Protein AF-0000000084543897 (afdb_homodimer)

Radius of gyration: 24.1 Å; Cα contacts (8 Å, |Δi|>4): 970; chains: 2; bounding box: 52×71×57 Å

Sequence (488 aa):
MSKPVYPGEIFPNTQDFDEGIRTLLPRYTEMLDSIVRCVPADCATIIDLGCGTGELSRRLLKRCPQAQVLAIDYSPRMLEFAQQKITQAGDNKRWEPICADFGDLASRHEGDVAIEGAQACVSSLAIHHLSDEMKQTLFNWVFRILEPGGCFWNADPVVPETPHLREVYQSVREEWAQKQGEAIAATRAKVGESVPQGHSGQDRLASLQRHLQMLTSAGFQDVAVPWKYFGFALFGGYRGIMDKMSKPVYPGEIFPNTQDFDEGIRTLLPRYTEMLDSIVRCVPADCATIIDLGCGTGELSRRLLKRCPQAQVLAIDYSPRMLEFAQQKITQAGDNKRWEPICADFGDLASRHEGDVAIEGAQACVSSLAIHHLSDEMKQTLFNWVFRILEPGGCFWNADPVVPETPHLREVYQSVREEWAQKQGEAIAATRAKVGESVPQGHSGQDRLASLQRHLQMLTSAGFQDVAVPWKYFGFALFGGYRGIMDK

pLDDT: mean 94.97, std 9.65, range [29.52, 98.94]

Organism: NCBI:txid376219

InterPro domains:
  IPR029063 S-adenosyl-L-methionine-dependent methyltransferase superfamily [G3DSA:3.40.50.150] (13-238)
  IPR029063 S-adenosyl-L-methionine-dependent methyltransferase superfamily [SSF53335] (16-235)
  IPR041698 Methyltransferase domain 25 [PF13649] (46-150)

Secondary structure (DSSP, 8-state):
---PBPTTT-SSSGGGHHHHHHHHSTTHHHHHHHHHHHS-TT-SEEEEET-TTSHHHHHHHHH-TT-EEEEEES-HHHHHHHHHHHHHTT-GGGEEEEES-HHHHHHS-TTSS----EEEEEEESSGGGS-HHHHHHHHHHHHHHEEEEEEEEEEEE---SSHHHHHHHHHHHHHHHHHHTHHHHHHHTT---B--BTTB-S-----HHHHHHHHHHHT-EEEEEEEEETTEEEEEEE------/---PBPTTT-SSSGGGHHHHHHHHSTTHHHHHHHHHHHS-TT-SEEEEET-TTSHHHHHHHHH-TT-EEEEEES-HHHHHHHHHHHHHTT-GGGEEEEES-HHHHHHS-TTS-----EEEEEEESSGGGS-HHHHHHHHHHHHHHEEEEEEEEEEEE---SSHHHHHHHHHHHHHHHHHHTHHHHHHHHT---B--BTTB-S-----HHHHHHHHHHHT-EEEEEEEEETTEEEEEEE------

Foldseek 3Di:
DQDFDAPPCQFSDNVLPPVLVPLQDPCVVVLLVLQLVVADQQFAEEEEEQCFLPPSVQSNCVSHVNYAYEYEEQDPVRVVNNLVVCVVVVNNVRYHYDNDDLLVVLPDDPPPDPQAAGQEYEYEAFLQQAALVSLLSSLLSRLGRYDAFHKYKYKHFADDPDPVLVVVLVVVSVVSNVVSPPVNVVSNVRGDDHDYDDRGDPGNHHHPVSSQVSNVVSPFPPWDWPDDDRRMTMIIGGRHHPPD/DQDFDAVPCQFSDNVLPPVLVPLQDPCVVVLLVLQLVVQDQQFAEEEEEQCFLPPSVQSNCVSHVNYAYEYEEQDPVRVVNNLVVCVVVVNNVRYHYDNDDLLVVLPDDPPPDPQAAGQEYEYEAFLQQAALVSLLSSLLSRLGRYDAFHKYKYKHFADDPDPVLVVVLVVVSVVSNVVSPPVNVVSNVRGDDHDYDDRGDPGNHHHPVSSQVSNVVSPFPPWDWPDDDRRMTMIIGGRHHPPD

Nearest PDB structures (foldseek):
  8rpr-assembly1_A  TM=7.955E-01  e=1.067E-15  Streptomyces griseoviridis
  8ftv-assembly1_A-2  TM=8.040E-01  e=9.052E-15  Streptomyces griseoviridis
  4kib-assembly1_A  TM=6.846E-01  e=2.261E-10  Streptomyces hygroscopicus
  4m6y-assembly1_A  TM=6.853E-01  e=3.097E-10  Streptomyces hygroscopicus
  4m6x-assembly1_B  TM=6.565E-01  e=1.367E-10  Streptomyces hygroscopicus

Structure (mmCIF, N/CA/C/O backbone):
data_AF-0000000084543897-model_v1
#
loop_
_entity.id
_entity.type
_entity.pdbx_description
1 polymer 'SAM-dependent methyltransferase'
#
loop_
_atom_site.group_PDB
_atom_site.id
_atom_site.type_symbol
_atom_site.label_atom_id
_atom_site.label_alt_id
_atom_site.label_comp_id
_atom_site.label_asym_id
_atom_site.label_entity_id
_atom_site.label_seq_id
_atom_site.pdbx_PDB_ins_code
_atom_site.Cartn_x
_atom_site.Cartn_y
_atom_site.Cartn_z
_atom_site.occupancy
_atom_site.B_iso_or_equiv
_atom_site.auth_seq_id
_atom_site.auth_comp_id
_atom_site.auth_asym_id
_atom_site.auth_atom_id
_atom_site.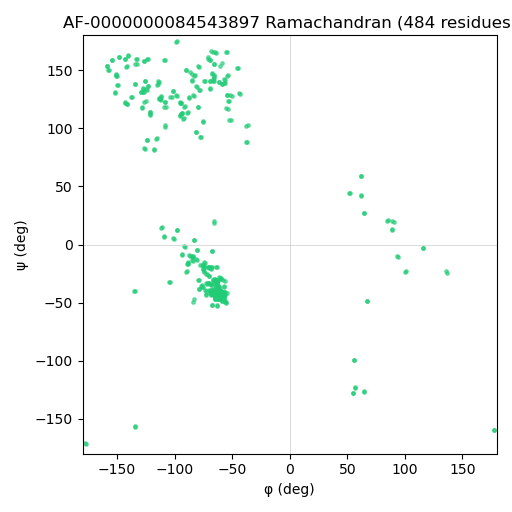pdbx_PDB_model_num
ATOM 1 N N . MET A 1 1 ? -23.047 23.516 27.016 1 44.41 1 MET A N 1
ATOM 2 C CA . MET A 1 1 ? -23.281 22.922 25.688 1 44.41 1 MET A CA 1
ATOM 3 C C . MET A 1 1 ? -22.016 22.266 25.172 1 44.41 1 MET A C 1
ATOM 5 O O . MET A 1 1 ? -20.906 22.812 25.297 1 44.41 1 MET A O 1
ATOM 9 N N . SER A 1 2 ? -22.141 20.938 25 1 60.22 2 SER A N 1
ATOM 10 C CA . SER A 1 2 ? -20.938 20.188 24.688 1 60.22 2 SER A CA 1
ATOM 11 C C . SER A 1 2 ? -20.234 20.75 23.453 1 60.22 2 SER A C 1
ATOM 13 O O . SER A 1 2 ? -20.891 21.234 22.516 1 60.22 2 SER A O 1
ATOM 15 N N . LYS A 1 3 ? -19.094 21.219 23.547 1 75.81 3 LYS A N 1
ATOM 16 C CA . LYS A 1 3 ? -18.328 21.828 22.453 1 75.81 3 LYS A CA 1
ATOM 17 C C . LYS A 1 3 ? -18.438 21 21.172 1 75.81 3 LYS A C 1
ATOM 19 O O . LYS A 1 3 ? -18.391 19.766 21.219 1 75.81 3 LYS A O 1
ATOM 24 N N . PRO A 1 4 ? -18.75 21.719 20.109 1 87.88 4 PRO A N 1
ATOM 25 C CA . PRO A 1 4 ? -18.859 20.984 18.859 1 87.88 4 PRO A CA 1
ATOM 26 C C . PRO A 1 4 ? -17.578 20.219 18.5 1 87.88 4 PRO A C 1
ATOM 28 O O . PRO A 1 4 ? -16.469 20.656 18.859 1 87.88 4 PRO A O 1
ATOM 31 N N . VAL A 1 5 ? -17.734 19.125 17.984 1 93.25 5 VAL A N 1
ATOM 32 C CA . VAL A 1 5 ? -16.609 18.344 17.453 1 93.25 5 VAL A CA 1
ATOM 33 C C . VAL A 1 5 ? -16.406 18.672 15.977 1 93.25 5 VAL A C 1
ATOM 35 O O . VAL A 1 5 ? -17.312 18.5 15.156 1 93.25 5 VAL A O 1
ATOM 38 N N . TYR A 1 6 ? -15.25 19.203 15.625 1 95.12 6 TYR A N 1
ATOM 39 C CA . TYR A 1 6 ? -14.938 19.516 14.234 1 95.12 6 TYR A CA 1
ATOM 40 C C . TYR A 1 6 ? -14.523 18.266 13.469 1 95.12 6 TYR A C 1
ATOM 42 O O . TYR A 1 6 ? -14.031 17.312 14.062 1 95.12 6 TYR A O 1
ATOM 50 N N . PRO A 1 7 ? -14.766 18.281 12.102 1 95.69 7 PRO A N 1
ATOM 51 C CA . PRO A 1 7 ? -14.242 17.172 11.32 1 95.69 7 PRO A CA 1
ATOM 52 C C . PRO A 1 7 ? -12.758 16.906 11.586 1 95.69 7 PRO A C 1
ATOM 54 O O . PRO A 1 7 ? -11.953 17.828 11.609 1 95.69 7 PRO A O 1
ATOM 57 N N . GLY A 1 8 ? -12.477 15.664 11.883 1 95 8 GLY A N 1
ATOM 58 C CA . GLY A 1 8 ? -11.102 15.281 12.156 1 95 8 GLY A CA 1
ATOM 59 C C . GLY A 1 8 ? -10.797 15.156 13.633 1 95 8 GLY A C 1
ATOM 60 O O . GLY A 1 8 ? -9.82 14.516 14.023 1 95 8 GLY A O 1
ATOM 61 N N . GLU A 1 9 ? -11.578 15.828 14.508 1 96.06 9 GLU A N 1
ATOM 62 C CA . GLU A 1 9 ? -11.336 15.727 15.945 1 96.06 9 GLU A CA 1
ATOM 63 C C . GLU A 1 9 ? -11.758 14.359 16.484 1 96.06 9 GLU A C 1
ATOM 65 O O . GLU A 1 9 ? -11.18 13.867 17.453 1 96.06 9 GLU A O 1
ATOM 70 N N . ILE A 1 10 ? -12.789 13.758 15.93 1 94.31 10 ILE A N 1
ATOM 71 C CA . ILE A 1 10 ? -13.312 12.414 16.172 1 94.31 10 ILE A CA 1
ATOM 72 C C . ILE A 1 10 ? -13.891 12.336 17.594 1 94.31 10 ILE A C 1
ATOM 74 O O . ILE A 1 10 ? -15.031 11.914 17.781 1 94.31 10 ILE A O 1
ATOM 78 N N . PHE A 1 11 ? -13.078 12.836 18.641 1 96.25 11 PHE A N 1
ATOM 79 C CA . PHE A 1 11 ? -13.469 12.719 20.031 1 96.25 11 PHE A CA 1
ATOM 80 C C . PHE A 1 11 ? -13.719 14.102 20.641 1 96.25 11 PHE A C 1
ATOM 82 O O . PHE A 1 11 ? -12.891 15.008 20.484 1 96.25 11 PHE A O 1
ATOM 89 N N . PRO A 1 12 ? -14.766 14.234 21.422 1 95.44 12 PRO A N 1
ATOM 90 C CA . PRO A 1 12 ? -14.977 15.492 22.125 1 95.44 12 PRO A CA 1
ATOM 91 C C . PRO A 1 12 ? -13.852 15.812 23.109 1 95.44 12 PRO A C 1
ATOM 93 O O . PRO A 1 12 ? -13.516 16.984 23.312 1 95.44 12 PRO A O 1
ATOM 96 N N . ASN A 1 13 ? -13.375 14.812 23.703 1 95.75 13 ASN A N 1
ATOM 97 C CA . ASN A 1 13 ? -12.211 14.969 24.578 1 95.75 13 ASN A CA 1
ATOM 98 C C . ASN A 1 13 ? -10.906 14.719 23.828 1 95.75 13 ASN A C 1
ATOM 100 O O . ASN A 1 13 ? -10.539 13.57 23.578 1 95.75 13 ASN A O 1
ATOM 104 N N . THR A 1 14 ? -10.141 15.758 23.562 1 96.38 14 THR A N 1
ATOM 105 C CA . THR A 1 14 ? -8.93 15.703 22.75 1 96.38 14 THR A CA 1
ATOM 106 C C . THR A 1 14 ? -7.945 14.68 23.297 1 96.38 14 THR A C 1
ATOM 108 O O . THR A 1 14 ? -7.215 14.039 22.547 1 96.38 14 THR A O 1
ATOM 111 N N . GLN A 1 15 ? -7.938 14.477 24.609 1 95.69 15 GLN A N 1
ATOM 112 C CA . GLN A 1 15 ? -7.004 13.578 25.281 1 95.69 15 GLN A CA 1
ATOM 113 C C . GLN A 1 15 ? -7.215 12.133 24.828 1 95.69 15 GLN A C 1
ATOM 115 O O . GLN A 1 15 ? -6.316 11.297 24.953 1 95.69 15 GLN A O 1
ATOM 120 N N . ASP A 1 16 ? -8.375 11.875 24.266 1 97.12 16 ASP A N 1
ATOM 121 C CA . ASP A 1 16 ? -8.711 10.516 23.844 1 97.12 16 ASP A CA 1
ATOM 122 C C . ASP A 1 16 ? -8.156 10.227 22.453 1 97.12 16 ASP A C 1
ATOM 124 O O . ASP A 1 16 ? -8.125 9.07 22.031 1 97.12 16 ASP A O 1
ATOM 128 N N . PHE A 1 17 ? -7.691 11.18 21.766 1 97.75 17 PHE A N 1
ATOM 129 C CA . PHE A 1 17 ? -7.469 11.062 20.328 1 97.75 17 PHE A CA 1
ATOM 130 C C . PHE A 1 17 ? -6.344 10.078 20.031 1 97.75 17 PHE A C 1
ATOM 132 O O . PHE A 1 17 ? -6.531 9.125 19.281 1 97.75 17 PHE A O 1
ATOM 139 N N . ASP A 1 18 ? -5.199 10.289 20.688 1 97.94 18 ASP A N 1
ATOM 140 C CA . ASP A 1 18 ? -4.012 9.531 20.297 1 97.94 18 ASP A CA 1
ATOM 141 C C . ASP A 1 18 ? -4.227 8.031 20.5 1 97.94 18 ASP A C 1
ATOM 143 O O . ASP A 1 18 ? -3.955 7.238 19.594 1 97.94 18 ASP A O 1
ATOM 147 N N . GLU A 1 19 ? -4.742 7.672 21.641 1 97.62 19 GLU A N 1
ATOM 148 C CA . GLU A 1 19 ? -5 6.258 21.891 1 97.62 19 GLU A CA 1
ATOM 149 C C . GLU A 1 19 ? -6.207 5.77 21.078 1 97.62 19 GLU A C 1
ATOM 151 O O . GLU A 1 19 ? -6.195 4.656 20.562 1 97.62 19 GLU A O 1
ATOM 156 N N . GLY A 1 20 ? -7.227 6.578 20.984 1 98.12 20 GLY A N 1
ATOM 157 C CA . GLY A 1 20 ? -8.453 6.195 20.312 1 98.12 20 GLY A CA 1
ATOM 158 C C . GLY A 1 20 ? -8.266 5.922 18.828 1 98.12 20 GLY A C 1
ATOM 159 O O . GLY A 1 20 ? -8.781 4.93 18.312 1 98.12 20 GLY A O 1
ATOM 160 N N . ILE A 1 21 ? -7.512 6.793 18.141 1 98.25 21 ILE A N 1
ATOM 161 C CA . ILE A 1 21 ? -7.355 6.645 16.703 1 98.25 21 ILE A CA 1
ATOM 162 C C . ILE A 1 21 ? -6.547 5.387 16.406 1 98.25 21 ILE A C 1
ATOM 164 O O . ILE A 1 21 ? -6.793 4.707 15.398 1 98.25 21 ILE A O 1
ATOM 168 N N . ARG A 1 22 ? -5.547 5.047 17.281 1 98.06 22 ARG A N 1
ATOM 169 C CA . ARG A 1 22 ? -4.762 3.83 17.109 1 98.06 22 ARG A CA 1
ATOM 170 C C . ARG A 1 22 ? -5.625 2.588 17.297 1 98.06 22 ARG A C 1
ATOM 172 O O . ARG A 1 22 ? -5.379 1.557 16.672 1 98.06 22 ARG A O 1
ATOM 179 N N . THR A 1 23 ? -6.629 2.715 18.125 1 98.06 23 THR A N 1
ATOM 180 C CA . THR A 1 23 ? -7.566 1.616 18.344 1 98.06 23 THR A CA 1
ATOM 181 C C . THR A 1 23 ? -8.523 1.485 17.156 1 98.06 23 THR A C 1
ATOM 183 O O . THR A 1 23 ? -8.844 0.374 16.734 1 98.06 23 THR A O 1
ATOM 186 N N . LEU A 1 24 ? -8.898 2.576 16.594 1 97.69 24 LEU A N 1
ATOM 187 C CA . LEU A 1 24 ? -9.922 2.592 15.555 1 97.69 24 LEU A CA 1
ATOM 188 C C . LEU A 1 24 ? -9.328 2.17 14.219 1 97.69 24 LEU A C 1
ATOM 190 O O . LEU A 1 24 ? -10 1.509 13.422 1 97.69 24 LEU A O 1
ATOM 194 N N . LEU A 1 25 ? -8.07 2.598 13.938 1 97.75 25 LEU A N 1
ATOM 195 C CA . LEU A 1 25 ? -7.523 2.439 12.594 1 97.75 25 LEU A CA 1
ATOM 196 C C . LEU A 1 25 ? -6.387 1.425 12.586 1 97.75 25 LEU A C 1
ATOM 198 O O . LEU A 1 25 ? -5.395 1.592 13.305 1 97.75 25 LEU A O 1
ATOM 202 N N . PRO A 1 26 ? -6.496 0.457 11.727 1 97.31 26 PRO A N 1
ATOM 203 C CA . PRO A 1 26 ? -5.34 -0.426 11.57 1 97.31 26 PRO A CA 1
ATOM 204 C C . PRO A 1 26 ? -4.125 0.291 10.992 1 97.31 26 PRO A C 1
ATOM 206 O O . PRO A 1 26 ? -4.273 1.177 10.148 1 97.31 26 PRO A O 1
ATOM 209 N N . ARG A 1 27 ? -2.98 0.016 11.445 1 98.06 27 ARG A N 1
ATOM 210 C CA . ARG A 1 27 ? -1.698 0.438 10.891 1 98.06 27 ARG A CA 1
ATOM 211 C C . ARG A 1 27 ? -1.54 1.953 10.969 1 98.06 27 ARG A C 1
ATOM 213 O O . ARG A 1 27 ? -0.875 2.557 10.117 1 98.06 27 ARG A O 1
ATOM 220 N N . TYR A 1 28 ? -2.203 2.598 11.945 1 98.5 28 TYR A N 1
ATOM 221 C CA . TYR A 1 28 ? -2.109 4.047 12.102 1 98.5 28 TYR A CA 1
ATOM 222 C C . TYR A 1 28 ? -0.656 4.484 12.242 1 98.5 28 TYR A C 1
ATOM 224 O O . TYR A 1 28 ? -0.203 5.387 11.523 1 98.5 28 TYR A O 1
ATOM 232 N N . THR A 1 29 ? 0.095 3.861 13.125 1 98.56 29 THR A N 1
ATOM 233 C CA . THR A 1 29 ? 1.478 4.242 13.391 1 98.56 29 THR A CA 1
ATOM 234 C C . THR A 1 29 ? 2.348 4.008 12.156 1 98.56 29 THR A C 1
ATOM 236 O O . THR A 1 29 ? 3.166 4.855 11.797 1 98.56 29 THR A O 1
ATOM 239 N N . GLU A 1 30 ? 2.152 2.895 11.508 1 98.62 30 GLU A N 1
ATOM 240 C CA . GLU A 1 30 ? 2.891 2.604 10.281 1 98.62 30 GLU A CA 1
ATOM 241 C C . GLU A 1 30 ? 2.598 3.641 9.203 1 98.62 30 GLU A C 1
ATOM 243 O O . GLU A 1 30 ? 3.496 4.035 8.453 1 98.62 30 GLU A O 1
ATOM 248 N N . MET A 1 31 ? 1.356 4.027 9.117 1 98.88 31 MET A N 1
ATOM 249 C CA . MET A 1 31 ? 0.944 5.035 8.141 1 98.88 31 MET A CA 1
ATOM 250 C C . MET A 1 31 ? 1.699 6.344 8.367 1 98.88 31 MET A C 1
ATOM 252 O O . MET A 1 31 ? 2.268 6.902 7.426 1 98.88 31 MET A O 1
ATOM 256 N N . LEU A 1 32 ? 1.8 6.824 9.617 1 98.88 32 LEU A N 1
ATOM 257 C CA . LEU A 1 32 ? 2.521 8.055 9.922 1 98.88 32 LEU A CA 1
ATOM 258 C C . LEU A 1 32 ? 4.012 7.898 9.625 1 98.88 32 LEU A C 1
ATOM 260 O O . LEU A 1 32 ? 4.629 8.781 9.031 1 98.88 32 LEU A O 1
ATOM 264 N N . ASP A 1 33 ? 4.531 6.781 10.047 1 98.75 33 ASP A N 1
ATOM 265 C CA . ASP A 1 33 ? 5.953 6.527 9.82 1 98.75 33 ASP A CA 1
ATOM 266 C C . ASP A 1 33 ? 6.277 6.496 8.336 1 98.75 33 ASP A C 1
ATOM 268 O O . ASP A 1 33 ? 7.363 6.906 7.922 1 98.75 33 ASP A O 1
ATOM 272 N N . SER A 1 34 ? 5.355 5.969 7.566 1 98.88 34 SER A N 1
ATOM 273 C CA . SER A 1 34 ? 5.566 5.895 6.125 1 98.88 34 SER A CA 1
ATOM 274 C C . SER A 1 34 ? 5.617 7.285 5.5 1 98.88 34 SER A C 1
ATOM 276 O O . SER A 1 34 ? 6.418 7.535 4.598 1 98.88 34 SER A O 1
ATOM 278 N N . ILE A 1 35 ? 4.758 8.195 5.961 1 98.94 35 ILE A N 1
ATOM 279 C CA . ILE A 1 35 ? 4.812 9.57 5.484 1 98.94 35 ILE A CA 1
ATOM 280 C C . ILE A 1 35 ? 6.188 10.164 5.781 1 98.94 35 ILE A C 1
ATOM 282 O O . ILE A 1 35 ? 6.828 10.734 4.895 1 98.94 35 ILE A O 1
ATOM 286 N N . VAL A 1 36 ? 6.605 9.992 6.977 1 98.88 36 VAL A N 1
ATOM 287 C CA . VAL A 1 36 ? 7.836 10.602 7.473 1 98.88 36 VAL A CA 1
ATOM 288 C C . VAL A 1 36 ? 9.031 10.078 6.676 1 98.88 36 VAL A C 1
ATOM 290 O O . VAL A 1 36 ? 9.945 10.844 6.344 1 98.88 36 VAL A O 1
ATOM 293 N N . ARG A 1 37 ? 9 8.828 6.312 1 98.44 37 ARG A N 1
ATOM 294 C CA . ARG A 1 37 ? 10.078 8.211 5.555 1 98.44 37 ARG A CA 1
ATOM 295 C C . ARG A 1 37 ? 10.227 8.867 4.184 1 98.44 37 ARG A C 1
ATOM 297 O O . ARG A 1 37 ? 11.336 8.938 3.643 1 98.44 37 ARG A O 1
ATOM 304 N N . CYS A 1 38 ? 9.156 9.32 3.658 1 98.69 38 CYS A N 1
ATOM 305 C CA . CYS A 1 38 ? 9.156 9.859 2.303 1 98.69 38 CYS A CA 1
ATOM 306 C C . CYS A 1 38 ? 9.672 11.297 2.289 1 98.69 38 CYS A C 1
ATOM 308 O O . CYS A 1 38 ? 9.961 11.844 1.224 1 98.69 38 CYS A O 1
ATOM 310 N N . VAL A 1 39 ? 9.781 11.93 3.434 1 98.75 39 VAL A N 1
ATOM 311 C CA . VAL A 1 39 ? 10.312 13.289 3.537 1 98.75 39 VAL A CA 1
ATOM 312 C C . VAL A 1 39 ? 11.828 13.25 3.67 1 98.75 39 VAL A C 1
ATOM 314 O O . VAL A 1 39 ? 12.359 12.57 4.551 1 98.75 39 VAL A O 1
ATOM 317 N N . PRO A 1 40 ? 12.539 13.969 2.816 1 97.81 40 PRO A N 1
ATOM 318 C CA . PRO A 1 40 ? 14 13.992 2.965 1 97.81 40 PRO A CA 1
ATOM 319 C C . PRO A 1 40 ? 14.445 14.445 4.352 1 97.81 40 PRO A C 1
ATOM 321 O O . PRO A 1 40 ? 13.898 15.414 4.895 1 97.81 40 PRO A O 1
ATOM 324 N N . ALA A 1 41 ? 15.43 13.82 4.887 1 97.19 41 ALA A N 1
ATOM 325 C CA . ALA A 1 41 ? 15.844 14.031 6.27 1 97.19 41 ALA A CA 1
ATOM 326 C C . ALA A 1 41 ? 16.484 15.406 6.441 1 97.19 41 ALA A C 1
ATOM 328 O O . ALA A 1 41 ? 16.594 15.914 7.562 1 97.19 41 ALA A O 1
ATOM 329 N N . ASP A 1 42 ? 16.906 15.953 5.375 1 97.12 42 ASP A N 1
ATOM 330 C CA . ASP A 1 42 ? 17.594 17.234 5.461 1 97.12 42 ASP A CA 1
ATOM 331 C C . ASP A 1 42 ? 16.656 18.391 5.16 1 97.12 42 ASP A C 1
ATOM 333 O O . ASP A 1 42 ? 17.094 19.531 4.98 1 97.12 42 ASP A O 1
ATOM 337 N N . CYS A 1 43 ? 15.359 18.109 5.12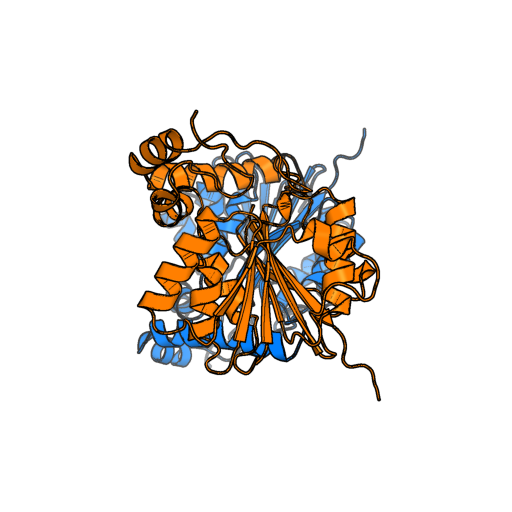1 1 97 43 CYS A N 1
ATOM 338 C CA . CYS A 1 43 ? 14.383 19.172 4.887 1 97 43 CYS A CA 1
ATOM 339 C C . CYS A 1 43 ? 14.453 20.219 5.988 1 97 43 CYS A C 1
ATOM 341 O O . CYS A 1 43 ? 14.539 19.891 7.168 1 97 43 CYS A O 1
ATOM 343 N N . ALA A 1 44 ? 14.328 21.484 5.551 1 97 44 ALA A N 1
ATOM 344 C CA . ALA A 1 44 ? 14.438 22.578 6.504 1 97 44 ALA A CA 1
ATOM 345 C C . ALA A 1 44 ? 13.07 23.172 6.816 1 97 44 ALA A C 1
ATOM 347 O O . ALA A 1 44 ? 12.844 23.703 7.91 1 97 44 ALA A O 1
ATOM 348 N N . THR A 1 45 ? 12.203 23.172 5.898 1 97.88 45 THR A N 1
ATOM 349 C CA . THR A 1 45 ? 10.875 23.75 6.066 1 97.88 45 THR A CA 1
ATOM 350 C C . THR A 1 45 ? 9.789 22.75 5.656 1 97.88 45 THR A C 1
ATOM 352 O O . THR A 1 45 ? 9.719 22.359 4.492 1 97.88 45 THR A O 1
ATOM 355 N N . ILE A 1 46 ? 8.992 22.406 6.582 1 98.69 46 ILE A N 1
ATOM 356 C CA . ILE A 1 46 ? 7.949 21.422 6.355 1 98.69 46 ILE A CA 1
ATOM 357 C C . ILE A 1 46 ? 6.598 21.984 6.789 1 98.69 46 ILE A C 1
ATOM 359 O O . ILE A 1 46 ? 6.488 22.594 7.855 1 98.69 46 ILE A O 1
ATOM 363 N N . ILE A 1 47 ? 5.586 21.797 5.957 1 98.56 47 ILE A N 1
ATOM 364 C CA . ILE A 1 47 ? 4.215 22.156 6.305 1 98.56 47 ILE A CA 1
ATOM 365 C C . ILE A 1 47 ? 3.426 20.906 6.652 1 98.56 47 ILE A C 1
ATOM 367 O O . ILE A 1 47 ? 3.457 19.922 5.91 1 98.56 47 ILE A O 1
ATOM 371 N N . ASP A 1 48 ? 2.789 20.859 7.77 1 98.81 48 ASP A N 1
ATOM 372 C CA . ASP A 1 48 ? 1.907 19.797 8.234 1 98.81 48 ASP A CA 1
ATOM 373 C C . ASP A 1 48 ? 0.448 20.25 8.219 1 98.81 48 ASP A C 1
ATOM 375 O O . ASP A 1 48 ? 0.014 21 9.094 1 98.81 48 ASP A O 1
ATOM 379 N N . LEU A 1 49 ? -0.341 19.828 7.219 1 98.69 49 LEU A N 1
ATOM 380 C CA . LEU A 1 49 ? -1.733 20.219 7.039 1 98.69 49 LEU A CA 1
ATOM 381 C C . LEU A 1 49 ? -2.66 19.344 7.875 1 98.69 49 LEU A C 1
ATOM 383 O O . LEU A 1 49 ? -2.662 18.125 7.727 1 98.69 49 LEU A O 1
ATOM 387 N N . GLY A 1 50 ? -3.512 19.984 8.641 1 98.62 50 GLY A N 1
ATOM 388 C CA . GLY A 1 50 ? -4.344 19.203 9.547 1 98.62 50 GLY A CA 1
ATOM 389 C C . GLY A 1 50 ? -3.543 18.438 10.578 1 98.62 50 GLY A C 1
ATOM 390 O O . GLY A 1 50 ? -3.723 17.219 10.727 1 98.62 50 GLY A O 1
ATOM 391 N N . CYS A 1 51 ? -2.785 19.172 11.352 1 98.69 51 CYS A N 1
ATOM 392 C CA . CYS A 1 51 ? -1.766 18.531 12.172 1 98.69 51 CYS A CA 1
ATOM 393 C C . CYS A 1 51 ? -2.393 17.828 13.367 1 98.69 51 CYS A C 1
ATOM 395 O O . CYS A 1 51 ? -1.745 17 14.023 1 98.69 51 CYS A O 1
ATOM 397 N N . GLY A 1 52 ? -3.615 18.125 13.758 1 98.44 52 GLY A N 1
ATOM 398 C CA . GLY A 1 52 ? -4.27 17.484 14.891 1 98.44 52 GLY A CA 1
ATOM 399 C C . GLY A 1 52 ? -3.467 17.578 16.172 1 98.44 52 GLY A C 1
ATOM 400 O O . GLY A 1 52 ? -3.035 18.672 16.562 1 98.44 52 GLY A O 1
ATOM 401 N N . THR A 1 53 ? -3.268 16.484 16.766 1 98.38 53 THR A N 1
ATOM 402 C CA . THR A 1 53 ? -2.576 16.453 18.047 1 98.38 53 THR A CA 1
ATOM 403 C C . THR A 1 53 ? -1.064 16.469 17.859 1 98.38 53 THR A C 1
ATOM 405 O O . THR A 1 53 ? -0.306 16.234 18.797 1 98.38 53 THR A O 1
ATOM 408 N N . GLY A 1 54 ? -0.619 16.578 16.641 1 98.69 54 GLY A N 1
ATOM 409 C CA . GLY A 1 54 ? 0.788 16.828 16.375 1 98.69 54 GLY A CA 1
ATOM 410 C C . GLY A 1 54 ? 1.608 15.555 16.266 1 98.69 54 GLY A C 1
ATOM 411 O O . GLY A 1 54 ? 2.84 15.602 16.297 1 98.69 54 GLY A O 1
ATOM 412 N N . GLU A 1 55 ? 0.99 14.406 16.156 1 98.62 55 GLU A N 1
ATOM 413 C CA . GLU A 1 55 ? 1.71 13.133 16.109 1 98.62 55 GLU A CA 1
ATOM 414 C C . GLU A 1 55 ? 2.627 13.078 14.883 1 98.62 55 GLU A C 1
ATOM 416 O O . GLU A 1 55 ? 3.775 12.641 14.984 1 98.62 55 GLU A O 1
ATOM 421 N N . LEU A 1 56 ? 2.135 13.523 13.758 1 98.88 56 LEU A N 1
ATOM 422 C CA . LEU A 1 56 ? 2.949 13.531 12.547 1 98.88 56 LEU A CA 1
ATOM 423 C C . LEU A 1 56 ? 4.082 14.547 12.656 1 98.88 56 LEU A C 1
ATOM 425 O O . LEU A 1 56 ? 5.23 14.234 12.336 1 98.88 56 LEU A O 1
ATOM 429 N N . SER A 1 57 ? 3.795 15.711 13.172 1 98.81 57 SER A N 1
ATOM 430 C CA . SER A 1 57 ? 4.805 16.75 13.391 1 98.81 57 SER A CA 1
ATOM 431 C C . SER A 1 57 ? 5.941 16.219 14.266 1 98.81 57 SER A C 1
ATOM 433 O O . SER A 1 57 ? 7.117 16.438 13.953 1 98.81 57 SER A O 1
ATOM 435 N N . ARG A 1 58 ? 5.566 15.609 15.352 1 98.5 58 ARG A N 1
ATOM 436 C CA . ARG A 1 58 ? 6.562 15.102 16.281 1 98.5 58 ARG A CA 1
ATOM 437 C C . ARG A 1 58 ? 7.52 14.133 15.594 1 98.5 58 ARG A C 1
ATOM 439 O O . ARG A 1 58 ? 8.734 14.195 15.797 1 98.5 58 ARG A O 1
ATOM 446 N N . ARG A 1 59 ? 6.973 13.273 14.805 1 98.5 59 ARG A N 1
ATOM 447 C CA . ARG A 1 59 ? 7.777 12.297 14.086 1 98.5 59 ARG A CA 1
ATOM 448 C C . ARG A 1 59 ? 8.68 12.969 13.062 1 98.5 59 ARG A C 1
ATOM 450 O O . ARG A 1 59 ? 9.828 12.562 12.859 1 98.5 59 ARG A O 1
ATOM 457 N N . LEU A 1 60 ? 8.148 13.992 12.383 1 98.81 60 LEU A N 1
ATOM 458 C CA . LEU A 1 60 ? 8.93 14.742 11.398 1 98.81 60 LEU A CA 1
ATOM 459 C C . LEU A 1 60 ? 10.109 15.438 12.062 1 98.81 60 LEU A C 1
ATOM 461 O O . LEU A 1 60 ? 11.227 15.422 11.531 1 98.81 60 LEU A O 1
ATOM 465 N N . LEU A 1 61 ? 9.844 16.016 13.211 1 98.56 61 LEU A N 1
ATOM 466 C CA . LEU A 1 61 ? 10.883 16.766 13.922 1 98.56 61 LEU A CA 1
ATOM 467 C C . LEU A 1 61 ? 11.992 15.828 14.391 1 98.56 61 LEU A C 1
ATOM 469 O O . LEU A 1 61 ? 13.164 16.219 14.445 1 98.56 61 LEU A O 1
ATOM 473 N N . LYS A 1 62 ? 11.633 14.602 14.727 1 97.5 62 LYS A N 1
ATOM 474 C CA . LYS A 1 62 ? 12.633 13.609 15.117 1 97.5 62 LYS A CA 1
ATOM 475 C C . LYS A 1 62 ? 13.469 13.172 13.922 1 97.5 62 LYS A C 1
ATOM 477 O O . LYS A 1 62 ? 14.688 13.031 14.031 1 97.5 62 LYS A O 1
ATOM 482 N N . ARG A 1 63 ? 12.883 13.008 12.773 1 96.5 63 ARG A N 1
ATOM 483 C CA . ARG A 1 63 ? 13.539 12.516 11.562 1 96.5 63 ARG A CA 1
ATOM 484 C C . ARG A 1 63 ? 14.391 13.602 10.922 1 96.5 63 ARG A C 1
ATOM 486 O O . ARG A 1 63 ? 15.438 13.312 10.328 1 96.5 63 ARG A O 1
ATOM 493 N N . CYS A 1 64 ? 13.914 14.812 11.008 1 97.88 64 CYS A N 1
ATOM 494 C CA . CYS A 1 64 ? 14.555 15.961 10.367 1 97.88 64 CYS A CA 1
ATOM 495 C C . CYS A 1 64 ? 15.062 16.953 11.406 1 97.88 64 CYS A C 1
ATOM 497 O O . CYS A 1 64 ? 14.406 17.969 11.672 1 97.88 64 CYS A O 1
ATOM 499 N N . PRO A 1 65 ? 16.25 16.797 11.789 1 95.75 65 PRO A N 1
ATOM 500 C CA . PRO A 1 65 ? 16.734 17.594 12.922 1 95.75 65 PRO A CA 1
ATOM 501 C C . PRO A 1 65 ? 16.844 19.078 12.594 1 95.75 65 PRO A C 1
ATOM 503 O O . PRO A 1 65 ? 16.812 19.922 13.492 1 95.75 65 PRO A O 1
ATOM 506 N N . GLN A 1 66 ? 16.891 19.406 11.367 1 95.88 66 GLN A N 1
ATOM 507 C CA . GLN A 1 66 ? 17.062 20.797 10.992 1 95.88 66 GLN A CA 1
ATOM 508 C C . GLN A 1 66 ? 15.727 21.438 10.594 1 95.88 66 GLN A C 1
ATOM 510 O O . GLN A 1 66 ? 15.672 22.625 10.258 1 95.88 66 GLN A O 1
ATOM 515 N N . ALA A 1 67 ? 14.711 20.75 10.719 1 97.88 67 ALA A N 1
ATOM 516 C CA . ALA A 1 67 ? 13.453 21.188 10.133 1 97.88 67 ALA A CA 1
ATOM 517 C C . ALA A 1 67 ? 12.719 22.156 11.07 1 97.88 67 ALA A C 1
ATOM 519 O O . ALA A 1 67 ? 12.766 22 12.289 1 97.88 67 ALA A O 1
ATOM 520 N N . GLN A 1 68 ? 12.133 23.141 10.5 1 98.06 68 GLN A N 1
ATOM 521 C CA . GLN A 1 68 ? 11.023 23.891 11.07 1 98.06 68 GLN A CA 1
ATOM 522 C C . GLN A 1 68 ? 9.688 23.406 10.516 1 98.06 68 GLN A C 1
ATOM 524 O O . GLN A 1 68 ? 9.523 23.281 9.305 1 98.06 68 GLN A O 1
ATOM 529 N N . VAL A 1 69 ? 8.805 23.109 11.406 1 98.44 69 VAL A N 1
ATOM 530 C CA . VAL A 1 69 ? 7.504 22.609 10.977 1 98.44 69 VAL A CA 1
ATOM 531 C C . VAL A 1 69 ? 6.438 23.688 11.203 1 98.44 69 VAL A C 1
ATOM 533 O O . VAL A 1 69 ? 6.262 24.172 12.32 1 98.44 69 VAL A O 1
ATOM 536 N N . LEU A 1 70 ? 5.844 24.109 10.148 1 97.94 70 LEU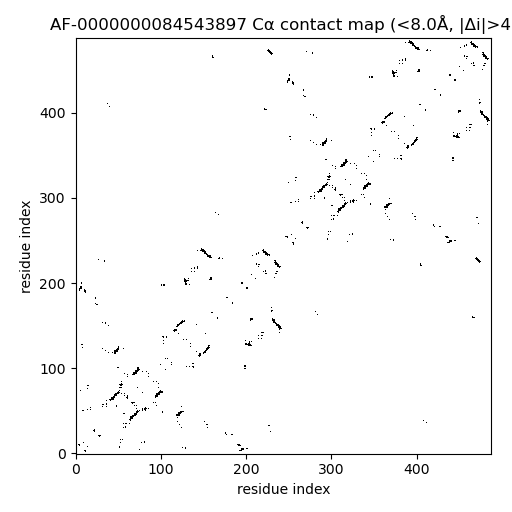 A N 1
ATOM 537 C CA . LEU A 1 70 ? 4.625 24.922 10.211 1 97.94 70 LEU A CA 1
ATOM 538 C C . LEU A 1 70 ? 3.389 24.031 10.234 1 97.94 70 LEU A C 1
ATOM 540 O O . LEU A 1 70 ? 3.1 23.344 9.25 1 97.94 70 LEU A O 1
ATOM 544 N N . ALA A 1 71 ? 2.695 24.047 11.336 1 98.31 71 ALA A N 1
ATOM 545 C CA . ALA A 1 71 ? 1.569 23.125 11.539 1 98.31 71 ALA A CA 1
ATOM 546 C C . ALA A 1 71 ? 0.241 23.875 11.477 1 98.31 71 ALA A C 1
ATOM 548 O O . ALA A 1 71 ? -0.005 24.797 12.273 1 98.31 71 ALA A O 1
ATOM 549 N N . ILE A 1 72 ? -0.611 23.422 10.562 1 97.44 72 ILE A N 1
ATOM 550 C CA . ILE A 1 72 ? -1.865 24.125 10.32 1 97.44 72 ILE A CA 1
ATOM 551 C C . ILE A 1 72 ? -3.039 23.25 10.75 1 97.44 72 ILE A C 1
ATOM 553 O O . ILE A 1 72 ? -3.139 22.094 10.344 1 97.44 72 ILE A O 1
ATOM 557 N N . ASP A 1 73 ? -3.844 23.719 11.547 1 97.94 73 ASP A N 1
ATOM 558 C CA . ASP A 1 73 ? -5.109 23.109 11.945 1 97.94 73 ASP A CA 1
ATOM 559 C C . ASP A 1 73 ? -6.137 24.188 12.32 1 97.94 73 ASP A C 1
ATOM 561 O O . ASP A 1 73 ? -5.793 25.203 12.906 1 97.94 73 ASP A O 1
ATOM 565 N N . TYR A 1 74 ? -7.383 23.938 12.023 1 97 74 TYR A N 1
ATOM 566 C CA . TYR A 1 74 ? -8.383 24.953 12.312 1 97 74 TYR A CA 1
ATOM 567 C C . TYR A 1 74 ? -8.906 24.812 13.734 1 97 74 TYR A C 1
ATOM 569 O O . TYR A 1 74 ? -9.641 25.672 14.227 1 97 74 TYR A O 1
ATOM 577 N N . SER A 1 75 ? -8.562 23.719 14.445 1 97.31 75 SER A N 1
ATOM 578 C CA . SER A 1 75 ? -9.055 23.453 15.789 1 97.31 75 SER A CA 1
ATOM 579 C C . SER A 1 75 ? -8.094 23.984 16.844 1 97.31 75 SER A C 1
ATOM 581 O O . SER A 1 75 ? -7.016 23.422 17.047 1 97.31 75 SER A O 1
ATOM 583 N N . PRO A 1 76 ? -8.5 25 17.625 1 96.69 76 PRO A N 1
ATOM 584 C CA . PRO A 1 76 ? -7.625 25.516 18.688 1 96.69 76 PRO A CA 1
ATOM 585 C C . PRO A 1 76 ? -7.328 24.469 19.766 1 96.69 76 PRO A C 1
ATOM 587 O O . PRO A 1 76 ? -6.223 24.438 20.312 1 96.69 76 PRO A O 1
ATOM 590 N N . ARG A 1 77 ? -8.258 23.656 20.047 1 96.75 77 ARG A N 1
ATOM 591 C CA . ARG A 1 77 ? -8.047 22.656 21.094 1 96.75 77 ARG A CA 1
ATOM 592 C C . ARG A 1 77 ? -7.023 21.609 20.656 1 96.75 77 ARG A C 1
ATOM 594 O O . ARG A 1 77 ? -6.203 21.172 21.453 1 96.75 77 ARG A O 1
ATOM 601 N N . MET A 1 78 ? -7.07 21.188 19.375 1 98 78 MET A N 1
ATOM 602 C CA . MET A 1 78 ? -6.07 20.266 18.859 1 98 78 MET A CA 1
ATOM 603 C C . MET A 1 78 ? -4.684 20.891 18.875 1 98 78 MET A C 1
ATOM 605 O O . MET A 1 78 ? -3.717 20.266 19.312 1 98 78 MET A O 1
ATOM 609 N N . LEU A 1 79 ? -4.637 22.188 18.516 1 98.19 79 LEU A N 1
ATOM 610 C CA . LEU A 1 79 ? -3.354 22.875 18.469 1 98.19 79 LEU A CA 1
ATOM 611 C C . LEU A 1 79 ? -2.768 23.031 19.875 1 98.19 79 LEU A C 1
ATOM 613 O O . LEU A 1 79 ? -1.556 22.906 20.062 1 98.19 79 LEU A O 1
ATOM 617 N N . GLU A 1 80 ? -3.609 23.297 20.797 1 98 80 GLU A N 1
ATOM 618 C CA . GLU A 1 80 ? -3.15 23.422 22.172 1 98 80 GLU A CA 1
ATOM 619 C C . GLU A 1 80 ? -2.549 22.109 22.688 1 98 80 GLU A C 1
ATOM 621 O O . GLU A 1 80 ? -1.488 22.109 23.312 1 98 80 GLU A O 1
ATOM 626 N N . PHE A 1 81 ? -3.262 21.062 22.422 1 98.19 81 PHE A N 1
ATOM 627 C CA . PHE A 1 81 ? -2.777 19.75 22.812 1 98.19 81 PHE A CA 1
ATOM 628 C C . PHE A 1 81 ? -1.458 19.422 22.125 1 98.19 81 PHE A C 1
ATOM 630 O O . PHE A 1 81 ? -0.53 18.906 22.75 1 98.19 81 PHE A O 1
ATOM 637 N N . ALA A 1 82 ? -1.352 19.703 20.828 1 98.62 82 ALA A N 1
ATOM 638 C CA . ALA A 1 82 ? -0.133 19.484 20.062 1 98.62 82 ALA A CA 1
ATOM 639 C C . ALA A 1 82 ? 1.032 20.297 20.625 1 98.62 82 ALA A C 1
ATOM 641 O O . ALA A 1 82 ? 2.143 19.781 20.766 1 98.62 82 ALA A O 1
ATOM 642 N N . GLN A 1 83 ? 0.746 21.516 20.922 1 98.19 83 GLN A N 1
ATOM 643 C CA . GLN A 1 83 ? 1.774 22.391 21.469 1 98.19 83 GLN A CA 1
ATOM 644 C C . GLN A 1 83 ? 2.35 21.828 22.766 1 98.19 83 GLN A C 1
ATOM 646 O O . GLN A 1 83 ? 3.564 21.859 22.969 1 98.19 83 GLN A O 1
ATOM 651 N N . GLN A 1 84 ? 1.51 21.391 23.578 1 97.94 84 GLN A N 1
ATOM 652 C CA . GLN A 1 84 ? 1.952 20.797 24.844 1 97.94 84 GLN A CA 1
ATOM 653 C C . GLN A 1 84 ? 2.854 19.594 24.594 1 97.94 84 GLN A C 1
ATOM 655 O O . GLN A 1 84 ? 3.916 19.469 25.203 1 97.94 84 GLN A O 1
ATOM 660 N N . LYS A 1 85 ? 2.445 18.766 23.719 1 97.56 85 LYS A N 1
ATOM 661 C CA . LYS A 1 85 ? 3.209 17.562 23.375 1 97.56 85 LYS A CA 1
ATOM 662 C C . LYS A 1 85 ? 4.578 17.922 22.812 1 97.56 85 LYS A C 1
ATOM 664 O O . LYS A 1 85 ? 5.59 17.328 23.188 1 97.56 85 LYS A O 1
ATOM 669 N N . ILE A 1 86 ? 4.578 18.875 21.922 1 98.19 86 ILE A N 1
ATOM 670 C CA . ILE A 1 86 ? 5.797 19.281 21.25 1 98.19 86 ILE A CA 1
ATOM 671 C C . ILE A 1 86 ? 6.746 19.953 22.234 1 98.19 86 ILE A C 1
ATOM 673 O O . ILE A 1 86 ? 7.957 19.719 22.188 1 98.19 86 ILE A O 1
ATOM 677 N N . THR A 1 87 ? 6.18 20.734 23.109 1 97.88 87 THR A N 1
ATOM 678 C CA . THR A 1 87 ? 6.969 21.391 24.141 1 97.88 87 THR A CA 1
ATOM 679 C C . THR A 1 87 ? 7.605 20.359 25.078 1 97.88 87 THR A C 1
ATOM 681 O O . THR A 1 87 ? 8.789 20.453 25.391 1 97.88 87 THR A O 1
ATOM 684 N N . GLN A 1 88 ? 6.852 19.375 25.469 1 97.81 88 GLN A N 1
ATOM 685 C CA . GLN A 1 88 ? 7.348 18.312 26.344 1 97.81 88 GLN A CA 1
ATOM 686 C C . GLN A 1 88 ? 8.5 17.562 25.688 1 97.81 88 GLN A C 1
ATOM 688 O O . GLN A 1 88 ? 9.406 17.094 26.375 1 97.81 88 GLN A O 1
ATOM 693 N N . ALA A 1 89 ? 8.5 17.516 24.406 1 96.75 89 ALA A N 1
ATOM 694 C CA . ALA A 1 89 ? 9.539 16.812 23.656 1 96.75 89 ALA A CA 1
ATOM 695 C C . ALA A 1 89 ? 10.766 17.688 23.453 1 96.75 89 ALA A C 1
ATOM 697 O O . ALA A 1 89 ? 11.805 17.219 22.969 1 96.75 89 ALA A O 1
ATOM 698 N N . GLY A 1 90 ? 10.633 18.984 23.688 1 97.31 90 GLY A N 1
ATOM 699 C CA . GLY A 1 90 ? 11.75 19.906 23.594 1 97.31 90 GLY A CA 1
ATOM 700 C C . GLY A 1 90 ? 11.906 20.5 22.203 1 97.31 90 GLY A C 1
ATOM 701 O O . GLY A 1 90 ? 12.977 20.984 21.844 1 97.31 90 GLY A O 1
ATOM 702 N N . ASP A 1 91 ? 10.805 20.422 21.406 1 97.62 91 ASP A N 1
ATOM 703 C CA . ASP A 1 91 ? 10.906 20.828 20.016 1 97.62 91 ASP A CA 1
ATOM 704 C C . ASP A 1 91 ? 10.117 22.109 19.75 1 97.62 91 ASP A C 1
ATOM 706 O O . ASP A 1 91 ? 9.82 22.438 18.609 1 97.62 91 ASP A O 1
ATOM 710 N N . ASN A 1 92 ? 9.734 22.812 20.766 1 96 92 ASN A N 1
ATOM 711 C CA . ASN A 1 92 ? 8.836 23.969 20.672 1 96 92 ASN A CA 1
ATOM 712 C C . ASN A 1 92 ? 9.422 25.047 19.781 1 96 92 ASN A C 1
ATOM 714 O O . ASN A 1 92 ? 8.688 25.766 19.094 1 96 92 ASN A O 1
ATOM 718 N N . LYS A 1 93 ? 10.695 25.172 19.688 1 97.5 93 LYS A N 1
ATOM 719 C CA . LYS A 1 93 ? 11.328 26.219 18.906 1 97.5 93 LYS A CA 1
ATOM 720 C C . LYS A 1 93 ? 11.273 25.906 17.422 1 97.5 93 LYS A C 1
ATOM 722 O O . LYS A 1 93 ? 11.477 26.797 16.578 1 97.5 93 LYS A O 1
ATOM 727 N N . ARG A 1 94 ? 11.023 24.672 17.047 1 98.38 94 ARG A N 1
ATOM 728 C CA . ARG A 1 94 ? 11.047 24.25 15.656 1 98.38 94 ARG A CA 1
ATOM 729 C C . ARG A 1 94 ? 9.633 23.953 15.156 1 98.38 94 ARG A C 1
ATOM 731 O O . ARG A 1 94 ? 9.461 23.438 14.047 1 98.38 94 ARG A O 1
ATOM 738 N N . TRP A 1 95 ? 8.672 24.25 15.984 1 98.38 95 TRP A N 1
ATOM 739 C CA . TRP A 1 95 ? 7.281 23.984 15.633 1 98.38 95 TRP A CA 1
ATOM 740 C C . TRP A 1 95 ? 6.434 25.25 15.75 1 98.38 95 TRP A C 1
ATOM 742 O O . TRP A 1 95 ? 6.387 25.875 16.812 1 98.38 95 TRP A O 1
ATOM 752 N N . GLU A 1 96 ? 5.777 25.625 14.695 1 97.38 96 GLU A N 1
ATOM 753 C CA . GLU A 1 96 ? 4.957 26.844 14.664 1 97.38 96 GLU A CA 1
ATOM 754 C C . GLU A 1 96 ? 3.508 26.5 14.312 1 97.38 96 GLU A C 1
ATOM 756 O O . GLU A 1 96 ? 3.207 26.125 13.18 1 97.38 96 GLU A O 1
ATOM 761 N N . PRO A 1 97 ? 2.633 26.672 15.281 1 97.56 97 PRO A N 1
ATOM 762 C CA . PRO A 1 97 ? 1.216 26.438 15.016 1 97.56 97 PRO A CA 1
ATOM 763 C C . PRO A 1 97 ? 0.534 27.609 14.312 1 97.56 97 PRO A C 1
ATOM 765 O O . PRO A 1 97 ? 0.797 28.766 14.648 1 97.56 97 PRO A O 1
ATOM 768 N N . ILE A 1 98 ? -0.229 27.266 13.336 1 95.81 98 ILE A N 1
ATOM 769 C CA . ILE A 1 98 ? -1.103 28.219 12.672 1 95.81 98 ILE A CA 1
ATOM 770 C C . ILE A 1 98 ? -2.553 27.75 12.773 1 95.81 98 ILE A C 1
ATOM 772 O O . ILE A 1 98 ? -2.912 26.703 12.227 1 95.81 98 ILE A O 1
ATOM 776 N N . CYS A 1 99 ? -3.375 28.484 13.477 1 97.12 99 CYS A N 1
ATOM 777 C CA . CYS A 1 99 ? -4.801 28.188 13.555 1 97.12 99 CYS A CA 1
ATOM 778 C C . CYS A 1 99 ? -5.539 28.719 12.336 1 97.12 99 CYS A C 1
ATOM 780 O O . CYS A 1 99 ? -5.859 29.906 12.258 1 97.12 99 CYS A O 1
ATOM 782 N N . ALA A 1 100 ? -5.773 27.859 11.359 1 95.25 100 ALA A N 1
ATOM 783 C CA . 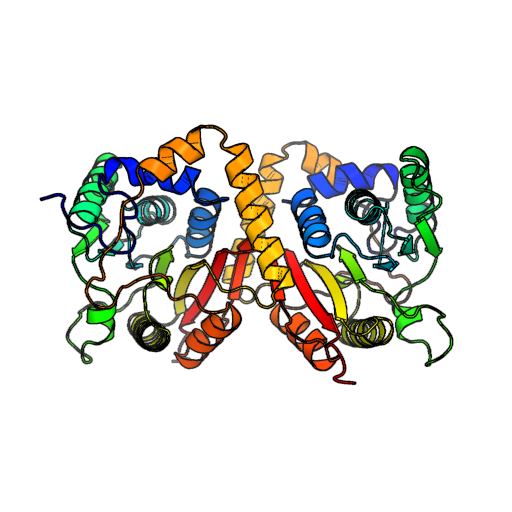ALA A 1 100 ? -6.414 28.266 10.109 1 95.25 100 ALA A CA 1
ATOM 784 C C . ALA A 1 100 ? -7.023 27.062 9.398 1 95.25 100 ALA A C 1
ATOM 786 O O . ALA A 1 100 ? -6.602 25.922 9.609 1 95.25 100 ALA A O 1
ATOM 787 N N . ASP A 1 101 ? -8.016 27.344 8.633 1 96.19 101 ASP A N 1
ATOM 788 C CA . ASP A 1 101 ? -8.547 26.375 7.68 1 96.19 101 ASP A CA 1
ATOM 789 C C . ASP A 1 101 ? -7.688 26.312 6.426 1 96.19 101 ASP A C 1
ATOM 791 O O . ASP A 1 101 ? -7.586 27.281 5.676 1 96.19 101 ASP A O 1
ATOM 795 N N . PHE A 1 102 ? -7.113 25.094 6.172 1 94.56 102 PHE A N 1
ATOM 796 C CA . PHE A 1 102 ? -6.211 25.016 5.027 1 94.56 102 PHE A CA 1
ATOM 797 C C . PHE A 1 102 ? -6.984 25.125 3.719 1 94.56 102 PHE A C 1
ATOM 799 O O . PHE A 1 102 ? -6.414 25.438 2.676 1 94.56 102 PHE A O 1
ATOM 806 N N . GLY A 1 103 ? -8.281 24.891 3.719 1 95.31 103 GLY A N 1
ATOM 807 C CA . GLY A 1 103 ? -9.102 25.219 2.564 1 95.31 103 GLY A CA 1
ATOM 808 C C . GLY A 1 103 ? -9.18 26.703 2.289 1 95.31 103 GLY A C 1
ATOM 809 O O . GLY A 1 103 ? -9.133 27.125 1.132 1 95.31 103 GLY A O 1
ATOM 810 N N . ASP A 1 104 ? -9.32 27.453 3.365 1 94.31 104 ASP A N 1
ATOM 811 C CA . ASP A 1 104 ? -9.336 28.906 3.232 1 94.31 104 ASP A CA 1
ATOM 812 C C . ASP A 1 104 ? -8.008 29.422 2.699 1 94.31 104 ASP A C 1
ATOM 814 O O . ASP A 1 104 ? -7.977 30.281 1.816 1 94.31 104 ASP A O 1
ATOM 818 N N . LEU A 1 105 ? -6.953 28.891 3.273 1 93.31 105 LEU A N 1
ATOM 819 C CA . LEU A 1 105 ? -5.625 29.312 2.826 1 93.31 105 LEU A CA 1
ATOM 820 C C . LEU A 1 105 ? -5.438 29.016 1.342 1 93.31 105 LEU A C 1
ATOM 822 O O . LEU A 1 105 ? -4.891 29.828 0.606 1 93.31 105 LEU A O 1
ATOM 826 N N . ALA A 1 106 ? -5.914 27.891 0.911 1 94.25 106 ALA A N 1
ATOM 827 C CA . ALA A 1 106 ? -5.75 27.438 -0.47 1 94.25 106 ALA A CA 1
ATOM 828 C C . ALA A 1 106 ? -6.59 28.297 -1.422 1 94.25 106 ALA A C 1
ATOM 830 O O . ALA A 1 106 ? -6.27 28.406 -2.605 1 94.25 106 ALA A O 1
ATOM 831 N N . SER A 1 107 ? -7.68 28.859 -0.877 1 92.62 107 SER A N 1
ATOM 832 C CA . SER A 1 107 ? -8.625 29.594 -1.708 1 92.62 107 SER A CA 1
ATOM 833 C C . SER A 1 107 ? -8.242 31.062 -1.811 1 92.62 107 SER A C 1
ATOM 835 O O . SER A 1 107 ? -8.82 31.812 -2.607 1 92.62 107 SER A O 1
ATOM 837 N N . ARG A 1 108 ? -7.438 31.422 -0.949 1 83.38 108 ARG A N 1
ATOM 838 C CA . ARG A 1 108 ? -7.051 32.812 -0.941 1 83.38 108 ARG A CA 1
ATOM 839 C C . ARG A 1 108 ? -6.234 33.188 -2.182 1 83.38 108 ARG A C 1
ATOM 841 O O . ARG A 1 108 ? -5.641 32.281 -2.811 1 83.38 108 ARG A O 1
ATOM 848 N N . HIS A 1 109 ? -6.438 34.5 -2.621 1 64.38 109 HIS A N 1
ATOM 849 C CA . HIS A 1 109 ? -5.715 35.031 -3.775 1 64.38 109 HIS A CA 1
ATOM 850 C C . HIS A 1 109 ? -4.207 34.969 -3.539 1 64.38 109 HIS A C 1
ATOM 852 O O . HIS A 1 109 ? -3.752 35 -2.393 1 64.38 109 HIS A O 1
ATOM 858 N N . GLU A 1 110 ? -3.465 34.938 -4.562 1 58.31 110 GLU A N 1
ATOM 859 C CA . GLU A 1 110 ? -2.008 34.969 -4.637 1 58.31 110 GLU A CA 1
ATOM 860 C C . GLU A 1 110 ? -1.446 36.156 -3.861 1 58.31 110 GLU A C 1
ATOM 862 O O . GLU A 1 110 ? -1.98 37.25 -3.939 1 58.31 110 GLU A O 1
ATOM 867 N N . GLY A 1 111 ? -0.826 36.031 -2.705 1 52.59 111 GLY A N 1
ATOM 868 C CA . GLY A 1 111 ? -0.168 37.094 -1.957 1 52.59 111 GLY A CA 1
ATOM 869 C C . GLY A 1 111 ? -0.475 37.062 -0.472 1 52.59 111 GLY A C 1
ATOM 870 O O . GLY A 1 111 ? 0.203 37.719 0.324 1 52.59 111 GLY A O 1
ATOM 871 N N . ASP A 1 112 ? -1.539 36.469 -0.124 1 52.84 112 ASP A N 1
ATOM 872 C CA . ASP A 1 112 ? -1.93 36.625 1.272 1 52.84 112 ASP A CA 1
ATOM 873 C C . ASP A 1 112 ? -1.21 35.625 2.17 1 52.84 112 ASP A C 1
ATOM 875 O O . ASP A 1 112 ? -0.959 35.906 3.346 1 52.84 112 ASP A O 1
ATOM 879 N N . VAL A 1 113 ? -1.218 34.469 1.849 1 56.75 113 VAL A N 1
ATOM 880 C CA . VAL A 1 113 ? -0.58 33.594 2.824 1 56.75 113 VAL A CA 1
ATOM 881 C C . VAL A 1 113 ? 0.883 33.375 2.445 1 56.75 113 VAL A C 1
ATOM 883 O O . VAL A 1 113 ? 1.188 33 1.307 1 56.75 113 VAL A O 1
ATOM 886 N N . ALA A 1 114 ? 1.759 33.938 3.312 1 65.31 114 ALA A N 1
ATOM 887 C CA . ALA A 1 114 ? 3.209 34.094 3.307 1 65.31 114 ALA A CA 1
ATOM 888 C C . ALA A 1 114 ? 3.92 32.75 3.404 1 65.31 114 ALA A C 1
ATOM 890 O O . ALA A 1 114 ? 5.051 32.688 3.885 1 65.31 114 ALA A O 1
ATOM 891 N N . ILE A 1 115 ? 3.109 31.703 3.023 1 83.5 115 ILE A N 1
ATOM 892 C CA . ILE A 1 115 ? 3.889 30.484 3.127 1 83.5 115 ILE A CA 1
ATOM 893 C C . ILE A 1 115 ? 4.496 30.141 1.77 1 83.5 115 ILE A C 1
ATOM 895 O O . ILE A 1 115 ? 3.773 29.922 0.795 1 83.5 115 ILE A O 1
ATOM 899 N N . GLU A 1 116 ? 5.758 30.25 1.665 1 87.31 116 GLU A N 1
ATOM 900 C CA . GLU A 1 116 ? 6.477 29.906 0.443 1 87.31 116 GLU A CA 1
ATOM 901 C C . GLU A 1 116 ? 7.809 29.219 0.76 1 87.31 116 GLU A C 1
ATOM 903 O O . GLU A 1 116 ? 8.297 29.297 1.889 1 87.31 116 GLU A O 1
ATOM 908 N N . GLY A 1 117 ? 8.164 28.484 -0.17 1 92.5 117 GLY A N 1
ATOM 909 C CA . GLY A 1 117 ? 9.508 27.938 -0.07 1 92.5 117 GLY A CA 1
ATOM 910 C C . GLY A 1 117 ? 9.578 26.672 0.767 1 92.5 117 GLY A C 1
ATOM 911 O O . GLY A 1 117 ? 10.648 26.312 1.276 1 92.5 117 GLY A O 1
ATOM 912 N N . ALA A 1 118 ? 8.438 26.031 0.913 1 96.69 118 ALA A N 1
ATOM 913 C CA . ALA A 1 118 ? 8.453 24.781 1.667 1 96.69 118 ALA A CA 1
ATOM 914 C C . ALA A 1 118 ? 9.188 23.688 0.9 1 96.69 118 ALA A C 1
ATOM 916 O O . ALA A 1 118 ? 9.07 23.594 -0.324 1 96.69 118 ALA A O 1
ATOM 917 N N . GLN A 1 119 ? 9.945 22.906 1.634 1 98.19 119 GLN A N 1
ATOM 918 C CA . GLN A 1 119 ? 10.648 21.781 1.018 1 98.19 119 GLN A CA 1
ATOM 919 C C . GLN A 1 119 ? 9.797 20.516 1.031 1 98.19 119 GLN A C 1
ATOM 921 O O . GLN A 1 119 ? 10.023 19.594 0.236 1 98.19 119 GLN A O 1
ATOM 926 N N . ALA A 1 120 ? 8.852 20.531 1.978 1 98.75 120 ALA A N 1
ATOM 927 C CA . ALA A 1 120 ? 7.891 19.422 2.031 1 98.75 120 ALA A CA 1
ATOM 928 C C . ALA A 1 120 ? 6.555 19.891 2.605 1 98.75 120 ALA A C 1
ATOM 930 O O . ALA A 1 120 ? 6.512 20.781 3.447 1 98.75 120 ALA A O 1
ATOM 931 N N . CYS A 1 121 ? 5.512 19.328 2.137 1 98.88 121 CYS A N 1
ATOM 932 C CA . CYS A 1 121 ? 4.168 19.438 2.691 1 98.88 121 CYS A CA 1
ATOM 933 C C . CYS A 1 121 ? 3.557 18.062 2.922 1 98.88 121 CYS A C 1
ATOM 935 O O . CYS A 1 121 ? 3.635 17.203 2.055 1 98.88 121 CYS A O 1
ATOM 937 N N . VAL A 1 122 ? 3.004 17.859 4.105 1 98.94 122 VAL A N 1
ATOM 938 C CA . VAL A 1 122 ? 2.459 16.547 4.453 1 98.94 122 VAL A CA 1
ATOM 939 C C . VAL A 1 122 ? 1.07 16.703 5.066 1 98.94 122 VAL A C 1
ATOM 941 O O . VAL A 1 122 ? 0.711 17.797 5.52 1 98.94 122 VAL A O 1
ATOM 944 N N . SER A 1 123 ? 0.323 15.641 5.043 1 98.94 123 SER A N 1
ATOM 945 C CA . SER A 1 123 ? -0.982 15.578 5.691 1 98.94 123 SER A CA 1
ATOM 946 C C . SER A 1 123 ? -1.38 14.133 5.988 1 98.94 123 SER A C 1
ATOM 948 O O . SER A 1 123 ? -0.949 13.211 5.293 1 98.94 123 SER A O 1
ATOM 950 N N . SER A 1 124 ? -2.123 13.945 7.004 1 98.81 124 SER A N 1
ATOM 951 C CA . SER A 1 124 ? -2.678 12.633 7.336 1 98.81 124 SER A CA 1
ATOM 952 C C . SER A 1 124 ? -4.086 12.766 7.906 1 98.81 124 SER A C 1
ATOM 954 O O . SER A 1 124 ? -4.301 13.469 8.891 1 98.81 124 SER A O 1
ATOM 956 N N . LEU A 1 125 ? -4.996 12.117 7.242 1 98.62 125 LEU A N 1
ATOM 957 C CA . LEU A 1 125 ? -6.359 11.945 7.734 1 98.62 125 LEU A CA 1
ATOM 958 C C . LEU A 1 125 ? -7.051 13.289 7.902 1 98.62 125 LEU A C 1
ATOM 960 O O . LEU A 1 125 ? -7.758 13.508 8.891 1 98.62 125 LEU A O 1
ATOM 964 N N . ALA A 1 126 ? -6.863 14.188 6.961 1 98.75 126 ALA A N 1
ATOM 965 C CA . ALA A 1 126 ? -7.469 15.508 7.07 1 98.75 126 ALA A CA 1
ATOM 966 C C . ALA A 1 126 ? -8.109 15.93 5.75 1 98.75 126 ALA A C 1
ATOM 968 O O . ALA A 1 126 ? -9.242 16.422 5.727 1 98.75 126 ALA A O 1
ATOM 969 N N . ILE A 1 127 ? -7.484 15.656 4.648 1 98.81 127 ILE A N 1
ATOM 970 C CA . ILE A 1 127 ? -7.848 16.219 3.359 1 98.81 127 ILE A CA 1
ATOM 971 C C . ILE A 1 127 ? -9.125 15.562 2.844 1 98.81 127 ILE A C 1
ATOM 973 O O . ILE A 1 127 ? -9.875 16.156 2.068 1 98.81 127 ILE A O 1
ATOM 977 N N . HIS A 1 128 ? -9.43 14.312 3.32 1 98.56 128 HIS A N 1
ATOM 978 C CA . HIS A 1 128 ? -10.609 13.586 2.848 1 98.56 128 HIS A CA 1
ATOM 979 C C . HIS A 1 128 ? -11.891 14.273 3.297 1 98.56 128 HIS A C 1
ATOM 981 O O . HIS A 1 128 ? -12.984 13.906 2.855 1 98.56 128 HIS A O 1
ATOM 987 N N . HIS A 1 129 ? -11.805 15.328 4.121 1 98.12 129 HIS A N 1
ATOM 988 C CA . HIS A 1 129 ? -12.977 16.094 4.551 1 98.12 129 HIS A CA 1
ATOM 989 C C . HIS A 1 129 ? -13.344 17.156 3.52 1 98.12 129 HIS A C 1
ATOM 991 O O . HIS A 1 129 ? -14.391 17.797 3.635 1 98.12 129 HIS A O 1
ATOM 997 N N . LEU A 1 130 ? -12.539 17.391 2.555 1 98.44 130 LEU A N 1
ATOM 998 C CA . LEU A 1 130 ? -12.781 18.375 1.497 1 98.44 130 LEU A CA 1
ATOM 999 C C . LEU A 1 130 ? -13.516 17.734 0.326 1 98.44 130 LEU A C 1
ATOM 1001 O O . LEU A 1 130 ? -13.32 16.547 0.035 1 98.44 130 LEU A O 1
ATOM 1005 N N . SER A 1 131 ? -14.297 18.547 -0.36 1 97.75 131 SER A N 1
ATOM 1006 C CA . SER A 1 131 ? -14.836 18.109 -1.644 1 97.75 131 SER A CA 1
ATOM 1007 C C . SER A 1 131 ? -13.727 17.875 -2.662 1 97.75 131 SER A C 1
ATOM 1009 O O . SER A 1 131 ? -12.594 18.344 -2.469 1 97.75 131 SER A O 1
ATOM 1011 N N . ASP A 1 132 ? -14.039 17.203 -3.74 1 98 132 ASP A N 1
ATOM 1012 C CA . ASP A 1 132 ? -13.039 16.953 -4.777 1 98 132 ASP A CA 1
ATOM 1013 C C . ASP A 1 132 ? -12.539 18.266 -5.375 1 98 132 ASP A C 1
ATOM 1015 O O . ASP A 1 132 ? -11.352 18.406 -5.656 1 98 132 ASP A O 1
ATOM 1019 N N . GLU A 1 133 ? -13.43 19.172 -5.555 1 97.75 133 GLU A N 1
ATOM 1020 C CA . GLU A 1 133 ? -13.047 20.469 -6.082 1 97.75 133 GLU A CA 1
ATOM 1021 C C . GLU A 1 133 ? -12.078 21.188 -5.145 1 97.75 133 GLU A C 1
ATOM 1023 O O . GLU A 1 133 ? -11.094 21.781 -5.59 1 97.75 133 GLU A O 1
ATOM 1028 N N . MET A 1 134 ? -12.375 21.141 -3.865 1 98 134 MET A N 1
ATOM 1029 C CA . MET A 1 134 ? -11.516 21.797 -2.889 1 98 134 MET A CA 1
ATOM 1030 C C . MET A 1 134 ? -10.18 21.062 -2.756 1 98 134 MET A C 1
ATOM 1032 O O . MET A 1 134 ? -9.141 21.688 -2.541 1 98 134 MET A O 1
ATOM 1036 N N . LYS A 1 135 ? -10.188 19.719 -2.912 1 98.81 135 LYS A N 1
ATOM 1037 C CA . LYS A 1 135 ? -8.93 18.969 -2.961 1 98.81 135 LYS A CA 1
ATOM 1038 C C . LYS A 1 135 ? -8.031 19.484 -4.086 1 98.81 135 LYS A C 1
ATOM 1040 O O . LYS A 1 135 ? -6.84 19.719 -3.875 1 98.81 135 LYS A O 1
ATOM 1045 N N . GLN A 1 136 ? -8.656 19.656 -5.238 1 98.62 136 GLN A N 1
ATOM 1046 C CA . GLN A 1 136 ? -7.887 20.156 -6.371 1 98.62 136 GLN A CA 1
ATOM 1047 C C . GLN A 1 136 ? -7.301 21.531 -6.066 1 98.62 136 GLN A C 1
ATOM 1049 O O . GLN A 1 136 ? -6.125 21.781 -6.336 1 98.62 136 GLN A O 1
ATOM 1054 N N . THR A 1 137 ? -8.125 22.391 -5.48 1 97.69 137 THR A N 1
ATOM 1055 C CA . THR A 1 137 ? -7.676 23.734 -5.098 1 97.69 137 THR A CA 1
ATOM 1056 C C . THR A 1 137 ? -6.512 23.656 -4.113 1 97.69 137 THR A C 1
ATOM 1058 O O . THR A 1 137 ? -5.527 24.375 -4.25 1 97.69 137 THR A O 1
ATOM 1061 N N . LEU A 1 138 ? -6.629 22.781 -3.176 1 98.19 138 LEU A N 1
ATOM 1062 C CA . LEU A 1 138 ? -5.582 22.609 -2.172 1 98.19 138 LEU A CA 1
ATOM 1063 C C . LEU A 1 138 ? -4.289 22.109 -2.816 1 98.19 138 LEU A C 1
ATOM 1065 O O . LEU A 1 138 ? -3.209 22.641 -2.521 1 98.19 138 LEU A O 1
ATOM 1069 N N . PHE A 1 139 ? -4.383 21.094 -3.705 1 98.56 139 PHE A N 1
ATOM 1070 C CA . PHE A 1 139 ? -3.189 20.547 -4.344 1 98.56 139 PHE A CA 1
ATOM 1071 C C . PHE A 1 139 ? -2.506 21.594 -5.207 1 98.56 139 PHE A C 1
ATOM 1073 O O . PHE A 1 139 ? -1.275 21.656 -5.258 1 98.56 139 PHE A O 1
ATOM 1080 N N . ASN A 1 140 ? -3.295 22.469 -5.871 1 97.25 140 ASN A N 1
ATOM 1081 C CA . ASN A 1 140 ? -2.723 23.578 -6.613 1 97.25 140 ASN A CA 1
ATOM 1082 C C . ASN A 1 140 ? -1.942 24.516 -5.695 1 97.25 140 ASN A C 1
ATOM 1084 O O . ASN A 1 140 ? -0.841 24.953 -6.035 1 97.25 140 ASN A O 1
ATOM 1088 N N . TRP A 1 141 ? -2.527 24.797 -4.578 1 96.12 141 TRP A N 1
ATOM 1089 C CA . TRP A 1 141 ? -1.897 25.688 -3.613 1 96.12 141 TRP A CA 1
ATOM 1090 C C . TRP A 1 141 ? -0.618 25.078 -3.057 1 96.12 141 TRP A C 1
ATOM 1092 O O . TRP A 1 141 ? 0.415 25.75 -2.975 1 96.12 141 TRP A O 1
ATOM 1102 N N . VAL A 1 142 ? -0.659 23.797 -2.682 1 97.56 142 VAL A N 1
ATOM 1103 C CA . VAL A 1 142 ? 0.513 23.094 -2.158 1 97.56 142 VAL A CA 1
ATOM 1104 C C . VAL A 1 142 ? 1.642 23.141 -3.186 1 97.56 142 VAL A C 1
ATOM 1106 O O . VAL A 1 142 ? 2.797 23.406 -2.84 1 97.56 142 VAL A O 1
ATOM 1109 N N . PHE A 1 143 ? 1.258 22.875 -4.453 1 96.94 143 PHE A N 1
ATOM 1110 C CA . PHE A 1 143 ? 2.242 22.922 -5.527 1 96.94 143 PHE A CA 1
ATOM 1111 C C . PHE A 1 143 ? 2.926 24.281 -5.566 1 96.94 143 PHE A C 1
ATOM 1113 O O . PHE A 1 143 ? 4.148 24.375 -5.699 1 96.94 143 PHE A O 1
ATOM 1120 N N . ARG A 1 144 ? 2.172 25.344 -5.383 1 93.81 144 ARG A N 1
ATOM 1121 C CA . ARG A 1 144 ? 2.68 26.703 -5.496 1 93.81 144 ARG A CA 1
ATOM 1122 C C . ARG A 1 144 ? 3.594 27.047 -4.324 1 93.81 144 ARG A C 1
ATOM 1124 O O . ARG A 1 144 ? 4.559 27.797 -4.484 1 93.81 144 ARG A O 1
ATOM 1131 N N . ILE A 1 145 ? 3.355 26.547 -3.197 1 94.12 145 ILE A N 1
ATOM 1132 C CA . ILE A 1 145 ? 4.102 26.984 -2.021 1 94.12 145 ILE A CA 1
ATOM 1133 C C . ILE A 1 145 ? 5.363 26.141 -1.87 1 94.12 145 ILE A C 1
ATOM 1135 O O . ILE A 1 145 ? 6.254 26.469 -1.085 1 94.12 145 ILE A O 1
ATOM 1139 N N . LEU A 1 146 ? 5.43 25.031 -2.539 1 96.69 146 LEU A N 1
ATOM 1140 C CA . LEU A 1 146 ? 6.629 24.219 -2.506 1 96.69 146 LEU A CA 1
ATOM 1141 C C . LEU A 1 146 ? 7.75 24.844 -3.326 1 96.69 146 LEU A C 1
ATOM 1143 O O . LEU A 1 146 ? 7.5 25.406 -4.395 1 96.69 146 LEU A O 1
ATOM 1147 N N . GLU A 1 147 ? 8.961 24.781 -2.869 1 96.44 147 GLU A N 1
ATOM 1148 C CA . GLU A 1 147 ? 10.102 25.156 -3.699 1 96.44 147 GLU A CA 1
ATOM 1149 C C . GLU A 1 147 ? 10.344 24.125 -4.797 1 96.44 147 GLU A C 1
ATOM 1151 O O . GLU A 1 147 ? 9.867 22.984 -4.707 1 96.44 147 GLU A O 1
ATOM 1156 N N . PRO A 1 148 ? 11.086 24.5 -5.855 1 96.31 148 PRO A N 1
ATOM 1157 C CA . PRO A 1 148 ? 11.469 23.469 -6.836 1 96.31 148 PRO A CA 1
ATOM 1158 C C . PRO A 1 148 ? 12.188 22.281 -6.203 1 96.31 148 PRO A C 1
ATOM 1160 O O . PRO A 1 148 ? 13.117 22.484 -5.414 1 96.31 148 PRO A O 1
ATOM 1163 N N . GLY A 1 149 ? 11.703 21.141 -6.508 1 96.31 149 GLY A N 1
ATOM 1164 C CA . GLY A 1 149 ? 12.281 19.938 -5.918 1 96.31 149 GLY A CA 1
ATOM 1165 C C . GLY A 1 149 ? 11.57 19.5 -4.652 1 96.31 149 GLY A C 1
ATOM 1166 O O . GLY A 1 149 ? 11.828 18.406 -4.145 1 96.31 149 GLY A O 1
ATOM 1167 N N . GLY A 1 150 ? 10.664 20.344 -4.133 1 98 150 GLY A N 1
ATOM 1168 C CA . GLY A 1 150 ? 9.906 20 -2.941 1 98 150 GLY A CA 1
ATOM 1169 C C . GLY A 1 150 ? 8.922 18.875 -3.168 1 98 150 GLY A C 1
ATOM 1170 O O . GLY A 1 150 ? 8.664 18.484 -4.309 1 98 150 GLY A O 1
ATOM 1171 N N . CYS A 1 151 ? 8.367 18.297 -2.041 1 98.69 151 CYS A N 1
ATOM 1172 C CA . CYS A 1 151 ? 7.496 17.141 -2.184 1 98.69 151 CYS A CA 1
ATOM 1173 C C . CYS A 1 151 ? 6.238 17.297 -1.337 1 98.69 151 CYS A C 1
ATOM 1175 O O . CYS A 1 151 ? 6.215 18.078 -0.394 1 98.69 151 CYS A O 1
ATOM 1177 N N . PHE A 1 152 ? 5.25 16.609 -1.786 1 98.94 152 PHE A N 1
ATOM 1178 C CA . PHE A 1 152 ? 3.988 16.5 -1.064 1 98.94 152 PHE A CA 1
ATOM 1179 C C . PHE A 1 152 ? 3.631 15.047 -0.814 1 98.94 152 PHE A C 1
ATOM 1181 O O . PHE A 1 152 ? 3.713 14.211 -1.723 1 98.94 152 PHE A O 1
ATOM 1188 N N . TRP A 1 153 ? 3.227 14.711 0.463 1 98.94 153 TRP A N 1
ATOM 1189 C CA . TRP A 1 153 ? 2.799 13.359 0.82 1 98.94 153 TRP A CA 1
ATOM 1190 C C . TRP A 1 153 ? 1.562 13.398 1.711 1 98.94 153 TRP A C 1
ATOM 1192 O O . TRP A 1 153 ? 1.553 14.078 2.742 1 98.94 153 TRP A O 1
ATOM 1202 N N . ASN A 1 154 ? 0.557 12.711 1.34 1 98.94 154 ASN A N 1
ATOM 1203 C CA . ASN A 1 154 ? -0.709 12.625 2.059 1 98.94 154 ASN A CA 1
ATOM 1204 C C . ASN A 1 154 ? -1.138 11.172 2.266 1 98.94 154 ASN A C 1
ATOM 1206 O O . ASN A 1 154 ? -1.058 10.359 1.344 1 98.94 154 ASN A O 1
ATOM 1210 N N . ALA A 1 155 ? -1.514 10.812 3.467 1 98.94 155 ALA A N 1
ATOM 1211 C CA . ALA A 1 155 ? -2.148 9.531 3.746 1 98.94 155 ALA A CA 1
ATOM 1212 C C . ALA A 1 155 ? -3.602 9.719 4.172 1 98.94 155 ALA A C 1
ATOM 1214 O O . ALA A 1 155 ? -3.889 10.445 5.125 1 98.94 155 ALA A O 1
ATOM 1215 N N . ASP A 1 156 ? -4.52 9.055 3.471 1 98.81 156 ASP A N 1
ATOM 1216 C CA . ASP A 1 156 ? -5.949 9.234 3.678 1 98.81 156 ASP A CA 1
ATOM 1217 C C . ASP A 1 156 ? -6.73 7.996 3.25 1 98.81 156 ASP A C 1
ATOM 1219 O O . ASP A 1 156 ? -6.207 7.145 2.525 1 98.81 156 ASP A O 1
ATOM 1223 N N . PRO A 1 157 ? -7.973 7.852 3.797 1 98.56 157 PRO A N 1
ATOM 1224 C CA . PRO A 1 157 ? -8.836 6.801 3.256 1 98.56 157 PRO A CA 1
ATOM 1225 C C . PRO A 1 157 ? -9.234 7.059 1.804 1 98.56 157 PRO A C 1
ATOM 1227 O O . PRO A 1 157 ? -9.398 8.211 1.399 1 98.56 157 PRO A O 1
ATOM 1230 N N . VAL A 1 158 ? -9.383 6.023 1.025 1 98.38 158 VAL A N 1
ATOM 1231 C CA . VAL A 1 158 ? -9.766 6.121 -0.379 1 98.38 158 VAL A CA 1
ATOM 1232 C C . VAL A 1 158 ? -10.977 5.23 -0.649 1 98.38 158 VAL A C 1
ATOM 1234 O O . VAL A 1 158 ? -11.242 4.293 0.106 1 98.38 158 VAL A O 1
ATOM 1237 N N . VAL A 1 159 ? -11.695 5.531 -1.685 1 97.44 159 VAL A N 1
ATOM 1238 C CA . VAL A 1 159 ? -12.844 4.738 -2.111 1 97.44 159 VAL A CA 1
ATOM 1239 C C . VAL A 1 159 ? -12.359 3.488 -2.848 1 97.44 159 VAL A C 1
ATOM 1241 O O . VAL A 1 159 ? -11.484 3.572 -3.719 1 97.44 159 VAL A O 1
ATOM 1244 N N . PRO A 1 160 ? -12.945 2.314 -2.48 1 96.75 160 PRO A N 1
ATOM 1245 C CA . PRO A 1 160 ? -12.602 1.097 -3.221 1 96.75 160 PRO A CA 1
ATOM 1246 C C . PRO A 1 160 ? -13.07 1.138 -4.672 1 96.75 160 PRO A C 1
ATOM 1248 O O . PRO A 1 160 ? -14.055 1.811 -4.988 1 96.75 160 PRO A O 1
ATOM 1251 N N . GLU A 1 161 ? -12.43 0.407 -5.492 1 94.81 161 GLU A N 1
ATOM 1252 C CA . GLU A 1 161 ? -12.641 0.446 -6.938 1 94.81 161 GLU A CA 1
ATOM 1253 C C . GLU A 1 161 ? -13.891 -0.337 -7.332 1 94.81 161 GLU A C 1
ATOM 1255 O O . GLU A 1 161 ? -14.508 -0.052 -8.359 1 94.81 161 GLU A O 1
ATOM 1260 N N . THR A 1 162 ? -14.273 -1.396 -6.605 1 95.88 162 THR A N 1
ATOM 1261 C CA . THR A 1 162 ? -15.398 -2.264 -6.93 1 95.88 162 THR A CA 1
ATOM 1262 C C . THR A 1 162 ? -16.156 -2.66 -5.668 1 95.88 162 THR A C 1
ATOM 1264 O O . THR A 1 162 ? -15.633 -2.547 -4.559 1 95.88 162 THR A O 1
ATOM 1267 N N . PRO A 1 163 ? -17.375 -3.133 -5.844 1 96 163 PRO A N 1
ATOM 1268 C CA . PRO A 1 163 ? -18.094 -3.674 -4.688 1 96 163 PRO A CA 1
ATOM 1269 C C . PRO A 1 163 ? -17.328 -4.809 -4 1 96 163 PRO A C 1
ATOM 1271 O O . PRO A 1 163 ? -17.344 -4.906 -2.77 1 96 163 PRO A O 1
ATOM 1274 N N . HIS A 1 164 ? -16.672 -5.609 -4.766 1 96.56 164 HIS A N 1
ATOM 1275 C CA . HIS A 1 164 ? -15.914 -6.703 -4.176 1 96.56 164 HIS A CA 1
ATOM 1276 C C . HIS A 1 164 ? -14.773 -6.176 -3.314 1 96.56 164 HIS A C 1
ATOM 1278 O O . HIS A 1 164 ? -14.586 -6.625 -2.18 1 96.56 164 HIS A O 1
ATOM 1284 N N . LEU A 1 165 ? -14.039 -5.238 -3.84 1 98.12 165 LEU A N 1
ATOM 1285 C CA . LEU A 1 165 ? -12.938 -4.676 -3.07 1 98.12 165 LEU A CA 1
ATOM 1286 C C . LEU A 1 165 ? -13.453 -3.922 -1.849 1 98.12 165 LEU A C 1
ATOM 1288 O O . LEU A 1 165 ? -12.773 -3.859 -0.82 1 98.12 165 LEU A O 1
ATOM 1292 N N . ARG A 1 166 ? -14.656 -3.352 -1.94 1 98.12 166 ARG A N 1
ATOM 1293 C CA . ARG A 1 166 ? -15.281 -2.75 -0.766 1 98.12 166 ARG A CA 1
ATOM 1294 C C . ARG A 1 166 ? -15.438 -3.773 0.354 1 98.12 166 ARG A C 1
ATOM 1296 O O . ARG A 1 166 ? -15.148 -3.48 1.516 1 98.12 166 ARG A O 1
ATOM 1303 N N . GLU A 1 167 ? -15.891 -4.922 0.002 1 98 167 GLU A N 1
ATOM 1304 C CA . GLU A 1 167 ? -16.047 -5.992 0.981 1 98 167 GLU A CA 1
ATOM 1305 C C . GLU A 1 167 ? -14.695 -6.41 1.559 1 98 167 GLU A C 1
ATOM 1307 O O . GLU A 1 167 ? -14.578 -6.668 2.758 1 98 167 GLU A O 1
ATOM 1312 N N . VAL A 1 168 ? -13.711 -6.453 0.716 1 98.31 168 VAL A N 1
ATOM 1313 C CA . VAL A 1 168 ? -12.367 -6.828 1.14 1 98.31 168 VAL A CA 1
ATOM 1314 C C . VAL A 1 168 ? -11.844 -5.805 2.146 1 98.31 168 VAL A C 1
ATOM 1316 O O . VAL A 1 168 ? -11.383 -6.172 3.232 1 98.31 168 VAL A O 1
ATOM 1319 N N . TYR A 1 169 ? -11.898 -4.523 1.771 1 98.25 169 TYR A N 1
ATOM 1320 C CA . TYR A 1 169 ? -11.406 -3.469 2.648 1 98.25 169 TYR A CA 1
ATOM 1321 C C . TYR A 1 169 ? -12.156 -3.467 3.977 1 98.25 169 TYR A C 1
ATOM 1323 O O . TYR A 1 169 ? -11.547 -3.299 5.039 1 98.25 169 TYR A O 1
ATOM 1331 N N . GLN A 1 170 ? -13.438 -3.684 3.928 1 97.62 170 GLN A N 1
ATOM 1332 C CA . GLN A 1 170 ? -14.266 -3.734 5.125 1 97.62 170 GLN A CA 1
ATOM 1333 C C . GLN A 1 170 ? -13.875 -4.91 6.02 1 97.62 170 GLN A C 1
ATOM 1335 O O . GLN A 1 170 ? -13.844 -4.781 7.246 1 97.62 170 GLN A O 1
ATOM 1340 N N . SER A 1 171 ? -13.578 -6.035 5.43 1 97.69 171 SER A N 1
ATOM 1341 C CA . SER A 1 171 ? -13.219 -7.211 6.211 1 97.69 171 SER A CA 1
ATOM 1342 C C . SER A 1 171 ? -11.914 -6.98 6.973 1 97.69 171 SER A C 1
ATOM 1344 O O . SER A 1 171 ? -11.742 -7.488 8.086 1 97.69 171 SER A O 1
ATOM 1346 N N . VAL A 1 172 ? -11.016 -6.273 6.355 1 98.06 172 VAL A N 1
ATOM 1347 C CA . VAL A 1 172 ? -9.75 -5.949 7.012 1 98.06 172 VAL A CA 1
ATOM 1348 C C . VAL A 1 172 ? -10.008 -5.066 8.227 1 98.06 172 VAL A C 1
ATOM 1350 O O . VAL A 1 172 ? -9.438 -5.289 9.297 1 98.06 172 VAL A O 1
ATOM 1353 N N . ARG A 1 173 ? -10.883 -4.113 8.109 1 96.94 173 ARG A N 1
ATOM 1354 C CA . ARG A 1 173 ? -11.258 -3.24 9.219 1 96.94 173 ARG A CA 1
ATOM 1355 C C . ARG A 1 173 ? -11.945 -4.027 10.336 1 96.94 173 ARG A C 1
ATOM 1357 O O . ARG A 1 173 ? -11.695 -3.787 11.516 1 96.94 173 ARG A O 1
ATOM 1364 N N . GLU A 1 174 ? -12.781 -4.926 9.945 1 97.19 174 GLU A N 1
ATOM 1365 C CA . GLU A 1 174 ? -13.516 -5.738 10.914 1 97.19 174 GLU A CA 1
ATOM 1366 C C . GLU A 1 174 ? -12.578 -6.672 11.68 1 97.19 174 GLU A C 1
ATOM 1368 O O . GLU A 1 174 ? -12.727 -6.859 12.883 1 97.19 174 GLU A O 1
ATOM 1373 N N . GLU A 1 175 ? -11.695 -7.25 10.977 1 97.56 175 GLU A N 1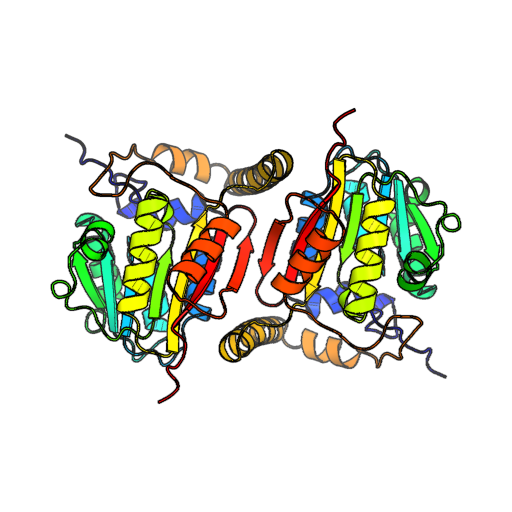
ATOM 1374 C CA . GLU A 1 175 ? -10.711 -8.102 11.633 1 97.56 175 GLU A CA 1
ATOM 1375 C C . GLU A 1 175 ? -9.898 -7.32 12.656 1 97.56 175 GLU A C 1
ATOM 1377 O O . GLU A 1 175 ? -9.594 -7.824 13.742 1 97.56 175 GLU A O 1
ATOM 1382 N N . TRP A 1 176 ? -9.5 -6.145 12.297 1 97.75 176 TRP A N 1
ATOM 1383 C CA . TRP A 1 176 ? -8.789 -5.285 13.234 1 97.75 176 TRP A CA 1
ATOM 1384 C C . TRP A 1 176 ? -9.648 -4.988 14.461 1 97.75 176 TRP A C 1
ATOM 1386 O O . TRP A 1 176 ? -9.172 -5.09 15.594 1 97.75 176 TRP A O 1
ATOM 1396 N N . ALA A 1 177 ? -10.867 -4.629 14.227 1 97 177 ALA A N 1
ATOM 1397 C CA . ALA A 1 177 ? -11.789 -4.352 15.328 1 97 177 ALA A CA 1
ATOM 1398 C C . ALA A 1 177 ? -11.906 -5.555 16.25 1 97 177 ALA A C 1
ATOM 1400 O O . ALA A 1 177 ? -11.906 -5.402 17.484 1 97 177 ALA A O 1
ATOM 1401 N N . GLN A 1 178 ? -11.969 -6.707 15.68 1 97.19 178 GLN A N 1
ATOM 1402 C CA . GLN A 1 178 ? -12.062 -7.934 16.469 1 97.19 178 GLN A CA 1
ATOM 1403 C C . GLN A 1 178 ? -10.812 -8.133 17.312 1 97.19 178 GLN A C 1
ATOM 1405 O O . GLN A 1 178 ? -10.906 -8.539 18.484 1 97.19 178 GLN A O 1
ATOM 1410 N N . LYS A 1 179 ? -9.711 -7.848 16.734 1 97.12 179 LYS A N 1
ATOM 1411 C CA . LYS A 1 179 ? -8.445 -8 17.438 1 97.12 179 LYS A CA 1
ATOM 1412 C C . LYS A 1 179 ? -8.359 -7.039 18.625 1 97.12 179 LYS A C 1
ATOM 1414 O O . LYS A 1 179 ? -7.707 -7.34 19.625 1 97.12 179 LYS A O 1
ATOM 1419 N N . GLN A 1 180 ? -9.023 -5.871 18.516 1 96.56 180 GLN A N 1
ATOM 1420 C CA . GLN A 1 180 ? -9 -4.875 19.578 1 96.56 180 GLN A CA 1
ATOM 1421 C C . GLN A 1 180 ? -9.875 -5.305 20.75 1 96.56 180 GLN A C 1
ATOM 1423 O O . GLN A 1 180 ? -9.773 -4.754 21.844 1 96.56 180 GLN A O 1
ATOM 1428 N N . GLY A 1 181 ? -10.781 -6.215 20.547 1 94.62 181 GLY A N 1
ATOM 1429 C CA . GLY A 1 181 ? -11.625 -6.738 21.609 1 94.62 181 GLY A CA 1
ATOM 1430 C C . GLY A 1 181 ? -12.547 -5.691 22.203 1 94.62 181 GLY A C 1
ATOM 1431 O O . GLY A 1 181 ? -13.242 -4.977 21.484 1 94.62 181 GLY A O 1
ATOM 1432 N N . GLU A 1 182 ? -12.453 -5.59 23.469 1 92.56 182 GLU A N 1
ATOM 1433 C CA . GLU A 1 182 ? -13.344 -4.68 24.188 1 92.56 182 GLU A CA 1
ATOM 1434 C C . GLU A 1 182 ? -12.906 -3.229 24 1 92.56 182 GLU A C 1
ATOM 1436 O O . GLU A 1 182 ? -13.719 -2.311 24.141 1 92.56 182 GLU A O 1
ATOM 1441 N N . ALA A 1 183 ? -11.734 -3.068 23.672 1 94.56 183 ALA A N 1
ATOM 1442 C CA . ALA A 1 183 ? -11.195 -1.719 23.531 1 94.56 183 ALA A CA 1
ATOM 1443 C C . ALA A 1 183 ? -11.898 -0.959 22.406 1 94.56 183 ALA A C 1
ATOM 1445 O O . ALA A 1 183 ? -12.109 0.253 22.5 1 94.56 183 ALA A O 1
ATOM 1446 N N . ILE A 1 184 ? -12.344 -1.643 21.391 1 95.94 184 ILE A N 1
ATOM 1447 C CA . ILE A 1 184 ? -12.945 -0.979 20.234 1 95.94 184 ILE A CA 1
ATOM 1448 C C . ILE A 1 184 ? -14.32 -0.438 20.609 1 95.94 184 ILE A C 1
ATOM 1450 O O . ILE A 1 184 ? -14.695 0.664 20.203 1 95.94 184 ILE A O 1
ATOM 1454 N N . ALA A 1 185 ? -15.07 -1.191 21.312 1 95.56 185 ALA A N 1
ATOM 1455 C CA . ALA A 1 185 ? -16.391 -0.737 21.734 1 95.56 185 ALA A CA 1
ATOM 1456 C C . ALA A 1 185 ? -16.281 0.481 22.641 1 95.56 185 ALA A C 1
ATOM 1458 O O . ALA A 1 185 ? -17.047 1.443 22.5 1 95.56 185 ALA A O 1
ATOM 1459 N N . ALA A 1 186 ? -15.391 0.381 23.562 1 97.19 186 ALA A N 1
ATOM 1460 C CA . ALA A 1 186 ? -15.18 1.491 24.484 1 97.19 186 ALA A CA 1
ATOM 1461 C C . ALA A 1 186 ? -14.75 2.752 23.734 1 97.19 186 ALA A C 1
ATOM 1463 O O . ALA A 1 186 ? -15.188 3.855 24.062 1 97.19 186 ALA A O 1
ATOM 1464 N N . THR A 1 187 ? -13.906 2.607 22.781 1 97.75 187 THR A N 1
ATOM 1465 C CA . THR A 1 187 ? -13.414 3.736 22.016 1 97.75 187 THR A CA 1
ATOM 1466 C C . THR A 1 187 ? -14.523 4.324 21.141 1 97.75 187 THR A C 1
ATOM 1468 O O . THR A 1 187 ? -14.688 5.543 21.078 1 97.75 187 THR A O 1
ATOM 1471 N N . ARG A 1 188 ? -15.289 3.504 20.531 1 96.56 188 ARG A N 1
ATOM 1472 C CA . ARG A 1 188 ? -16.391 3.939 19.672 1 96.56 188 ARG A CA 1
ATOM 1473 C C . ARG A 1 188 ? -17.438 4.711 20.469 1 96.56 188 ARG A C 1
ATOM 1475 O O . ARG A 1 188 ? -18.047 5.652 19.969 1 96.56 188 ARG A O 1
ATOM 1482 N N . ALA A 1 189 ? -17.562 4.34 21.688 1 96.56 189 ALA A N 1
ATOM 1483 C CA . ALA A 1 189 ? -18.547 5.004 22.547 1 96.56 189 ALA A CA 1
ATOM 1484 C C . ALA A 1 189 ? -18.125 6.449 22.828 1 96.56 189 ALA A C 1
ATOM 1486 O O . ALA A 1 189 ? -18.969 7.277 23.203 1 96.56 189 ALA A O 1
ATOM 1487 N N . LYS A 1 190 ? -16.859 6.727 22.656 1 96.69 190 LYS A N 1
ATOM 1488 C CA . LYS A 1 190 ? -16.344 8.055 22.969 1 96.69 190 LYS A CA 1
ATOM 1489 C C . LYS A 1 190 ? -16.344 8.953 21.734 1 96.69 190 LYS A C 1
ATOM 1491 O O . LYS A 1 190 ? -16.047 10.141 21.828 1 96.69 190 LYS A O 1
ATOM 1496 N N . VAL A 1 191 ? -16.641 8.367 20.578 1 95.81 191 VAL A N 1
ATOM 1497 C CA . VAL A 1 191 ? -16.625 9.125 19.328 1 95.81 191 VAL A CA 1
ATOM 1498 C C . VAL A 1 191 ? -17.781 10.117 19.312 1 95.81 191 VAL A C 1
ATOM 1500 O O . VAL A 1 191 ? -18.906 9.773 19.688 1 95.81 191 VAL A O 1
ATOM 1503 N N . GLY A 1 192 ? -17.438 11.289 18.922 1 94.38 192 GLY A N 1
ATOM 1504 C CA . GLY A 1 192 ? -18.469 12.312 18.859 1 94.38 192 GLY A CA 1
ATOM 1505 C C . GLY A 1 192 ? -19.016 12.523 17.469 1 94.38 192 GLY A C 1
ATOM 1506 O O . GLY A 1 192 ? -18.547 11.906 16.516 1 94.38 192 GLY A O 1
ATOM 1507 N N . GLU A 1 193 ? -20.016 13.344 17.391 1 91.56 193 GLU A N 1
ATOM 1508 C CA . GLU A 1 193 ? -20.594 13.75 16.109 1 91.56 193 GLU A CA 1
ATOM 1509 C C . GLU A 1 193 ? -20 15.062 15.633 1 91.56 193 GLU A C 1
ATOM 1511 O O . GLU A 1 193 ? -20.062 16.078 16.328 1 91.56 193 GLU A O 1
ATOM 1516 N N . SER A 1 194 ? -19.453 14.984 14.5 1 93.31 194 SER A N 1
ATOM 1517 C CA . SER A 1 194 ? -18.797 16.172 13.969 1 93.31 194 SER A CA 1
ATOM 1518 C C . SER A 1 194 ? -19.797 17.078 13.25 1 93.31 194 SER A C 1
ATOM 1520 O O . SER A 1 194 ? -20.75 16.609 12.648 1 93.31 194 SER A O 1
ATOM 1522 N N . VAL A 1 195 ? -19.578 18.344 13.312 1 93.62 195 VAL A N 1
ATOM 1523 C CA . VAL A 1 195 ? -20.297 19.359 12.547 1 93.62 195 VAL A CA 1
ATOM 1524 C C . VAL A 1 195 ? -19.359 20.016 11.547 1 93.62 195 VAL A C 1
ATOM 1526 O O . VAL A 1 195 ? -18.188 20.281 11.859 1 93.62 195 VAL A O 1
ATOM 1529 N N . PRO A 1 196 ? -19.875 20.266 10.352 1 94.69 196 PRO A N 1
ATOM 1530 C CA . PRO A 1 196 ? -19 20.891 9.359 1 94.69 196 PRO A CA 1
ATOM 1531 C C . PRO A 1 196 ? -18.359 22.188 9.875 1 94.69 196 PRO A C 1
ATOM 1533 O O . PRO A 1 196 ? -18.984 22.922 10.648 1 94.69 196 PRO A O 1
ATOM 1536 N N . GLN A 1 197 ? -17.172 22.406 9.445 1 94.38 197 GLN A N 1
ATOM 1537 C CA . GLN A 1 197 ? -16.406 23.594 9.789 1 94.38 197 GLN A CA 1
ATOM 1538 C C . GLN A 1 197 ? -15.594 24.094 8.586 1 94.38 197 GLN A C 1
ATOM 1540 O O . GLN A 1 197 ? -14.773 23.359 8.039 1 94.38 197 GLN A O 1
ATOM 1545 N N . GLY A 1 198 ? -15.859 25.375 8.172 1 94.94 198 GLY A N 1
ATOM 1546 C CA . GLY A 1 198 ? -15.188 25.891 6.988 1 94.94 198 GLY A CA 1
ATOM 1547 C C . GLY A 1 198 ? -15.422 25.047 5.75 1 94.94 198 GLY A C 1
ATOM 1548 O O . GLY A 1 198 ? -16.578 24.766 5.391 1 94.94 198 GLY A O 1
ATOM 1549 N N . HIS A 1 199 ? -14.312 24.625 5.211 1 95.88 199 HIS A N 1
ATOM 1550 C CA . HIS A 1 199 ? -14.406 23.828 3.984 1 95.88 199 HIS A CA 1
ATOM 1551 C C . HIS A 1 199 ? -14.477 22.344 4.289 1 95.88 199 HIS A C 1
ATOM 1553 O O . HIS A 1 199 ? -14.633 21.516 3.379 1 95.88 199 HIS A O 1
ATOM 1559 N N . SER A 1 200 ? -14.422 22 5.578 1 96 200 SER A N 1
ATOM 1560 C CA . SER A 1 200 ? -14.367 20.594 5.957 1 96 200 SER A CA 1
ATOM 1561 C C . SER A 1 200 ? -15.734 20.094 6.426 1 96 200 SER A C 1
ATOM 1563 O O . SER A 1 200 ? -16.422 20.781 7.184 1 96 200 SER A O 1
ATOM 1565 N N . GLY A 1 201 ? -16.172 18.969 5.922 1 95.12 201 GLY A N 1
ATOM 1566 C CA . GLY A 1 201 ? -17.406 18.312 6.316 1 95.12 201 GLY A CA 1
ATOM 1567 C C . GLY A 1 201 ? -17.234 16.812 6.547 1 95.12 201 GLY A C 1
ATOM 1568 O O . GLY A 1 201 ? -16.172 16.359 6.973 1 95.12 201 GLY A O 1
ATOM 1569 N N . GLN A 1 202 ? -18.312 16.109 6.414 1 91.69 202 GLN A N 1
ATOM 1570 C CA . GLN A 1 202 ? -18.266 14.656 6.473 1 91.69 202 GLN A CA 1
ATOM 1571 C C . GLN A 1 202 ? -17.266 14.102 5.457 1 91.69 202 GLN A C 1
ATOM 1573 O O . GLN A 1 202 ? -16.859 14.805 4.527 1 91.69 202 GLN A O 1
ATOM 1578 N N . ASP A 1 203 ? -16.922 12.852 5.617 1 94.69 203 ASP A N 1
ATOM 1579 C CA . ASP A 1 203 ? -15.969 12.211 4.727 1 94.69 203 ASP A CA 1
ATOM 1580 C C . ASP A 1 203 ? -16.375 12.359 3.266 1 94.69 203 ASP A C 1
ATOM 1582 O O . ASP A 1 203 ? -17.516 12.039 2.9 1 94.69 203 ASP A O 1
ATOM 1586 N N . ARG A 1 204 ? -15.562 12.883 2.52 1 96.12 204 ARG A N 1
ATOM 1587 C CA . ARG A 1 204 ? -15.672 12.961 1.067 1 96.12 204 ARG A CA 1
ATOM 1588 C C . ARG A 1 204 ? -14.531 12.219 0.388 1 96.12 204 ARG A C 1
ATOM 1590 O O . ARG A 1 204 ? -13.617 12.844 -0.16 1 96.12 204 ARG A O 1
ATOM 1597 N N . LEU A 1 205 ? -14.688 10.969 0.287 1 97.88 205 LEU A N 1
ATOM 1598 C CA . LEU A 1 205 ? -13.594 10.117 -0.174 1 97.88 205 LEU A CA 1
ATOM 1599 C C . LEU A 1 205 ? -13.523 10.109 -1.696 1 97.88 205 LEU A C 1
ATOM 1601 O O . LEU A 1 205 ? -14.547 10.227 -2.373 1 97.88 205 LEU A O 1
ATOM 1605 N N . ALA A 1 206 ? -12.383 10.039 -2.225 1 98.06 206 ALA A N 1
ATOM 1606 C CA . ALA A 1 206 ? -12.094 9.836 -3.643 1 98.06 206 ALA A CA 1
ATOM 1607 C C . ALA A 1 206 ? -11.211 8.609 -3.857 1 98.06 206 ALA A C 1
ATOM 1609 O O . ALA A 1 206 ? -10.57 8.133 -2.922 1 98.06 206 ALA A O 1
ATOM 1610 N N . SER A 1 207 ? -11.242 8.117 -5.047 1 96.81 207 SER A N 1
ATOM 1611 C CA . SER A 1 207 ? -10.391 6.977 -5.352 1 96.81 207 SER A CA 1
ATOM 1612 C C . SER A 1 207 ? -8.914 7.379 -5.367 1 96.81 207 SER A C 1
ATOM 1614 O O . SER A 1 207 ? -8.594 8.562 -5.504 1 96.81 207 SER A O 1
ATOM 1616 N N . LEU A 1 208 ? -8.086 6.422 -5.207 1 97.75 208 LEU A N 1
ATOM 1617 C CA . LEU A 1 208 ? -6.652 6.664 -5.309 1 97.75 208 LEU A CA 1
ATOM 1618 C C . LEU A 1 208 ? -6.293 7.262 -6.664 1 97.75 208 LEU A C 1
ATOM 1620 O O . LEU A 1 208 ? -5.535 8.234 -6.738 1 97.75 208 LEU A O 1
ATOM 1624 N N . GLN A 1 209 ? -6.844 6.73 -7.727 1 95.44 209 GLN A N 1
ATOM 1625 C CA . GLN A 1 209 ? -6.562 7.199 -9.078 1 95.44 209 GLN A CA 1
ATOM 1626 C C . GLN A 1 209 ? -6.973 8.656 -9.25 1 95.44 209 GLN A C 1
ATOM 1628 O O . GLN A 1 209 ? -6.262 9.438 -9.883 1 95.44 209 GLN A O 1
ATOM 1633 N N . ARG A 1 210 ? -8.078 8.977 -8.688 1 97.31 210 ARG A N 1
ATOM 1634 C CA . ARG A 1 210 ? -8.539 10.359 -8.773 1 97.31 210 ARG A CA 1
ATOM 1635 C C . ARG A 1 210 ? -7.57 11.305 -8.078 1 97.31 210 ARG A C 1
ATOM 1637 O O . ARG A 1 210 ? -7.293 12.398 -8.586 1 97.31 210 ARG A O 1
ATOM 1644 N N . HIS A 1 211 ? -7.094 10.93 -6.938 1 98.56 211 HIS A N 1
ATOM 1645 C CA . HIS A 1 211 ? -6.113 11.742 -6.23 1 98.56 211 HIS A CA 1
ATOM 1646 C C . HIS A 1 211 ? -4.852 11.938 -7.066 1 98.56 211 HIS A C 1
ATOM 1648 O O . HIS A 1 211 ? -4.328 13.055 -7.152 1 98.56 211 HIS A O 1
ATOM 1654 N N . LEU A 1 212 ? -4.367 10.875 -7.648 1 97.94 212 LEU A N 1
ATOM 1655 C CA . LEU A 1 212 ? -3.158 10.961 -8.461 1 97.94 212 LEU A CA 1
ATOM 1656 C C . LEU A 1 212 ? -3.375 11.867 -9.664 1 97.94 212 LEU A C 1
ATOM 1658 O O . LEU A 1 212 ? -2.48 12.633 -10.039 1 97.94 212 LEU A O 1
ATOM 1662 N N . GLN A 1 213 ? -4.559 11.789 -10.234 1 97.75 213 GLN A N 1
ATOM 1663 C CA . GLN A 1 213 ? -4.902 12.672 -11.352 1 97.75 213 GLN A CA 1
ATOM 1664 C C . GLN A 1 213 ? -4.922 14.133 -10.906 1 97.75 213 GLN A C 1
ATOM 1666 O O . GLN A 1 213 ? -4.441 15.008 -11.625 1 97.75 213 GLN A O 1
ATOM 1671 N N . MET A 1 214 ? -5.492 14.383 -9.75 1 98.75 214 MET A N 1
ATOM 1672 C CA . MET A 1 214 ? -5.543 15.75 -9.227 1 98.75 214 MET A CA 1
ATOM 1673 C C . MET A 1 214 ? -4.141 16.297 -8.992 1 98.75 214 MET A C 1
ATOM 1675 O O . MET A 1 214 ? -3.871 17.469 -9.281 1 98.75 214 MET A O 1
ATOM 1679 N N . LEU A 1 215 ? -3.26 15.469 -8.484 1 98.75 215 LEU A N 1
ATOM 1680 C CA . LEU A 1 215 ? -1.883 15.891 -8.25 1 98.75 215 LEU A CA 1
ATOM 1681 C C . LEU A 1 215 ? -1.18 16.203 -9.562 1 98.75 215 LEU A C 1
ATOM 1683 O O . LEU A 1 215 ? -0.492 17.219 -9.68 1 98.75 215 LEU A O 1
ATOM 1687 N N . THR A 1 216 ? -1.353 15.305 -10.562 1 98.12 216 THR A N 1
ATOM 1688 C CA . THR A 1 216 ? -0.762 15.523 -11.875 1 98.12 216 THR A CA 1
ATOM 1689 C C . THR A 1 216 ? -1.283 16.812 -12.5 1 98.12 216 THR A C 1
ATOM 1691 O O . THR A 1 216 ? -0.509 17.609 -13.039 1 98.12 216 THR A O 1
ATOM 1694 N N . SER A 1 217 ? -2.555 17.031 -12.383 1 98.5 217 SER A N 1
ATOM 1695 C CA . SER A 1 217 ? -3.184 18.234 -12.922 1 98.5 217 SER A CA 1
ATOM 1696 C C . SER A 1 217 ? -2.645 19.484 -12.242 1 98.5 217 SER A C 1
ATOM 1698 O O . SER A 1 217 ? -2.574 20.547 -12.867 1 98.5 217 SER A O 1
ATOM 1700 N N . ALA A 1 218 ? -2.295 19.375 -10.961 1 98.38 218 ALA A N 1
ATOM 1701 C CA . ALA A 1 218 ? -1.754 20.5 -10.203 1 98.38 218 ALA A CA 1
ATOM 1702 C C . ALA A 1 218 ? -0.312 20.797 -10.609 1 98.38 218 ALA A C 1
ATOM 1704 O O . ALA A 1 218 ? 0.258 21.812 -10.211 1 98.38 218 ALA A O 1
ATOM 1705 N N . GLY A 1 219 ? 0.348 19.844 -11.32 1 98.12 219 GLY A N 1
ATOM 1706 C CA . GLY A 1 219 ? 1.694 20.078 -11.82 1 98.12 219 GLY A CA 1
ATOM 1707 C C . GLY A 1 219 ? 2.727 19.156 -11.195 1 98.12 219 GLY A C 1
ATOM 1708 O O . GLY A 1 219 ? 3.891 19.156 -11.602 1 98.12 219 GLY A O 1
ATOM 1709 N N . PHE A 1 220 ? 2.312 18.312 -10.258 1 98.44 220 PHE A N 1
ATOM 1710 C CA . PHE A 1 220 ? 3.258 17.422 -9.594 1 98.44 220 PHE A CA 1
ATOM 1711 C C . PHE A 1 220 ? 3.822 16.406 -10.57 1 98.44 220 PHE A C 1
ATOM 1713 O O . PHE A 1 220 ? 3.104 15.898 -11.438 1 98.44 220 PHE A O 1
ATOM 1720 N N . GLN A 1 221 ? 5.031 16.094 -10.414 1 97.31 221 GLN A N 1
ATOM 1721 C CA . GLN A 1 221 ? 5.715 15.062 -11.18 1 97.31 221 GLN A CA 1
ATOM 1722 C C . GLN A 1 221 ? 6.016 13.844 -10.312 1 97.31 221 GLN A C 1
ATOM 1724 O O . GLN A 1 221 ? 5.992 13.938 -9.078 1 97.31 221 GLN A O 1
ATOM 1729 N N . ASP A 1 222 ? 6.223 12.734 -11 1 96.62 222 ASP A N 1
ATOM 1730 C CA . ASP A 1 222 ? 6.594 11.492 -10.336 1 96.62 222 ASP A CA 1
ATOM 1731 C C . ASP A 1 222 ? 5.629 11.164 -9.203 1 96.62 222 ASP A C 1
ATOM 1733 O O . ASP A 1 222 ? 6.051 10.906 -8.078 1 96.62 222 ASP A O 1
ATOM 1737 N N . VAL A 1 223 ? 4.371 11.336 -9.5 1 97.81 223 VAL A N 1
ATOM 1738 C CA . VAL A 1 223 ? 3.348 10.977 -8.523 1 97.81 223 VAL A CA 1
ATOM 1739 C C . VAL A 1 223 ? 3.471 9.5 -8.156 1 97.81 223 VAL A C 1
ATOM 1741 O O . VAL A 1 223 ? 3.721 8.664 -9.023 1 97.81 223 VAL A O 1
ATOM 1744 N N . ALA A 1 224 ? 3.324 9.188 -6.855 1 98.25 224 ALA A N 1
ATOM 1745 C CA . ALA A 1 224 ? 3.65 7.844 -6.395 1 98.25 224 ALA A CA 1
ATOM 1746 C C . ALA A 1 224 ? 2.76 7.434 -5.227 1 98.25 224 ALA A C 1
ATOM 1748 O O . ALA A 1 224 ? 2.111 8.273 -4.605 1 98.25 224 ALA A O 1
ATOM 1749 N N . VAL A 1 225 ? 2.697 6.137 -4.996 1 98.75 225 VAL A N 1
ATOM 1750 C CA . VAL A 1 225 ? 2.023 5.492 -3.871 1 98.75 225 VAL A CA 1
ATOM 1751 C C . VAL A 1 225 ? 3.014 4.609 -3.113 1 98.75 225 VAL A C 1
ATOM 1753 O O . VAL A 1 225 ? 3.076 3.4 -3.336 1 98.75 225 VAL A O 1
ATOM 1756 N N . PRO A 1 226 ? 3.695 5.129 -2.146 1 98.81 226 PRO A N 1
ATOM 1757 C CA . PRO A 1 226 ? 4.719 4.352 -1.445 1 98.81 226 PRO A CA 1
ATOM 1758 C C . PRO A 1 226 ? 4.129 3.279 -0.537 1 98.81 226 PRO A C 1
ATOM 1760 O O . PRO A 1 226 ? 4.781 2.266 -0.267 1 98.81 226 PRO A O 1
ATOM 1763 N N . TRP A 1 227 ? 2.926 3.539 -0.121 1 98.81 227 TRP A N 1
ATOM 1764 C CA . TRP A 1 227 ? 2.324 2.668 0.882 1 98.81 227 TRP A CA 1
ATOM 1765 C C . TRP A 1 227 ? 0.809 2.613 0.718 1 98.81 227 TRP A C 1
ATOM 1767 O O . TRP A 1 227 ? 0.17 3.635 0.454 1 98.81 227 TRP A O 1
ATOM 1777 N N . LYS A 1 228 ? 0.253 1.493 0.821 1 98.88 228 LYS A N 1
ATOM 1778 C CA . LYS A 1 228 ? -1.193 1.297 0.853 1 98.88 228 LYS A CA 1
ATOM 1779 C C . LYS A 1 228 ? -1.562 0.048 1.647 1 98.88 228 LYS A C 1
ATOM 1781 O O . LYS A 1 228 ? -0.948 -1.007 1.477 1 98.88 228 LYS A O 1
ATOM 1786 N N . TYR A 1 229 ? -2.424 0.196 2.475 1 98.81 229 TYR A N 1
ATOM 1787 C CA . TYR A 1 229 ? -3.025 -0.91 3.213 1 98.81 229 TYR A CA 1
ATOM 1788 C C . TYR A 1 229 ? -4.543 -0.889 3.088 1 98.81 229 TYR A C 1
ATOM 1790 O O . TYR A 1 229 ? -5.234 -0.337 3.947 1 98.81 229 TYR A O 1
ATOM 1798 N N . PHE A 1 230 ? -5.02 -1.445 1.979 1 98.12 230 PHE A N 1
ATOM 1799 C CA . PHE A 1 230 ? -6.422 -1.563 1.601 1 98.12 230 PHE A CA 1
ATOM 1800 C C . PHE A 1 230 ? -7.098 -0.197 1.588 1 98.12 230 PHE A C 1
ATOM 1802 O O . PHE A 1 230 ? -6.781 0.651 0.751 1 98.12 230 PHE A O 1
ATOM 1809 N N . GLY A 1 231 ? -7.797 0.148 2.572 1 98.12 231 GLY A N 1
ATOM 1810 C CA . GLY A 1 231 ? -8.633 1.338 2.535 1 98.12 231 GLY A CA 1
ATOM 1811 C C . GLY A 1 231 ? -7.855 2.617 2.787 1 98.12 231 GLY A C 1
ATOM 1812 O O . GLY A 1 231 ? -8.406 3.715 2.664 1 98.12 231 GLY A O 1
ATOM 1813 N N . PHE A 1 232 ? -6.562 2.572 3.105 1 98.75 232 PHE A N 1
ATOM 1814 C CA . PHE A 1 232 ? -5.727 3.742 3.359 1 98.75 232 PHE A CA 1
ATOM 1815 C C . PHE A 1 232 ? -4.516 3.754 2.434 1 98.75 232 PHE A C 1
ATOM 1817 O O . PHE A 1 232 ? -3.893 2.717 2.207 1 98.75 232 PHE A O 1
ATOM 1824 N N . ALA A 1 233 ? -4.234 4.91 1.897 1 98.88 233 ALA A N 1
ATOM 1825 C CA . ALA A 1 233 ? -3.123 5.031 0.959 1 98.88 233 ALA A CA 1
ATOM 1826 C C . ALA A 1 233 ? -2.268 6.254 1.277 1 98.88 233 ALA A C 1
ATOM 1828 O O . ALA A 1 233 ? -2.791 7.309 1.642 1 98.88 233 ALA A O 1
ATOM 1829 N N . LEU A 1 234 ? -1.017 6.066 1.201 1 98.94 234 LEU A N 1
ATOM 1830 C CA . LEU A 1 234 ? -0.055 7.16 1.135 1 98.94 234 LEU A CA 1
ATOM 1831 C C . LEU A 1 234 ? 0.295 7.488 -0.313 1 98.94 234 LEU A C 1
ATOM 1833 O O . LEU A 1 234 ? 0.766 6.621 -1.054 1 98.94 234 LEU A O 1
ATOM 1837 N N . PHE A 1 235 ? 0.071 8.734 -0.747 1 98.88 235 PHE A N 1
ATOM 1838 C CA . PHE A 1 235 ? 0.364 9.156 -2.111 1 98.88 235 PHE A CA 1
ATOM 1839 C C . PHE A 1 235 ? 0.883 10.586 -2.133 1 98.88 235 PHE A C 1
ATOM 1841 O O . PHE A 1 235 ? 0.695 11.336 -1.173 1 98.88 235 PHE A O 1
ATOM 1848 N N . GLY A 1 236 ? 1.553 10.953 -3.176 1 98.75 236 GLY A N 1
ATOM 1849 C CA . GLY A 1 236 ? 2.139 12.273 -3.322 1 98.75 236 GLY A CA 1
ATOM 1850 C C . GLY A 1 236 ? 2.926 12.438 -4.609 1 98.75 236 GLY A C 1
ATOM 1851 O O . GLY A 1 236 ? 2.652 11.758 -5.602 1 98.75 236 GLY A O 1
ATOM 1852 N N . GLY A 1 237 ? 3.795 13.414 -4.598 1 98.44 237 GLY A N 1
ATOM 1853 C CA . GLY A 1 237 ? 4.613 13.742 -5.754 1 98.44 237 GLY A CA 1
ATOM 1854 C C . GLY A 1 237 ? 5.594 14.875 -5.484 1 98.44 237 GLY A C 1
ATOM 1855 O O . GLY A 1 237 ? 5.789 15.273 -4.332 1 98.44 237 GLY A O 1
ATOM 1856 N N . TYR A 1 238 ? 6.219 15.32 -6.555 1 98.25 238 TYR A N 1
ATOM 1857 C CA . TYR A 1 238 ? 7.285 16.312 -6.438 1 98.25 238 TYR A CA 1
ATOM 1858 C C . TYR A 1 238 ? 7.004 17.516 -7.316 1 98.25 238 TYR A C 1
ATOM 1860 O O . TYR A 1 238 ? 6.426 17.391 -8.398 1 98.25 238 TYR A O 1
ATOM 1868 N N . ARG A 1 239 ? 7.363 18.672 -6.684 1 96.94 239 ARG A N 1
ATOM 1869 C CA . ARG A 1 239 ? 7.492 19.812 -7.57 1 96.94 239 ARG A CA 1
ATOM 1870 C C . ARG A 1 239 ? 8.781 19.75 -8.383 1 96.94 239 ARG A C 1
ATOM 1872 O O . ARG A 1 239 ? 9.883 19.812 -7.816 1 96.94 239 ARG A O 1
ATOM 1879 N N . GLY A 1 240 ? 8.719 19.438 -9.688 1 90.75 240 GLY A N 1
ATOM 1880 C CA . GLY A 1 240 ? 9.875 19.281 -10.555 1 90.75 240 GLY A CA 1
ATOM 1881 C C . GLY A 1 240 ? 10.898 20.391 -10.391 1 90.75 240 GLY A C 1
ATOM 1882 O O . GLY A 1 240 ? 10.578 21.469 -9.875 1 90.75 240 GLY A O 1
ATOM 1883 N N . ILE A 1 241 ? 12.25 20.047 -10.688 1 83.62 241 ILE A N 1
ATOM 1884 C CA . ILE A 1 241 ? 13.328 21.016 -10.594 1 83.62 241 ILE A CA 1
ATOM 1885 C C . ILE A 1 241 ? 13.305 21.922 -11.82 1 83.62 241 ILE A C 1
ATOM 1887 O O . ILE A 1 241 ? 13.078 21.453 -12.945 1 83.62 241 ILE A O 1
ATOM 1891 N N . MET A 1 242 ? 12.68 23.062 -11.906 1 60.97 242 MET A N 1
ATOM 1892 C CA . MET A 1 242 ? 12.758 23.969 -13.055 1 60.97 242 MET A CA 1
ATOM 1893 C C . MET A 1 242 ? 14.172 24 -13.625 1 60.97 242 MET A C 1
ATOM 1895 O O . MET A 1 242 ? 15.148 23.953 -12.875 1 60.97 242 MET A O 1
ATOM 1899 N N . ASP A 1 243 ? 14.5 23.281 -14.797 1 43.81 243 ASP A N 1
ATOM 1900 C CA . ASP A 1 243 ? 15.742 23.641 -15.484 1 43.81 243 ASP A CA 1
ATOM 1901 C C . ASP A 1 243 ? 15.977 25.156 -15.453 1 43.81 243 ASP A C 1
ATOM 1903 O O . ASP A 1 243 ? 15.117 25.922 -15.867 1 43.81 243 ASP A O 1
ATOM 1907 N N . LYS A 1 244 ? 16.656 25.812 -14.422 1 29.52 244 LYS A N 1
ATOM 1908 C CA . LYS A 1 244 ? 17.312 27.078 -14.766 1 29.52 244 LYS A CA 1
ATOM 1909 C C . LYS A 1 244 ? 18.25 26.906 -15.945 1 29.52 244 LYS A C 1
ATOM 1911 O O . LYS A 1 244 ? 18.953 25.906 -16.047 1 29.52 244 LYS A O 1
ATOM 1916 N N . MET B 1 1 ? 27.344 -31.969 -10.406 1 44.66 1 MET B N 1
ATOM 1917 C CA . MET B 1 1 ? 27.188 -30.578 -10.805 1 44.66 1 MET B CA 1
ATOM 1918 C C . MET B 1 1 ? 25.953 -29.953 -10.164 1 44.66 1 MET B C 1
ATOM 1920 O O . MET B 1 1 ? 24.891 -30.594 -10.086 1 44.66 1 MET B O 1
ATOM 1924 N N . SER B 1 2 ? 26.234 -28.953 -9.328 1 60.59 2 SER B N 1
ATOM 1925 C CA . SER B 1 2 ? 25.141 -28.406 -8.516 1 60.59 2 SER B CA 1
ATOM 1926 C C . SER B 1 2 ? 23.969 -27.984 -9.383 1 60.59 2 SER B C 1
ATOM 1928 O O . SER B 1 2 ? 24.156 -27.469 -10.492 1 60.59 2 SER B O 1
ATOM 1930 N N . LYS B 1 3 ? 22.875 -28.547 -9.266 1 74.88 3 LYS B N 1
ATOM 1931 C CA . LYS B 1 3 ? 21.688 -28.266 -10.047 1 74.88 3 LYS B CA 1
ATOM 1932 C C . LYS B 1 3 ? 21.484 -26.766 -10.219 1 74.88 3 LYS B C 1
ATOM 1934 O O . LYS B 1 3 ? 21.641 -26 -9.258 1 74.88 3 LYS B O 1
ATOM 1939 N N . PRO B 1 4 ? 21.281 -26.375 -11.461 1 88.25 4 PRO B N 1
ATOM 1940 C CA . PRO B 1 4 ? 21.047 -24.953 -11.68 1 88.25 4 PRO B CA 1
ATOM 1941 C C . PRO B 1 4 ? 19.875 -24.406 -10.867 1 88.25 4 PRO B C 1
ATOM 1943 O O . PRO B 1 4 ? 18.922 -25.141 -10.594 1 88.25 4 PRO B O 1
ATOM 1946 N N . VAL B 1 5 ? 20.031 -23.281 -10.406 1 93.5 5 VAL B N 1
ATOM 1947 C CA . VAL B 1 5 ? 18.953 -22.578 -9.727 1 93.5 5 VAL B CA 1
ATOM 1948 C C . VAL B 1 5 ? 18.172 -21.75 -10.742 1 93.5 5 VAL B C 1
ATOM 1950 O O . VAL B 1 5 ? 18.734 -20.875 -11.414 1 93.5 5 VAL B O 1
ATOM 1953 N N . TYR B 1 6 ? 16.891 -22.016 -10.906 1 95.38 6 TYR B N 1
ATOM 1954 C CA . TYR B 1 6 ? 16.047 -21.266 -11.82 1 95.38 6 TYR B CA 1
ATOM 1955 C C . TYR B 1 6 ? 15.609 -19.938 -11.195 1 95.38 6 TYR B C 1
ATOM 1957 O O . TYR B 1 6 ? 15.531 -19.828 -9.969 1 95.38 6 TYR B O 1
ATOM 1965 N N . PRO B 1 7 ? 15.32 -18.922 -12.086 1 95.94 7 PRO B N 1
ATOM 1966 C CA . PRO B 1 7 ? 14.758 -17.688 -11.523 1 95.94 7 PRO B CA 1
ATOM 1967 C C . PRO B 1 7 ? 13.539 -17.953 -10.641 1 95.94 7 PRO B C 1
ATOM 1969 O O . PRO B 1 7 ? 12.648 -18.719 -11.023 1 95.94 7 PRO B O 1
ATOM 1972 N N . GLY B 1 8 ? 13.609 -17.391 -9.461 1 95.31 8 GLY B N 1
ATOM 1973 C CA . GLY B 1 8 ? 12.508 -17.578 -8.523 1 95.31 8 GLY B CA 1
ATOM 1974 C C . GLY B 1 8 ? 12.781 -18.625 -7.473 1 95.31 8 GLY B C 1
ATOM 1975 O O . GLY B 1 8 ? 12.133 -18.656 -6.426 1 95.31 8 GLY B O 1
ATOM 1976 N N . GLU B 1 9 ? 13.695 -19.594 -7.75 1 96.19 9 GLU B N 1
ATOM 1977 C CA . GLU B 1 9 ? 14.008 -20.625 -6.762 1 96.19 9 GLU B CA 1
ATOM 1978 C C . GLU B 1 9 ? 14.812 -20.047 -5.598 1 96.19 9 GLU B C 1
ATOM 1980 O O . GLU B 1 9 ? 14.711 -20.516 -4.469 1 96.19 9 GLU B O 1
ATOM 1985 N N . ILE B 1 10 ? 15.672 -19.062 -5.844 1 94.5 10 ILE B N 1
ATOM 1986 C CA . ILE B 1 10 ? 16.469 -18.281 -4.91 1 94.5 10 ILE B CA 1
ATOM 1987 C C . ILE B 1 10 ? 17.516 -19.172 -4.246 1 94.5 10 ILE B C 1
ATOM 1989 O O . ILE B 1 10 ? 18.703 -18.828 -4.234 1 94.5 10 ILE B O 1
ATOM 1993 N N . PHE B 1 11 ? 17.062 -20.406 -3.707 1 96.38 11 PHE B N 1
ATOM 1994 C CA . PHE B 1 11 ? 17.953 -21.281 -2.961 1 96.38 11 PHE B CA 1
ATOM 1995 C C . PHE B 1 11 ? 18.156 -22.594 -3.709 1 96.38 11 PHE B C 1
ATOM 1997 O O . PHE B 1 11 ? 17.203 -23.219 -4.156 1 96.38 11 PHE B O 1
ATOM 2004 N N . PRO B 1 12 ? 19.375 -23.078 -3.75 1 95.5 12 PRO B N 1
ATOM 2005 C CA . PRO B 1 12 ? 19.625 -24.406 -4.336 1 95.5 12 PRO B CA 1
ATOM 2006 C C . PRO B 1 12 ? 18.875 -25.516 -3.6 1 95.5 12 PRO B C 1
ATOM 2008 O O . PRO B 1 12 ? 18.453 -26.5 -4.219 1 95.5 12 PRO B O 1
ATOM 2011 N N . ASN B 1 13 ? 18.828 -25.375 -2.35 1 95.81 13 ASN B N 1
ATOM 2012 C CA . ASN B 1 13 ? 18.047 -26.297 -1.545 1 95.81 13 ASN B CA 1
ATOM 2013 C C . ASN B 1 13 ? 16.625 -25.797 -1.333 1 95.81 13 ASN B C 1
ATOM 2015 O O . ASN B 1 13 ? 16.391 -24.938 -0.496 1 95.81 13 ASN B O 1
ATOM 2019 N N . THR B 1 14 ? 15.648 -26.438 -1.962 1 96.31 14 THR B N 1
ATOM 2020 C CA . THR B 1 14 ? 14.258 -26 -1.964 1 96.31 14 THR B CA 1
ATOM 2021 C C . THR B 1 14 ? 13.719 -25.891 -0.539 1 96.31 14 THR B C 1
ATOM 2023 O O . THR B 1 14 ? 12.883 -25.047 -0.246 1 96.31 14 THR B O 1
ATOM 2026 N N . GLN B 1 15 ? 14.227 -26.719 0.375 1 95.69 15 GLN B N 1
ATOM 2027 C CA . GLN B 1 15 ? 13.758 -26.781 1.756 1 95.69 15 GLN B CA 1
ATOM 2028 C C . GLN B 1 15 ? 14.031 -25.453 2.479 1 95.69 15 GLN B C 1
ATOM 2030 O O . GLN B 1 15 ? 13.398 -25.156 3.492 1 95.69 15 GLN B O 1
ATOM 2035 N N . ASP B 1 16 ? 14.93 -24.688 1.928 1 97.19 16 ASP B N 1
ATOM 2036 C CA . ASP B 1 16 ? 15.32 -23.422 2.557 1 97.19 16 ASP B CA 1
ATOM 2037 C C . ASP B 1 16 ? 14.359 -22.297 2.172 1 97.19 16 ASP B C 1
ATOM 2039 O O . ASP B 1 16 ? 14.367 -21.234 2.785 1 97.19 16 ASP B O 1
ATOM 2043 N N . PHE B 1 17 ? 13.523 -22.5 1.245 1 97.75 17 PHE B N 1
ATOM 2044 C CA . PHE B 1 17 ? 12.82 -21.422 0.582 1 97.75 17 PHE B CA 1
ATOM 2045 C C . PHE B 1 17 ? 11.844 -20.734 1.538 1 97.75 17 PHE B C 1
ATOM 2047 O O . PHE B 1 17 ? 11.898 -19.531 1.731 1 97.75 17 PHE B O 1
ATOM 2054 N N . ASP B 1 18 ? 11 -21.562 2.18 1 97.94 18 ASP B N 1
ATOM 2055 C CA . ASP B 1 18 ? 9.898 -20.969 2.938 1 97.94 18 ASP B CA 1
ATOM 2056 C C . ASP B 1 18 ? 10.414 -20.094 4.07 1 97.94 18 ASP B C 1
ATOM 2058 O O . ASP B 1 18 ? 9.969 -18.953 4.227 1 97.94 18 ASP B O 1
ATOM 2062 N N . GLU B 1 19 ? 11.359 -20.594 4.809 1 97.56 19 GLU B N 1
ATOM 2063 C CA . GLU B 1 19 ? 11.93 -19.797 5.895 1 97.56 19 GLU B CA 1
ATOM 2064 C C . GLU B 1 19 ? 12.828 -18.688 5.355 1 97.56 19 GLU B C 1
ATOM 2066 O O . GLU B 1 19 ? 12.82 -17.578 5.871 1 97.56 19 GLU B O 1
ATOM 2071 N N . GLY B 1 20 ? 13.586 -18.984 4.336 1 98.12 20 GLY B N 1
ATOM 2072 C CA . GLY B 1 20 ? 14.539 -18.031 3.785 1 98.12 20 GLY B CA 1
ATOM 2073 C C . GLY B 1 20 ? 13.875 -16.797 3.203 1 98.12 20 GLY B C 1
ATOM 2074 O O . GLY B 1 20 ? 14.328 -15.672 3.441 1 98.12 20 GLY B O 1
ATOM 2075 N N . ILE B 1 21 ? 12.781 -16.984 2.439 1 98.19 21 ILE B N 1
ATOM 2076 C CA . ILE B 1 21 ? 12.148 -15.859 1.773 1 98.19 21 ILE B CA 1
ATOM 2077 C C . ILE B 1 21 ? 11.508 -14.938 2.812 1 98.19 21 ILE B C 1
ATOM 2079 O O . ILE B 1 21 ? 11.492 -13.719 2.643 1 98.19 21 ILE B O 1
ATOM 2083 N N . ARG B 1 22 ? 10.969 -15.531 3.938 1 98 22 ARG B N 1
ATOM 2084 C CA . ARG B 1 22 ? 10.391 -14.734 5.016 1 98 22 ARG B CA 1
ATOM 2085 C C . ARG B 1 22 ? 11.461 -13.906 5.723 1 98 22 ARG B C 1
ATOM 2087 O O . ARG B 1 22 ? 11.188 -12.805 6.203 1 98 22 ARG B O 1
ATOM 2094 N N . THR B 1 23 ? 12.664 -14.43 5.738 1 98 23 THR B N 1
ATOM 2095 C CA . THR B 1 23 ? 13.789 -13.711 6.328 1 98 23 THR B CA 1
ATOM 2096 C C . THR B 1 23 ? 14.266 -12.594 5.398 1 98 23 THR B C 1
ATOM 2098 O O . THR B 1 23 ? 14.594 -11.5 5.852 1 98 23 THR B O 1
ATOM 2101 N N . LEU B 1 24 ? 14.219 -12.852 4.141 1 97.69 24 LEU B N 1
ATOM 2102 C CA . LEU B 1 24 ? 14.773 -11.922 3.16 1 97.69 24 LEU B CA 1
ATOM 2103 C C . LEU B 1 24 ? 13.82 -10.758 2.912 1 97.69 24 LEU B C 1
ATOM 2105 O O . LEU B 1 24 ? 14.258 -9.625 2.703 1 97.69 24 LEU B O 1
ATOM 2109 N N . LEU B 1 25 ? 12.5 -11.055 2.891 1 97.75 25 LEU B N 1
ATOM 2110 C CA . LEU B 1 25 ? 11.539 -10.055 2.436 1 97.75 25 LEU B CA 1
ATOM 2111 C C . LEU B 1 25 ? 10.664 -9.578 3.588 1 97.75 25 LEU B C 1
ATOM 2113 O O . LEU B 1 25 ? 9.992 -10.383 4.238 1 97.75 25 LEU B O 1
ATOM 2117 N N . PRO B 1 26 ? 10.609 -8.281 3.752 1 97.31 26 PRO B N 1
ATOM 2118 C CA . PRO B 1 26 ? 9.641 -7.789 4.734 1 97.31 26 PRO B CA 1
ATOM 2119 C C . PRO B 1 26 ? 8.195 -8.031 4.309 1 97.31 26 PRO B C 1
ATOM 2121 O O . PRO B 1 26 ? 7.875 -7.973 3.119 1 97.31 26 PRO B O 1
ATOM 2124 N N . ARG B 1 27 ? 7.352 -8.375 5.191 1 98.06 27 ARG B N 1
ATOM 2125 C CA . ARG B 1 27 ? 5.906 -8.461 5.023 1 98.06 27 ARG B CA 1
ATOM 2126 C C . ARG B 1 27 ? 5.531 -9.539 4.016 1 98.06 27 ARG B C 1
ATOM 2128 O O . ARG B 1 27 ? 4.516 -9.43 3.322 1 98.06 27 ARG B O 1
ATOM 2135 N N . TYR B 1 28 ? 6.379 -10.578 3.863 1 98.5 28 TYR B N 1
ATOM 2136 C CA . TYR B 1 28 ? 6.105 -11.656 2.92 1 98.5 28 TYR B CA 1
ATOM 2137 C C . TYR B 1 28 ? 4.75 -12.289 3.197 1 98.5 28 TYR B C 1
ATOM 2139 O O . TYR B 1 28 ? 3.928 -12.438 2.289 1 98.5 28 TYR B O 1
ATOM 2147 N N . THR B 1 29 ? 4.484 -12.648 4.438 1 98.56 29 THR B N 1
ATOM 2148 C CA . THR B 1 29 ? 3.244 -13.32 4.805 1 98.56 29 THR B CA 1
ATOM 2149 C C . THR B 1 29 ? 2.043 -12.406 4.578 1 98.56 29 THR B C 1
ATOM 2151 O O . THR B 1 29 ? 1.021 -12.844 4.043 1 98.56 29 THR B O 1
ATOM 2154 N N . GLU B 1 30 ? 2.17 -11.172 4.957 1 98.62 30 GLU B N 1
ATOM 2155 C CA . GLU B 1 30 ? 1.1 -10.211 4.727 1 98.62 30 GLU B CA 1
ATOM 2156 C C . GLU B 1 30 ? 0.808 -10.047 3.238 1 98.62 30 GLU B C 1
ATOM 2158 O O . GLU B 1 30 ? -0.35 -9.914 2.838 1 98.62 30 GLU B O 1
ATOM 2163 N N . MET B 1 31 ? 1.86 -10.023 2.461 1 98.88 31 MET B N 1
ATOM 2164 C CA . MET B 1 31 ? 1.723 -9.906 1.013 1 98.88 31 MET B CA 1
ATOM 2165 C C . MET B 1 31 ? 0.889 -11.055 0.452 1 98.88 31 MET B C 1
ATOM 2167 O O . MET B 1 31 ? -0.062 -10.828 -0.298 1 98.88 31 MET B O 1
ATOM 2171 N N . LEU B 1 32 ? 1.164 -12.312 0.855 1 98.88 32 LEU B N 1
ATOM 2172 C CA . LEU B 1 32 ? 0.403 -13.461 0.385 1 98.88 32 LEU B CA 1
ATOM 2173 C C . LEU B 1 32 ? -1.042 -13.391 0.869 1 98.88 32 LEU B C 1
ATOM 2175 O O . LEU B 1 32 ? -1.972 -13.641 0.096 1 98.88 32 LEU B O 1
ATOM 2179 N N . ASP B 1 33 ? -1.179 -13.055 2.109 1 98.75 33 ASP B N 1
ATOM 2180 C CA . ASP B 1 33 ? -2.521 -12.961 2.676 1 98.75 33 ASP B CA 1
ATOM 2181 C C . ASP B 1 33 ? -3.348 -11.898 1.956 1 98.75 33 ASP B C 1
ATOM 2183 O O . ASP B 1 33 ? -4.562 -12.039 1.81 1 98.75 33 ASP B O 1
ATOM 2187 N N . SER B 1 34 ? -2.689 -10.836 1.576 1 98.88 34 SER B N 1
ATOM 2188 C CA . SER B 1 34 ? -3.385 -9.766 0.875 1 98.88 34 SER B CA 1
ATOM 2189 C C . SER B 1 34 ? -3.889 -10.227 -0.487 1 98.88 34 SER B C 1
ATOM 2191 O O . SER B 1 34 ? -4.988 -9.867 -0.905 1 98.88 34 SER B O 1
ATOM 2193 N N . ILE B 1 35 ? -3.09 -11.016 -1.197 1 98.94 35 ILE B N 1
ATOM 2194 C CA . ILE B 1 35 ? -3.541 -11.586 -2.465 1 98.94 35 ILE B CA 1
ATOM 2195 C C . ILE B 1 35 ? -4.797 -12.422 -2.236 1 98.94 35 ILE B C 1
ATOM 2197 O O . ILE B 1 35 ? -5.801 -12.25 -2.934 1 98.94 35 ILE B O 1
ATOM 2201 N N . VAL B 1 36 ? -4.727 -13.258 -1.271 1 98.88 36 VAL B N 1
ATOM 2202 C CA . VAL B 1 36 ? -5.781 -14.227 -0.99 1 98.88 36 VAL B CA 1
ATOM 2203 C C . VAL B 1 36 ? -7.074 -13.5 -0.636 1 98.88 36 VAL B C 1
ATOM 2205 O O . VAL B 1 36 ? -8.156 -13.906 -1.057 1 98.88 36 VAL B O 1
ATOM 2208 N N . ARG B 1 37 ? -6.961 -12.406 0.065 1 98.44 37 ARG B N 1
ATOM 2209 C CA . ARG B 1 37 ? -8.125 -11.625 0.469 1 98.44 37 ARG B CA 1
ATOM 2210 C C . ARG B 1 37 ? -8.859 -11.07 -0.746 1 98.44 37 ARG B C 1
ATOM 2212 O O . ARG B 1 37 ? -10.086 -10.906 -0.717 1 98.44 37 ARG B O 1
ATOM 2219 N N . CYS B 1 38 ? -8.141 -10.805 -1.771 1 98.69 38 CYS B N 1
ATOM 2220 C CA . CYS B 1 38 ? -8.727 -10.156 -2.945 1 98.69 38 CYS B CA 1
ATOM 2221 C C . CYS B 1 38 ? -9.438 -11.18 -3.826 1 98.69 38 CYS B C 1
ATOM 2223 O O . CYS B 1 38 ? -10.18 -10.805 -4.738 1 98.69 38 CYS B O 1
ATOM 2225 N N . VAL B 1 39 ? -9.242 -12.453 -3.59 1 98.75 39 VAL B N 1
ATOM 2226 C CA . VAL B 1 39 ? -9.914 -13.508 -4.34 1 98.75 39 VAL B CA 1
ATOM 2227 C C . VAL B 1 39 ? -11.258 -13.828 -3.688 1 98.75 39 VAL B C 1
ATOM 2229 O O . VAL B 1 39 ? -11.32 -14.117 -2.492 1 98.75 39 VAL B O 1
ATOM 2232 N N . PRO B 1 40 ? -12.328 -13.797 -4.461 1 97.81 40 PRO B N 1
ATOM 2233 C CA . PRO B 1 40 ? -13.617 -14.156 -3.867 1 97.81 40 PRO B CA 1
ATOM 2234 C C . PRO B 1 40 ? -13.609 -15.555 -3.244 1 97.81 40 PRO B C 1
ATOM 2236 O O . PRO B 1 40 ? -13.078 -16.5 -3.836 1 97.81 40 PRO B O 1
ATOM 2239 N N . ALA B 1 41 ? -14.219 -15.695 -2.121 1 97.19 41 ALA B N 1
ATOM 2240 C CA . ALA B 1 41 ? -14.141 -16.922 -1.33 1 97.19 41 ALA B CA 1
ATOM 2241 C C . ALA B 1 41 ? -14.898 -18.062 -2.01 1 97.19 41 ALA B C 1
ATOM 2243 O O . ALA B 1 41 ? -14.68 -19.234 -1.696 1 97.19 41 ALA B O 1
ATOM 2244 N N . ASP B 1 42 ? -15.766 -17.703 -2.875 1 97.06 42 ASP B N 1
ATOM 2245 C CA . ASP B 1 42 ? -16.578 -18.734 -3.52 1 97.06 42 ASP B CA 1
ATOM 2246 C C . ASP B 1 42 ? -16 -19.109 -4.883 1 97.06 42 ASP B C 1
ATOM 2248 O O . ASP B 1 42 ? -16.656 -19.797 -5.664 1 97.06 42 ASP B O 1
ATOM 2252 N N . CYS B 1 43 ? -14.789 -18.688 -5.156 1 97 43 CYS B N 1
ATOM 2253 C CA . CYS B 1 43 ? -14.156 -19.047 -6.418 1 97 43 CYS B CA 1
ATOM 2254 C C . CYS B 1 43 ? -14 -20.562 -6.531 1 97 43 CYS B C 1
ATOM 2256 O O . CYS B 1 43 ? -13.602 -21.234 -5.57 1 97 43 CYS B O 1
ATOM 2258 N N . ALA B 1 44 ? -14.258 -21.062 -7.754 1 97 44 ALA B N 1
ATOM 2259 C CA . ALA B 1 44 ? -14.203 -22.5 -7.973 1 97 44 ALA B CA 1
ATOM 2260 C C . ALA B 1 44 ? -12.93 -22.891 -8.719 1 97 44 ALA B C 1
ATOM 2262 O O . ALA B 1 44 ? -12.414 -24 -8.547 1 97 44 ALA B O 1
ATOM 2263 N N . THR B 1 45 ? -12.461 -22.062 -9.555 1 97.81 45 THR B N 1
ATOM 2264 C CA . THR B 1 45 ? -11.273 -22.344 -10.359 1 97.81 45 THR B CA 1
ATOM 2265 C C . THR B 1 45 ? -10.266 -21.219 -10.25 1 97.81 45 THR B C 1
ATOM 2267 O O . THR B 1 45 ? -10.555 -20.078 -10.648 1 97.81 45 THR B O 1
ATOM 2270 N N . ILE B 1 46 ? -9.141 -21.531 -9.742 1 98.69 46 ILE B N 1
ATOM 2271 C CA . ILE B 1 46 ? -8.102 -20.531 -9.523 1 98.69 46 ILE B CA 1
ATOM 2272 C C . ILE B 1 46 ? -6.797 -21 -10.172 1 98.69 46 ILE B C 1
ATOM 2274 O O . ILE B 1 46 ? -6.414 -22.156 -10.039 1 98.69 46 ILE B O 1
ATOM 2278 N N . ILE B 1 47 ? -6.137 -20.109 -10.891 1 98.56 47 ILE B N 1
ATOM 2279 C CA . ILE B 1 47 ? -4.816 -20.359 -11.453 1 98.56 47 ILE B CA 1
ATOM 2280 C C . ILE B 1 47 ? -3.752 -19.656 -10.609 1 98.56 47 ILE B C 1
ATOM 2282 O O . ILE B 1 47 ? -3.881 -18.469 -10.305 1 98.56 47 ILE B O 1
ATOM 2286 N N . ASP B 1 48 ? -2.76 -20.344 -10.164 1 98.81 48 ASP B N 1
ATOM 2287 C CA . ASP B 1 48 ? -1.604 -19.844 -9.43 1 98.81 48 ASP B CA 1
ATOM 2288 C C . ASP B 1 48 ? -0.345 -19.875 -10.289 1 98.81 48 ASP B C 1
ATOM 2290 O O . ASP B 1 48 ? 0.245 -20.953 -10.484 1 98.81 48 ASP B O 1
ATOM 2294 N N . LEU B 1 49 ? 0.085 -18.75 -10.859 1 98.69 49 LEU B N 1
ATOM 2295 C CA . LEU B 1 49 ? 1.233 -18.641 -11.75 1 98.69 49 LEU B CA 1
ATOM 2296 C C . LEU B 1 49 ? 2.531 -18.531 -10.961 1 98.69 49 LEU B C 1
ATOM 2298 O O . LEU B 1 49 ? 2.688 -17.609 -10.148 1 98.69 49 LEU B O 1
ATOM 2302 N N . GLY B 1 50 ? 3.473 -19.375 -11.281 1 98.62 50 GLY B N 1
ATOM 2303 C CA . GLY B 1 50 ? 4.691 -19.391 -10.492 1 98.62 50 GLY B CA 1
ATOM 2304 C C . GLY B 1 50 ? 4.457 -19.766 -9.039 1 98.62 50 GLY B C 1
ATOM 2305 O O . GLY B 1 50 ? 4.883 -19.047 -8.133 1 98.62 50 GLY B O 1
ATOM 2306 N N . CYS B 1 51 ? 3.916 -20.938 -8.859 1 98.69 51 CYS B N 1
ATOM 2307 C CA . CYS B 1 51 ? 3.385 -21.281 -7.547 1 98.69 51 CYS B CA 1
ATOM 2308 C C . CYS B 1 51 ? 4.512 -21.594 -6.566 1 98.69 51 CYS B C 1
ATOM 2310 O O . CYS B 1 51 ? 4.289 -21.641 -5.355 1 98.69 51 CYS B O 1
ATOM 2312 N N . GLY B 1 52 ? 5.719 -21.875 -7.008 1 98.44 52 GLY B N 1
ATOM 2313 C CA . GLY B 1 52 ? 6.832 -22.172 -6.121 1 98.44 52 GLY B CA 1
ATOM 2314 C C . GLY B 1 52 ? 6.543 -23.312 -5.16 1 98.44 52 GLY B C 1
ATOM 2315 O O . GLY B 1 52 ? 6.102 -24.391 -5.574 1 98.44 52 GLY B O 1
ATOM 2316 N N . THR B 1 53 ? 6.758 -23.062 -3.939 1 98.38 53 THR B N 1
ATOM 2317 C CA . THR B 1 53 ? 6.594 -24.094 -2.932 1 98.38 53 THR B CA 1
ATOM 2318 C C . THR B 1 53 ? 5.129 -24.219 -2.514 1 98.38 53 THR B C 1
ATOM 2320 O O . THR B 1 53 ? 4.816 -24.875 -1.522 1 98.38 53 THR B O 1
ATOM 2323 N N . GLY B 1 54 ? 4.266 -23.484 -3.127 1 98.69 54 GLY B N 1
ATOM 2324 C CA . GLY B 1 54 ? 2.834 -23.688 -2.957 1 98.69 54 GLY B CA 1
ATOM 2325 C C . GLY B 1 54 ? 2.256 -22.906 -1.789 1 98.69 54 GLY B C 1
ATOM 2326 O O . GLY B 1 54 ? 1.131 -23.172 -1.357 1 98.69 54 GLY B O 1
ATOM 2327 N N . GLU B 1 55 ? 2.982 -21.969 -1.23 1 98.56 55 GLU B N 1
ATOM 2328 C CA . GLU B 1 55 ? 2.514 -21.203 -0.075 1 98.56 55 GLU B CA 1
ATOM 2329 C C . GLU B 1 55 ? 1.242 -20.422 -0.405 1 98.56 55 GLU B C 1
ATOM 2331 O O . GLU B 1 55 ? 0.299 -20.406 0.388 1 98.56 55 GLU B O 1
ATOM 2336 N N . LEU B 1 56 ? 1.219 -19.812 -1.562 1 98.88 56 LEU B N 1
ATOM 2337 C CA . LEU B 1 56 ? 0.035 -19.062 -1.974 1 98.88 56 LEU B CA 1
ATOM 2338 C C . LEU B 1 56 ? -1.135 -20 -2.244 1 98.88 56 LEU B C 1
ATOM 2340 O O . LEU B 1 56 ? -2.254 -19.75 -1.793 1 98.88 56 LEU B O 1
ATOM 2344 N N . SER B 1 57 ? -0.879 -21.094 -2.896 1 98.81 57 SER B N 1
ATOM 2345 C CA . SER B 1 57 ? -1.901 -22.109 -3.164 1 98.81 57 SER B CA 1
ATOM 2346 C C . SER B 1 57 ? -2.545 -22.594 -1.872 1 98.81 57 SER B C 1
ATOM 2348 O O . SER B 1 57 ? -3.77 -22.703 -1.783 1 98.81 57 SER B O 1
ATOM 2350 N N . ARG B 1 58 ? -1.708 -22.938 -0.94 1 98.5 58 ARG B N 1
ATOM 2351 C CA . ARG B 1 58 ? -2.205 -23.453 0.331 1 98.5 58 ARG B CA 1
ATOM 2352 C C . ARG B 1 58 ? -3.166 -22.469 0.985 1 98.5 58 ARG B C 1
ATOM 2354 O O . ARG B 1 58 ? -4.219 -22.859 1.49 1 98.5 58 ARG B O 1
ATOM 2361 N 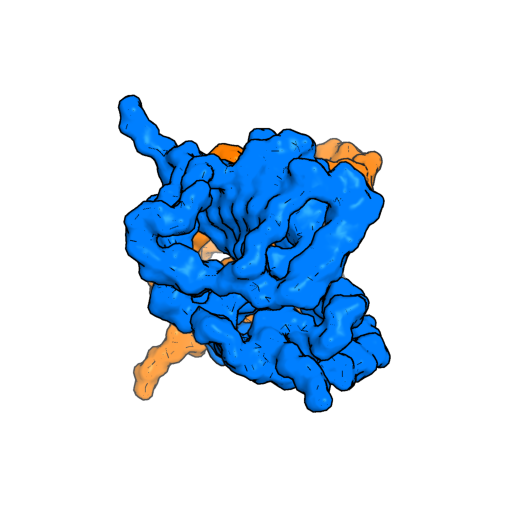N . ARG B 1 59 ? -2.803 -21.219 0.963 1 98.5 59 ARG B N 1
ATOM 2362 C CA . ARG B 1 59 ? -3.635 -20.172 1.556 1 98.5 59 ARG B CA 1
ATOM 2363 C C . ARG B 1 59 ? -4.949 -20.016 0.793 1 98.5 59 ARG B C 1
ATOM 2365 O O . ARG B 1 59 ? -6 -19.797 1.396 1 98.5 59 ARG B O 1
ATOM 2372 N N . LEU B 1 60 ? -4.875 -20.109 -0.532 1 98.75 60 LEU B N 1
ATOM 2373 C CA . LEU B 1 60 ? -6.066 -20 -1.366 1 98.75 60 LEU B CA 1
ATOM 2374 C C . LEU B 1 60 ? -7.031 -21.141 -1.069 1 98.75 60 LEU B C 1
ATOM 2376 O O . LEU B 1 60 ? -8.242 -20.938 -0.963 1 98.75 60 LEU B O 1
ATOM 2380 N N . LEU B 1 61 ? -6.473 -22.328 -0.923 1 98.56 61 LEU B N 1
ATOM 2381 C CA . LEU B 1 61 ? -7.297 -23.516 -0.683 1 98.56 61 LEU B CA 1
ATOM 2382 C C . LEU B 1 61 ? -7.992 -23.422 0.671 1 98.56 61 LEU B C 1
ATOM 2384 O O . LEU B 1 61 ? -9.109 -23.922 0.833 1 98.56 61 LEU B O 1
ATOM 2388 N N . LYS B 1 62 ? -7.332 -22.812 1.626 1 97.5 62 LYS B N 1
ATOM 2389 C CA . LYS B 1 62 ? -7.941 -22.609 2.938 1 97.5 62 LYS B CA 1
ATOM 2390 C C . LYS B 1 62 ? -9.07 -21.594 2.869 1 97.5 62 LYS B C 1
ATOM 2392 O O . LYS B 1 62 ? -10.125 -21.781 3.475 1 97.5 62 LYS B O 1
ATOM 2397 N N . ARG B 1 63 ? -8.914 -20.531 2.113 1 96.5 63 ARG B N 1
ATOM 2398 C CA . ARG B 1 63 ? -9.867 -19.422 2.014 1 96.5 63 ARG B CA 1
ATOM 2399 C C . ARG B 1 63 ? -11.062 -19.812 1.151 1 96.5 63 ARG B C 1
ATOM 2401 O O . ARG B 1 63 ? -12.18 -19.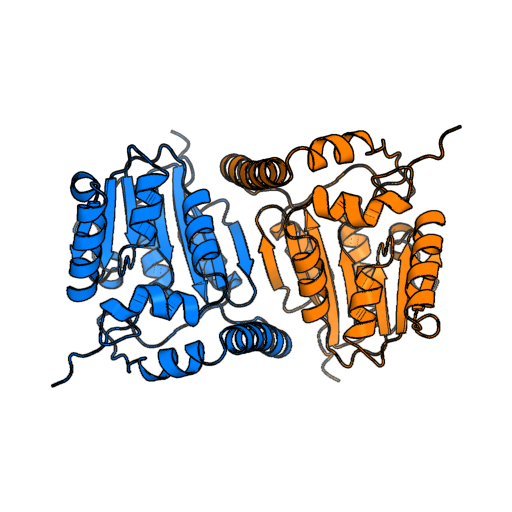359 1.396 1 96.5 63 ARG B O 1
ATOM 2408 N N . CYS B 1 64 ? -10.789 -20.609 0.149 1 97.81 64 CYS B N 1
ATOM 2409 C CA . CYS B 1 64 ? -11.797 -21 -0.83 1 97.81 64 CYS B CA 1
ATOM 2410 C C . CYS B 1 64 ? -12.062 -22.5 -0.778 1 97.81 64 CYS B C 1
ATOM 2412 O O . CYS B 1 64 ? -11.531 -23.25 -1.597 1 97.81 64 CYS B O 1
ATOM 2414 N N . PRO B 1 65 ? -12.984 -22.875 -0.007 1 95.69 65 PRO B N 1
ATOM 2415 C CA . PRO B 1 65 ? -13.164 -24.297 0.241 1 95.69 65 PRO B CA 1
ATOM 2416 C C . PRO B 1 65 ? -13.633 -25.062 -0.997 1 95.69 65 PRO B C 1
ATOM 2418 O O . PRO B 1 65 ? -13.422 -26.266 -1.098 1 95.69 65 PRO B O 1
ATOM 2421 N N . GLN B 1 66 ? -14.164 -24.391 -1.933 1 95.81 66 GLN B N 1
ATOM 2422 C CA . GLN B 1 66 ? -14.68 -25.078 -3.111 1 95.81 66 GLN B CA 1
ATOM 2423 C C . GLN B 1 66 ? -13.711 -24.969 -4.285 1 95.81 66 GLN B C 1
ATOM 2425 O O . GLN B 1 66 ? -13.977 -25.5 -5.367 1 95.81 66 GLN B O 1
ATOM 2430 N N . ALA B 1 67 ? -12.625 -24.438 -4.082 1 97.81 67 ALA B N 1
ATOM 2431 C CA . ALA B 1 67 ? -11.758 -24.078 -5.199 1 97.81 67 ALA B CA 1
ATOM 2432 C C . ALA B 1 67 ? -10.914 -25.281 -5.633 1 97.81 67 ALA B C 1
ATOM 2434 O O . ALA B 1 67 ? -10.492 -26.078 -4.801 1 97.81 67 ALA B O 1
ATOM 2435 N N . GLN B 1 68 ? -10.742 -25.406 -6.898 1 98.06 68 GLN B N 1
ATOM 2436 C CA . GLN B 1 68 ? -9.641 -26.141 -7.516 1 98.06 68 GLN B CA 1
ATOM 2437 C C . GLN B 1 68 ? -8.531 -25.188 -7.961 1 98.06 68 GLN B C 1
ATOM 2439 O O . GLN B 1 68 ? -8.797 -24.188 -8.625 1 98.06 68 GLN B O 1
ATOM 2444 N N . VAL B 1 69 ? -7.359 -25.516 -7.551 1 98.44 69 VAL B N 1
ATOM 2445 C CA . VAL B 1 69 ? -6.234 -24.641 -7.902 1 98.44 69 VAL B CA 1
ATOM 2446 C C . VAL B 1 69 ? -5.355 -25.344 -8.938 1 98.44 69 VAL B C 1
ATOM 2448 O O . VAL B 1 69 ? -4.875 -26.453 -8.711 1 98.44 69 VAL B O 1
ATOM 2451 N N . LEU B 1 70 ? -5.254 -24.75 -10.078 1 97.94 70 LEU B N 1
ATOM 2452 C CA . LEU B 1 70 ? -4.242 -25.125 -11.062 1 97.94 70 LEU B CA 1
ATOM 2453 C C . LEU B 1 70 ? -2.953 -24.344 -10.836 1 97.94 70 LEU B C 1
ATOM 2455 O O . LEU B 1 70 ? -2.924 -23.125 -11 1 97.94 70 LEU B O 1
ATOM 2459 N N . ALA B 1 71 ? -1.92 -25.062 -10.461 1 98.31 71 ALA B N 1
ATOM 2460 C CA . ALA B 1 71 ? -0.663 -24.422 -10.086 1 98.31 71 ALA B CA 1
ATOM 2461 C C . ALA B 1 71 ? 0.411 -24.641 -11.141 1 98.31 71 ALA B C 1
ATOM 2463 O O . ALA B 1 71 ? 0.77 -25.781 -11.438 1 98.31 71 ALA B O 1
ATOM 2464 N N . ILE B 1 72 ? 0.937 -23.531 -11.641 1 97.44 72 ILE B N 1
ATOM 2465 C CA . ILE B 1 72 ? 1.883 -23.609 -12.75 1 97.44 72 ILE B CA 1
ATOM 2466 C C . ILE B 1 72 ? 3.264 -23.156 -12.281 1 97.44 72 ILE B C 1
ATOM 2468 O O . ILE B 1 72 ? 3.4 -22.078 -11.703 1 97.44 72 ILE B O 1
ATOM 2472 N N . ASP B 1 73 ? 4.215 -23.906 -12.461 1 97.94 73 ASP B N 1
ATOM 2473 C CA . ASP B 1 73 ? 5.621 -23.578 -12.242 1 97.94 73 ASP B CA 1
ATOM 2474 C C . ASP B 1 73 ? 6.52 -24.375 -13.18 1 97.94 73 ASP B C 1
ATOM 2476 O O . ASP B 1 73 ? 6.246 -25.547 -13.461 1 97.94 73 ASP B O 1
ATOM 2480 N N . TYR B 1 74 ? 7.59 -23.797 -13.625 1 97.06 74 TYR B N 1
ATOM 2481 C CA . TYR B 1 74 ? 8.445 -24.5 -14.562 1 97.06 74 TYR B CA 1
ATOM 2482 C C . TYR B 1 74 ? 9.461 -25.375 -13.828 1 97.06 74 TYR B C 1
ATOM 2484 O O . TYR B 1 74 ? 10.164 -26.172 -14.445 1 97.06 74 TYR B O 1
ATOM 2492 N N . SER B 1 75 ? 9.578 -25.234 -12.5 1 97.38 75 SER B N 1
ATOM 2493 C CA . SER B 1 75 ? 10.562 -25.969 -11.703 1 97.38 75 SER B CA 1
ATOM 2494 C C . SER B 1 75 ? 9.969 -27.25 -11.133 1 97.38 75 SER B C 1
ATOM 2496 O O . SER B 1 75 ? 9.148 -27.203 -10.211 1 97.38 75 SER B O 1
ATOM 2498 N N . PRO B 1 76 ? 10.453 -28.438 -11.578 1 96.75 76 PRO B N 1
ATOM 2499 C CA . PRO B 1 76 ? 9.938 -29.688 -11.023 1 96.75 76 PRO B CA 1
ATOM 2500 C C . PRO B 1 76 ? 10.227 -29.844 -9.531 1 96.75 76 PRO B C 1
ATOM 2502 O O . PRO B 1 76 ? 9.414 -30.406 -8.797 1 96.75 76 PRO B O 1
ATOM 2505 N N . ARG B 1 77 ? 11.32 -29.375 -9.102 1 96.75 77 ARG B N 1
ATOM 2506 C CA . ARG B 1 77 ? 11.672 -29.5 -7.691 1 96.75 77 ARG B CA 1
ATOM 2507 C C . ARG B 1 77 ? 10.75 -28.672 -6.812 1 96.75 77 ARG B C 1
ATOM 2509 O O . ARG B 1 77 ? 10.359 -29.094 -5.727 1 96.75 77 ARG B O 1
ATOM 2516 N N . MET B 1 78 ? 10.406 -27.438 -7.262 1 98.06 78 MET B N 1
ATOM 2517 C CA . MET B 1 78 ? 9.453 -26.609 -6.527 1 98.06 78 MET B CA 1
ATOM 2518 C C . MET B 1 78 ? 8.078 -27.281 -6.469 1 98.06 78 MET B C 1
ATOM 2520 O O . MET B 1 78 ? 7.457 -27.344 -5.406 1 98.06 78 MET B O 1
ATOM 2524 N N . LEU B 1 79 ? 7.691 -27.859 -7.598 1 98.19 79 LEU B N 1
ATOM 2525 C CA . LEU B 1 79 ? 6.383 -28.5 -7.672 1 98.19 79 LEU B CA 1
ATOM 2526 C C . LEU B 1 79 ? 6.32 -29.734 -6.766 1 98.19 79 LEU B C 1
ATOM 2528 O O . LEU B 1 79 ? 5.293 -29.984 -6.133 1 98.19 79 LEU B O 1
ATOM 2532 N N . GLU B 1 80 ? 7.383 -30.438 -6.742 1 98.06 80 GLU B N 1
ATOM 2533 C CA . GLU B 1 80 ? 7.434 -31.609 -5.875 1 98.06 80 GLU B CA 1
ATOM 2534 C C . GLU B 1 80 ? 7.285 -31.219 -4.41 1 98.06 80 GLU B C 1
ATOM 2536 O O . GLU B 1 80 ? 6.535 -31.859 -3.664 1 98.06 80 GLU B O 1
ATOM 2541 N N . PHE B 1 81 ? 8.023 -30.219 -4.039 1 98.12 81 PHE B N 1
ATOM 2542 C CA . PHE B 1 81 ? 7.938 -29.719 -2.67 1 98.12 81 PHE B CA 1
ATOM 2543 C C . PHE B 1 81 ? 6.535 -29.219 -2.359 1 98.12 81 PHE B C 1
ATOM 2545 O O . PHE B 1 81 ? 5.996 -29.484 -1.285 1 98.12 81 PHE B O 1
ATOM 2552 N N . ALA B 1 82 ? 5.922 -28.484 -3.273 1 98.62 82 ALA B N 1
ATOM 2553 C CA . ALA B 1 82 ? 4.566 -27.969 -3.113 1 98.62 82 ALA B CA 1
ATOM 2554 C C . ALA B 1 82 ? 3.562 -29.109 -2.965 1 98.62 82 ALA B C 1
ATOM 2556 O O . ALA B 1 82 ? 2.686 -29.062 -2.1 1 98.62 82 ALA B O 1
ATOM 2557 N N . GLN B 1 83 ? 3.73 -30.094 -3.781 1 98.12 83 GLN B N 1
ATOM 2558 C CA . GLN B 1 83 ? 2.832 -31.234 -3.744 1 98.12 83 GLN B CA 1
ATOM 2559 C C . GLN B 1 83 ? 2.867 -31.922 -2.381 1 98.12 83 GLN B C 1
ATOM 2561 O O . GLN B 1 83 ? 1.824 -32.312 -1.843 1 98.12 83 GLN B O 1
ATOM 2566 N N . GLN B 1 84 ? 4.012 -32.094 -1.882 1 97.94 84 GLN B N 1
ATOM 2567 C CA . GLN B 1 84 ? 4.156 -32.688 -0.563 1 97.94 84 GLN B CA 1
ATOM 2568 C C . GLN B 1 84 ? 3.441 -31.859 0.503 1 97.94 84 GLN B C 1
ATOM 2570 O O . GLN B 1 84 ? 2.711 -32.406 1.332 1 97.94 84 GLN B O 1
ATOM 2575 N N . LYS B 1 85 ? 3.629 -30.594 0.446 1 97.56 85 LYS B N 1
ATOM 2576 C CA . LYS B 1 85 ? 3.004 -29.688 1.407 1 97.56 85 LYS B CA 1
ATOM 2577 C C . LYS B 1 85 ? 1.482 -29.75 1.304 1 97.56 85 LYS B C 1
ATOM 2579 O O . LYS B 1 85 ? 0.788 -29.812 2.32 1 97.56 85 LYS B O 1
ATOM 2584 N N . ILE B 1 86 ? 1.011 -29.719 0.103 1 98.12 86 ILE B N 1
ATOM 2585 C CA . ILE B 1 86 ? -0.424 -29.703 -0.159 1 98.12 86 ILE B CA 1
ATOM 2586 C C . ILE B 1 86 ? -1.045 -31.031 0.275 1 98.12 86 ILE B C 1
ATOM 2588 O O . ILE B 1 86 ? -2.137 -31.062 0.849 1 98.12 86 ILE B O 1
ATOM 2592 N N . THR B 1 87 ? -0.34 -32.094 0.005 1 97.88 87 THR B N 1
ATOM 2593 C CA . THR B 1 87 ? -0.802 -33.406 0.406 1 97.88 87 THR B CA 1
ATOM 2594 C C . THR B 1 87 ? -0.875 -33.531 1.926 1 97.88 87 THR B C 1
ATOM 2596 O O . THR B 1 87 ? -1.86 -34.031 2.471 1 97.88 87 THR B O 1
ATOM 2599 N N . GLN B 1 88 ? 0.117 -33.031 2.602 1 97.81 88 GLN B N 1
ATOM 2600 C CA . GLN B 1 88 ? 0.155 -33.062 4.059 1 97.81 88 GLN B CA 1
ATOM 2601 C C . GLN B 1 88 ? -1.013 -32.281 4.652 1 97.81 88 GLN B C 1
ATOM 2603 O O . GLN B 1 88 ? -1.523 -32.625 5.719 1 97.81 88 GLN B O 1
ATOM 2608 N N . ALA B 1 89 ? -1.474 -31.312 3.939 1 96.75 89 ALA B N 1
ATOM 2609 C CA . ALA B 1 89 ? -2.578 -30.469 4.402 1 96.75 89 ALA B CA 1
ATOM 2610 C C . ALA B 1 89 ? -3.924 -31.109 4.078 1 96.75 89 ALA B C 1
ATOM 2612 O O . ALA B 1 89 ? -4.973 -30.625 4.52 1 96.75 89 ALA B O 1
ATOM 2613 N N . GLY B 1 90 ? -3.93 -32.125 3.227 1 97.31 90 GLY B N 1
ATOM 2614 C CA . GLY B 1 90 ? -5.148 -32.844 2.889 1 97.31 90 GLY B CA 1
ATOM 2615 C C . GLY B 1 90 ? -5.887 -32.219 1.707 1 97.31 90 GLY B C 1
ATOM 2616 O O . GLY B 1 90 ? -7.086 -32.469 1.531 1 97.31 90 GLY B O 1
ATOM 2617 N N . ASP B 1 91 ? -5.152 -31.422 0.917 1 97.56 91 ASP B N 1
ATOM 2618 C CA . ASP B 1 91 ? -5.816 -30.672 -0.15 1 97.56 91 ASP B CA 1
ATOM 2619 C C . ASP B 1 91 ? -5.398 -31.203 -1.523 1 97.56 91 ASP B C 1
ATOM 2621 O O . ASP B 1 91 ? -5.598 -30.516 -2.535 1 97.56 91 ASP B O 1
ATOM 2625 N N . ASN B 1 92 ? -4.793 -32.344 -1.603 1 96.06 92 ASN B N 1
ATOM 2626 C CA . ASN B 1 92 ? -4.207 -32.875 -2.826 1 96.06 92 ASN B CA 1
ATOM 2627 C C . ASN B 1 92 ? -5.25 -33.031 -3.928 1 96.06 92 ASN B C 1
ATOM 2629 O O . ASN B 1 92 ? -4.938 -32.875 -5.109 1 96.06 92 ASN B O 1
ATOM 2633 N N . LYS B 1 93 ? -6.469 -33.25 -3.609 1 97.5 93 LYS B N 1
ATOM 2634 C CA . LYS B 1 93 ? -7.512 -33.5 -4.605 1 97.5 93 LYS B CA 1
ATOM 2635 C C . LYS B 1 93 ? -7.941 -32.188 -5.254 1 97.5 93 LYS B C 1
ATOM 2637 O O . LYS B 1 93 ? -8.578 -32.188 -6.309 1 97.5 93 LYS B O 1
ATOM 2642 N N . ARG B 1 94 ? -7.629 -31.047 -4.641 1 98.38 94 ARG B N 1
ATOM 2643 C CA . ARG B 1 94 ? -8.078 -29.75 -5.125 1 98.38 94 ARG B CA 1
ATOM 2644 C C . ARG B 1 94 ? -6.91 -28.953 -5.699 1 98.38 94 ARG B C 1
ATOM 2646 O O . ARG B 1 94 ? -7.055 -27.766 -6.02 1 98.38 94 ARG B O 1
ATOM 2653 N N . TRP B 1 95 ? -5.785 -29.594 -5.797 1 98.38 95 TRP B N 1
ATOM 2654 C CA . TRP B 1 95 ? -4.586 -28.938 -6.293 1 98.38 95 TRP B CA 1
ATOM 2655 C C . TRP B 1 95 ? -3.973 -29.719 -7.453 1 98.38 95 TRP B C 1
ATOM 2657 O O . TRP B 1 95 ? -3.65 -30.891 -7.312 1 98.38 95 TRP B O 1
ATOM 2667 N N . GLU B 1 96 ? -3.812 -29.078 -8.586 1 97.38 96 GLU B N 1
ATOM 2668 C CA . GLU B 1 96 ? -3.27 -29.719 -9.781 1 97.38 96 GLU B CA 1
ATOM 2669 C C . GLU B 1 96 ? -2.008 -29 -10.258 1 97.38 96 GLU B C 1
ATOM 2671 O O . GLU B 1 96 ? -2.076 -27.875 -10.75 1 97.38 96 GLU B O 1
ATOM 2676 N N . PRO B 1 97 ? -0.885 -29.688 -10.141 1 97.56 97 PRO B N 1
ATOM 2677 C CA . PRO B 1 97 ? 0.361 -29.078 -10.625 1 97.56 97 PRO B CA 1
ATOM 2678 C C . PRO B 1 97 ? 0.538 -29.234 -12.133 1 97.56 97 PRO B C 1
ATOM 2680 O O . PRO B 1 97 ? 0.218 -30.281 -12.703 1 97.56 97 PRO B O 1
ATOM 2683 N N . ILE B 1 98 ? 0.946 -28.156 -12.727 1 95.81 98 ILE B N 1
ATOM 2684 C CA . ILE B 1 98 ? 1.346 -28.156 -14.133 1 95.81 98 ILE B CA 1
ATOM 2685 C C . ILE B 1 98 ? 2.791 -27.672 -14.258 1 95.81 98 ILE B C 1
ATOM 2687 O O . ILE B 1 98 ? 3.098 -26.531 -13.938 1 95.81 98 ILE B O 1
ATOM 2691 N N . CYS B 1 99 ? 3.678 -28.531 -14.68 1 97.12 99 CYS B N 1
ATOM 2692 C CA . CYS B 1 99 ? 5.066 -28.156 -14.922 1 97.12 99 CYS B CA 1
ATOM 2693 C C . CYS B 1 99 ? 5.219 -27.484 -16.281 1 97.12 99 CYS B C 1
ATOM 2695 O O . CYS B 1 99 ? 5.293 -28.156 -17.312 1 97.12 99 CYS B O 1
ATOM 2697 N N . ALA B 1 100 ? 5.219 -26.156 -16.281 1 95.31 100 ALA B N 1
ATOM 2698 C CA . ALA B 1 100 ? 5.289 -25.406 -17.531 1 95.31 100 ALA B CA 1
ATOM 2699 C C . ALA B 1 100 ? 5.793 -23.984 -17.281 1 95.31 100 ALA B C 1
ATOM 2701 O O . ALA B 1 100 ? 5.672 -23.453 -16.172 1 95.31 100 ALA B O 1
ATOM 2702 N N . ASP B 1 101 ? 6.371 -23.453 -18.297 1 96.19 101 ASP B N 1
ATOM 2703 C CA . ASP B 1 101 ? 6.684 -22.031 -18.328 1 96.19 101 ASP B CA 1
ATOM 2704 C C . ASP B 1 101 ? 5.453 -21.203 -18.688 1 96.19 101 ASP B C 1
ATOM 2706 O O . ASP B 1 101 ? 4.93 -21.297 -19.812 1 96.19 101 ASP B O 1
ATOM 2710 N N . PHE B 1 102 ? 5.039 -20.312 -17.75 1 94.56 102 PHE B N 1
ATOM 2711 C CA . PHE B 1 102 ? 3.811 -19.578 -18.031 1 94.56 102 PHE B CA 1
ATOM 2712 C C . PHE B 1 102 ? 4.035 -18.562 -19.141 1 94.56 102 PHE B C 1
ATOM 2714 O O . PHE B 1 102 ? 3.084 -18.094 -19.766 1 94.56 102 PHE B O 1
ATOM 2721 N N . GLY B 1 103 ? 5.27 -18.188 -19.422 1 95.31 103 GLY B N 1
ATOM 2722 C CA . GLY B 1 103 ? 5.555 -17.422 -20.625 1 95.31 103 GLY B CA 1
ATOM 2723 C C . GLY B 1 103 ? 5.273 -18.188 -21.906 1 95.31 103 GLY B C 1
ATOM 2724 O O . GLY B 1 103 ? 4.754 -17.609 -22.875 1 95.31 103 GLY B O 1
ATOM 2725 N N . ASP B 1 104 ? 5.668 -19.438 -21.891 1 94.31 104 ASP B N 1
ATOM 2726 C CA . ASP B 1 104 ? 5.391 -20.297 -23.031 1 94.31 104 ASP B CA 1
ATOM 2727 C C . ASP B 1 104 ? 3.889 -20.469 -23.234 1 94.31 104 ASP B C 1
ATOM 2729 O O . ASP B 1 104 ? 3.4 -20.391 -24.375 1 94.31 104 ASP B O 1
ATOM 2733 N N . LEU B 1 105 ? 3.211 -20.719 -22.141 1 93.25 105 LEU B N 1
ATOM 2734 C CA . LEU B 1 105 ? 1.765 -20.875 -22.219 1 93.25 105 LEU B CA 1
ATOM 2735 C C . LEU B 1 105 ? 1.106 -19.625 -22.797 1 93.25 105 LEU B C 1
ATOM 2737 O O . LEU B 1 105 ? 0.202 -19.719 -23.625 1 93.25 105 LEU B O 1
ATOM 2741 N N . ALA B 1 106 ? 1.576 -18.5 -22.391 1 94.19 106 ALA B N 1
ATOM 2742 C CA . ALA B 1 106 ? 1.005 -17.219 -22.812 1 94.19 106 ALA B CA 1
ATOM 2743 C C . ALA B 1 106 ? 1.292 -16.938 -24.281 1 94.19 106 ALA B C 1
ATOM 2745 O O . ALA B 1 106 ? 0.551 -16.203 -24.938 1 94.19 106 ALA B O 1
ATOM 2746 N N . SER B 1 107 ? 2.4 -17.516 -24.766 1 92.56 107 SER B N 1
ATOM 2747 C CA . SER B 1 107 ? 2.848 -17.234 -26.125 1 92.56 107 SER B CA 1
ATOM 2748 C C . SER B 1 107 ? 2.213 -18.188 -27.125 1 92.56 107 SER B C 1
ATOM 2750 O O . SER B 1 107 ? 2.332 -18 -28.344 1 92.56 107 SER B O 1
ATOM 2752 N N . ARG B 1 108 ? 1.719 -19.203 -26.594 1 83.38 108 ARG B N 1
ATOM 2753 C CA . ARG B 1 108 ? 1.132 -20.188 -27.484 1 83.38 108 ARG B CA 1
ATOM 2754 C C . ARG B 1 108 ? -0.122 -19.656 -28.172 1 83.38 108 ARG B C 1
ATOM 2756 O O . ARG B 1 108 ? -0.75 -18.719 -27.672 1 83.38 108 ARG B O 1
ATOM 2763 N N . HIS B 1 109 ? -0.315 -20.156 -29.469 1 64.38 109 HIS B N 1
ATOM 2764 C CA . HIS B 1 109 ? -1.479 -19.766 -30.266 1 64.38 109 HIS B CA 1
ATOM 2765 C C . HIS B 1 109 ? -2.775 -20.172 -29.562 1 64.38 109 HIS B C 1
ATOM 2767 O O . HIS B 1 109 ? -2.793 -21.094 -28.766 1 64.38 109 HIS B O 1
ATOM 2773 N N . GLU B 1 110 ? -3.816 -19.469 -29.844 1 58.19 110 GLU B N 1
ATOM 2774 C CA . GLU B 1 110 ? -5.191 -19.672 -29.391 1 58.19 110 GLU B CA 1
ATOM 2775 C C . GLU B 1 110 ? -5.637 -21.109 -29.625 1 58.19 110 GLU B C 1
ATOM 2777 O O . GLU B 1 110 ? -5.359 -21.703 -30.672 1 58.19 110 GLU B O 1
ATOM 2782 N N . GLY B 1 111 ? -5.777 -21.984 -28.641 1 52.47 111 GLY B N 1
ATOM 2783 C CA . GLY B 1 111 ? -6.297 -23.344 -28.766 1 52.47 111 GLY B CA 1
ATOM 2784 C C . GLY B 1 111 ? -5.48 -24.359 -27.984 1 52.47 111 GLY B C 1
ATOM 2785 O O . GLY B 1 111 ? -5.934 -25.484 -27.766 1 52.47 111 GLY B O 1
ATOM 2786 N N . ASP B 1 112 ? -4.281 -24.062 -27.75 1 52.66 112 ASP B N 1
ATOM 2787 C CA . ASP B 1 112 ? -3.455 -25.125 -27.203 1 52.66 112 ASP B CA 1
ATOM 2788 C C . ASP B 1 112 ? -3.619 -25.234 -25.688 1 52.66 112 ASP B C 1
ATOM 2790 O O . ASP B 1 112 ? -3.439 -26.312 -25.109 1 52.66 112 ASP B O 1
ATOM 2794 N N . VAL B 1 113 ? -3.578 -24.203 -25.031 1 56.56 113 VAL B N 1
ATOM 2795 C CA . VAL B 1 113 ? -3.641 -24.438 -23.594 1 56.56 113 VAL B CA 1
ATOM 2796 C C . VAL B 1 113 ? -5.082 -24.328 -23.109 1 56.56 113 VAL B C 1
ATOM 2798 O O . VAL B 1 113 ? -5.758 -23.328 -23.406 1 56.56 113 VAL B O 1
ATOM 2801 N N . ALA B 1 114 ? -5.621 -25.484 -22.688 1 65 114 ALA B N 1
ATOM 2802 C CA . ALA B 1 114 ? -6.953 -25.891 -22.266 1 65 114 ALA B CA 1
ATOM 2803 C C . ALA B 1 114 ? -7.352 -25.188 -20.969 1 65 114 ALA B C 1
ATOM 2805 O O . ALA B 1 114 ? -8.203 -25.672 -20.219 1 65 114 ALA B O 1
ATOM 2806 N N . ILE B 1 115 ? -6.582 -24.078 -20.734 1 83.31 115 ILE B N 1
ATOM 2807 C CA . ILE B 1 115 ? -7.051 -23.469 -19.484 1 83.31 115 ILE B CA 1
ATOM 2808 C C . ILE B 1 115 ? -8.039 -22.359 -19.797 1 83.31 115 ILE B C 1
ATOM 2810 O O . ILE B 1 115 ? -7.691 -21.375 -20.453 1 83.31 115 ILE B O 1
ATOM 2814 N N . GLU B 1 116 ? -9.258 -22.547 -19.484 1 86.88 116 GLU B N 1
ATOM 2815 C CA . GLU B 1 116 ? -10.297 -21.547 -19.672 1 86.88 116 GLU B CA 1
ATOM 2816 C C . GLU B 1 116 ? -11.297 -21.562 -18.516 1 86.88 116 GLU B C 1
ATOM 2818 O O . GLU B 1 116 ? -11.359 -22.531 -17.766 1 86.88 116 GLU B O 1
ATOM 2823 N N . GLY B 1 117 ? -11.82 -20.453 -18.375 1 92.31 117 GLY B N 1
ATOM 2824 C CA . GLY B 1 117 ? -12.922 -20.391 -17.438 1 92.31 117 GLY B CA 1
ATOM 2825 C C . GLY B 1 117 ? -12.477 -20.188 -16 1 92.31 117 GLY B C 1
ATOM 2826 O O . GLY B 1 117 ? -13.203 -20.516 -15.055 1 92.31 117 GLY B O 1
ATOM 2827 N N . ALA B 1 118 ? -11.273 -19.672 -15.867 1 96.56 118 ALA B N 1
ATOM 2828 C CA . ALA B 1 118 ? -10.805 -19.391 -14.516 1 96.56 118 ALA B CA 1
ATOM 2829 C C . ALA B 1 118 ? -11.578 -18.234 -13.891 1 96.56 118 ALA B C 1
ATOM 2831 O O . ALA B 1 118 ? -11.898 -17.266 -14.57 1 96.56 118 ALA B O 1
ATOM 2832 N N . GLN B 1 119 ? -11.875 -18.375 -12.617 1 98.19 119 GLN B N 1
ATOM 2833 C CA . GLN B 1 119 ? -12.555 -17.312 -11.898 1 98.19 119 GLN B CA 1
ATOM 2834 C C . GLN B 1 119 ? -11.555 -16.344 -11.266 1 98.19 119 GLN B C 1
ATOM 2836 O O . GLN B 1 119 ? -11.891 -15.195 -10.977 1 98.19 119 GLN B O 1
ATOM 2841 N N . ALA B 1 120 ? -10.344 -16.891 -11.062 1 98.75 120 ALA B N 1
ATOM 2842 C CA . ALA B 1 120 ? -9.258 -16.047 -10.57 1 98.75 120 ALA B CA 1
ATOM 2843 C C . ALA B 1 120 ? -7.906 -16.547 -11.055 1 98.75 120 ALA B C 1
ATOM 2845 O O . ALA B 1 120 ? -7.715 -17.75 -11.25 1 98.75 120 ALA B O 1
ATOM 2846 N N . CYS B 1 121 ? -7.023 -15.664 -11.297 1 98.81 121 CYS B N 1
ATOM 2847 C CA . CYS B 1 121 ? -5.609 -15.914 -11.539 1 98.81 121 CYS B CA 1
ATOM 2848 C C . CYS B 1 121 ? -4.734 -15.078 -10.617 1 98.81 121 CYS B C 1
ATOM 2850 O O . CYS B 1 121 ? -4.977 -13.883 -10.445 1 98.81 121 CYS B O 1
ATOM 2852 N N . VAL B 1 122 ? -3.764 -15.719 -9.984 1 98.94 122 VAL B N 1
ATOM 2853 C CA . VAL B 1 122 ? -2.918 -15.016 -9.023 1 98.94 122 VAL B CA 1
ATOM 2854 C C . VAL B 1 122 ? -1.451 -15.352 -9.289 1 98.94 122 VAL B C 1
ATOM 2856 O O . VAL B 1 122 ? -1.142 -16.344 -9.953 1 98.94 122 VAL B O 1
ATOM 2859 N N . SER B 1 123 ? -0.6 -14.5 -8.797 1 98.94 123 SER B N 1
ATOM 2860 C CA . SER B 1 123 ? 0.843 -14.719 -8.836 1 98.94 123 SER B CA 1
ATOM 2861 C C . SER B 1 123 ? 1.556 -13.922 -7.75 1 98.94 123 SER B C 1
ATOM 2863 O O . SER B 1 123 ? 1.065 -12.875 -7.316 1 98.94 123 SER B O 1
ATOM 2865 N N . SER B 1 124 ? 2.635 -14.422 -7.289 1 98.81 124 SER B N 1
ATOM 2866 C CA . SER B 1 124 ? 3.484 -13.703 -6.34 1 98.81 124 SER B CA 1
ATOM 2867 C C . SER B 1 124 ? 4.961 -13.977 -6.609 1 98.81 124 SER B C 1
ATOM 2869 O O . SER B 1 124 ? 5.391 -15.133 -6.637 1 98.81 124 SER B O 1
ATOM 2871 N N . LEU B 1 125 ? 5.672 -12.914 -6.844 1 98.56 125 LEU B N 1
ATOM 2872 C CA . LEU B 1 125 ? 7.129 -12.938 -6.922 1 98.56 125 LEU B CA 1
ATOM 2873 C C . LEU B 1 125 ? 7.598 -13.836 -8.062 1 98.56 125 LEU B C 1
ATOM 2875 O O . LEU B 1 125 ? 8.562 -14.594 -7.906 1 98.56 125 LEU B O 1
ATOM 2879 N N . ALA B 1 126 ? 6.938 -13.75 -9.195 1 98.75 126 ALA B N 1
ATOM 2880 C CA . ALA B 1 126 ? 7.312 -14.602 -10.32 1 98.75 126 ALA B CA 1
ATOM 2881 C C . ALA B 1 126 ? 7.352 -13.797 -11.617 1 98.75 126 ALA B C 1
ATOM 2883 O O . ALA B 1 126 ? 8.297 -13.914 -12.398 1 98.75 126 ALA B O 1
ATOM 2884 N N . ILE B 1 127 ? 6.43 -12.914 -11.82 1 98.81 127 ILE B N 1
ATOM 2885 C CA . ILE B 1 127 ? 6.207 -12.281 -13.117 1 98.81 127 ILE B CA 1
ATOM 2886 C C . ILE B 1 127 ? 7.301 -11.25 -13.391 1 98.81 127 ILE B C 1
ATOM 2888 O O . ILE B 1 127 ? 7.609 -10.953 -14.547 1 98.81 127 ILE B O 1
ATOM 2892 N N . HIS B 1 128 ? 7.969 -10.734 -12.305 1 98.56 128 HIS B N 1
ATOM 2893 C CA . HIS B 1 128 ? 9 -9.711 -12.469 1 98.56 128 HIS B CA 1
ATOM 2894 C C . HIS B 1 128 ? 10.227 -10.281 -13.18 1 98.56 128 HIS B C 1
ATOM 2896 O O . HIS B 1 128 ? 11.133 -9.531 -13.555 1 98.56 128 HIS B O 1
ATOM 2902 N N . HIS B 1 129 ? 10.266 -11.594 -13.453 1 98.12 129 HIS B N 1
ATOM 2903 C CA . HIS B 1 129 ? 11.359 -12.211 -14.188 1 98.12 129 HIS B CA 1
ATOM 2904 C C . HIS B 1 129 ? 11.148 -12.094 -15.695 1 98.12 129 HIS B C 1
ATOM 2906 O O . HIS B 1 129 ? 12.047 -12.422 -16.484 1 98.12 129 HIS B O 1
ATOM 2912 N N . LEU B 1 130 ? 10.023 -11.672 -16.125 1 98.44 130 LEU B N 1
ATOM 2913 C CA . LEU B 1 130 ? 9.703 -11.5 -17.531 1 98.44 130 LEU B CA 1
ATOM 2914 C C . LEU B 1 130 ? 10.07 -10.094 -18.016 1 98.44 130 LEU B C 1
ATOM 2916 O O . LEU B 1 130 ? 9.984 -9.133 -17.234 1 98.44 130 LEU B O 1
ATOM 2920 N N . SER B 1 131 ? 10.398 -10 -19.281 1 97.75 131 SER B N 1
ATOM 2921 C CA . SER B 1 131 ? 10.508 -8.68 -19.891 1 97.75 131 SER B CA 1
ATOM 2922 C C . SER B 1 131 ? 9.156 -7.965 -19.922 1 97.75 131 SER B C 1
ATOM 2924 O O . SER B 1 131 ? 8.117 -8.594 -19.734 1 97.75 131 SER B O 1
ATOM 2926 N N . ASP B 1 132 ? 9.172 -6.672 -20.172 1 98 132 ASP B N 1
ATOM 2927 C CA . ASP B 1 132 ? 7.926 -5.918 -20.219 1 98 132 ASP B CA 1
ATOM 2928 C C . ASP B 1 132 ? 7.031 -6.43 -21.359 1 98 132 ASP B C 1
ATOM 2930 O O . ASP B 1 132 ? 5.812 -6.52 -21.188 1 98 132 ASP B O 1
ATOM 2934 N N . GLU B 1 133 ? 7.637 -6.758 -22.438 1 97.81 133 GLU B N 1
ATOM 2935 C CA . GLU B 1 133 ? 6.875 -7.293 -23.562 1 97.81 133 GLU B CA 1
ATOM 2936 C C . GLU B 1 133 ? 6.207 -8.617 -23.188 1 97.81 133 GLU B C 1
ATOM 2938 O O . GLU B 1 133 ? 5.039 -8.836 -23.531 1 97.81 133 GLU B O 1
ATOM 2943 N N . MET B 1 134 ? 6.945 -9.461 -22.531 1 98.06 134 MET B N 1
ATOM 2944 C CA . MET B 1 134 ? 6.391 -10.758 -22.125 1 98.06 134 MET B CA 1
ATOM 2945 C C . MET B 1 134 ? 5.34 -10.594 -21.047 1 98.06 134 MET B C 1
ATOM 2947 O O . MET B 1 134 ? 4.359 -11.328 -21 1 98.06 134 MET B O 1
ATOM 2951 N N . LYS B 1 135 ? 5.512 -9.586 -20.141 1 98.81 135 LYS B N 1
ATOM 2952 C CA . LYS B 1 135 ? 4.465 -9.273 -19.172 1 98.81 135 LYS B CA 1
ATOM 2953 C C . LYS B 1 135 ? 3.154 -8.938 -19.875 1 98.81 135 LYS B C 1
ATOM 2955 O O . LYS B 1 135 ? 2.094 -9.445 -19.5 1 98.81 135 LYS B O 1
ATOM 2960 N N . GLN B 1 136 ? 3.291 -8.094 -20.891 1 98.62 136 GLN B N 1
ATOM 2961 C CA . GLN B 1 136 ? 2.092 -7.723 -21.625 1 98.62 136 GLN B CA 1
ATOM 2962 C C . GLN B 1 136 ? 1.43 -8.945 -22.25 1 98.62 136 GLN B C 1
ATOM 2964 O O . GLN B 1 136 ? 0.211 -9.109 -22.172 1 98.62 136 GLN B O 1
ATOM 2969 N N . THR B 1 137 ? 2.244 -9.812 -22.844 1 97.69 137 THR B N 1
ATOM 2970 C CA . THR B 1 137 ? 1.744 -11.047 -23.438 1 97.69 137 THR B CA 1
ATOM 2971 C C . THR B 1 137 ? 1.043 -11.914 -22.391 1 97.69 137 THR B C 1
ATOM 2973 O O . THR B 1 137 ? -0.034 -12.453 -22.656 1 97.69 137 THR B O 1
ATOM 2976 N N . LEU B 1 138 ? 1.628 -12.008 -21.266 1 98.19 138 LEU B N 1
ATOM 2977 C CA . LEU B 1 138 ? 1.058 -12.797 -20.188 1 98.19 138 LEU B CA 1
ATOM 2978 C C . LEU B 1 138 ? -0.278 -12.219 -19.719 1 98.19 138 LEU B C 1
ATOM 2980 O O . LEU B 1 138 ? -1.25 -12.961 -19.547 1 98.19 138 LEU B O 1
ATOM 2984 N N . PHE B 1 139 ? -0.336 -10.883 -19.531 1 98.56 139 PHE B N 1
ATOM 2985 C CA . PHE B 1 139 ? -1.566 -10.25 -19.062 1 98.56 139 PHE B CA 1
ATOM 2986 C C . PHE B 1 139 ? -2.682 -10.43 -20.078 1 98.56 139 PHE B C 1
ATOM 2988 O O . PHE B 1 139 ? -3.842 -10.633 -19.719 1 98.56 139 PHE B O 1
ATOM 2995 N N . ASN B 1 140 ? -2.336 -10.367 -21.391 1 97.19 140 ASN B N 1
ATOM 2996 C CA . ASN B 1 140 ? -3.316 -10.656 -22.422 1 97.19 140 ASN B CA 1
ATOM 2997 C C . ASN B 1 140 ? -3.863 -12.078 -22.297 1 97.19 140 ASN B C 1
ATOM 2999 O O . ASN B 1 140 ? -5.07 -12.297 -22.422 1 97.19 140 ASN B O 1
ATOM 3003 N N . TRP B 1 141 ? -2.977 -12.992 -22.078 1 96.06 141 TRP B N 1
ATOM 3004 C CA . TRP B 1 141 ? -3.361 -14.391 -21.953 1 96.06 141 TRP B CA 1
ATOM 3005 C C . TRP B 1 141 ? -4.23 -14.609 -20.719 1 96.06 141 TRP B C 1
ATOM 3007 O O . TRP B 1 141 ? -5.262 -15.281 -20.781 1 96.06 141 TRP B O 1
ATOM 3017 N N . VAL B 1 142 ? -3.844 -14.039 -19.578 1 97.5 142 VAL B N 1
ATOM 3018 C CA . VAL B 1 142 ? -4.613 -14.164 -18.344 1 97.5 142 VAL B CA 1
ATOM 3019 C C . VAL B 1 142 ? -6.027 -13.625 -18.562 1 97.5 142 VAL B C 1
ATOM 3021 O O . VAL B 1 142 ? -7.008 -14.242 -18.141 1 97.5 142 VAL B O 1
ATOM 3024 N N . PHE B 1 143 ? -6.078 -12.438 -19.219 1 96.94 143 PHE B N 1
ATOM 3025 C CA . PHE B 1 143 ? -7.375 -11.844 -19.531 1 96.94 143 PHE B CA 1
ATOM 3026 C C . PHE B 1 143 ? -8.25 -12.828 -20.297 1 96.94 143 PHE B C 1
ATOM 3028 O O . PHE B 1 143 ? -9.43 -12.984 -20 1 96.94 143 PHE B O 1
ATOM 3035 N N . ARG B 1 144 ? -7.672 -13.531 -21.234 1 93.81 144 ARG B N 1
ATOM 3036 C CA . ARG B 1 144 ? -8.406 -14.43 -22.125 1 93.81 144 ARG B CA 1
ATOM 3037 C C . ARG B 1 144 ? -8.883 -15.664 -21.375 1 93.81 144 ARG B C 1
ATOM 3039 O O . ARG B 1 144 ? -9.961 -16.203 -21.656 1 93.81 144 ARG B O 1
ATOM 3046 N N . ILE B 1 145 ? -8.172 -16.125 -20.438 1 94.06 145 ILE B N 1
ATOM 3047 C CA . ILE B 1 145 ? -8.508 -17.406 -19.812 1 94.06 145 ILE B CA 1
ATOM 3048 C C . ILE B 1 145 ? -9.469 -17.172 -18.656 1 94.06 145 ILE B C 1
ATOM 3050 O O . ILE B 1 145 ? -10.062 -18.109 -18.141 1 94.06 145 ILE B O 1
ATOM 3054 N N . LEU B 1 146 ? -9.594 -15.969 -18.219 1 96.69 146 LEU B N 1
ATOM 3055 C CA . LEU B 1 146 ? -10.547 -15.648 -17.156 1 96.69 146 LEU B CA 1
ATOM 3056 C C . LEU B 1 146 ? -11.977 -15.648 -17.688 1 96.69 146 LEU B C 1
ATOM 3058 O O . LEU B 1 146 ? -12.227 -15.188 -18.797 1 96.69 146 LEU B O 1
ATOM 3062 N N . GLU B 1 147 ? -12.906 -16.141 -16.953 1 96.38 147 GLU B N 1
ATOM 3063 C CA . GLU B 1 147 ? -14.32 -15.969 -17.281 1 96.38 147 GLU B CA 1
ATOM 3064 C C . GLU B 1 147 ? -14.766 -14.523 -17.062 1 96.38 147 GLU B C 1
ATOM 3066 O O . GLU B 1 147 ? -14.102 -13.766 -16.359 1 96.38 147 GLU B O 1
ATOM 3071 N N . PRO B 1 148 ? -15.883 -14.109 -17.688 1 96.25 148 PRO B N 1
ATOM 3072 C CA . PRO B 1 148 ? -16.406 -12.781 -17.359 1 96.25 148 PRO B CA 1
ATOM 3073 C C . PRO B 1 148 ? -16.641 -12.586 -15.867 1 96.25 148 PRO B C 1
ATOM 3075 O O . PRO B 1 148 ? -17.25 -13.453 -15.211 1 96.25 148 PRO B O 1
ATOM 3078 N N . GLY B 1 149 ? -16.109 -11.531 -15.375 1 96.25 149 GLY B N 1
ATOM 3079 C CA . GLY B 1 149 ? -16.234 -11.273 -13.945 1 96.25 149 GLY B CA 1
ATOM 3080 C C . GLY B 1 149 ? -15.047 -11.789 -13.148 1 96.25 149 GLY B C 1
ATOM 3081 O O . GLY B 1 149 ? -14.914 -11.484 -11.961 1 96.25 149 GLY B O 1
ATOM 3082 N N . GLY B 1 150 ? -14.18 -12.586 -13.805 1 98 150 GLY B N 1
ATOM 3083 C CA . GLY B 1 150 ? -12.992 -13.102 -13.141 1 98 150 GLY B CA 1
ATOM 3084 C C . GLY B 1 150 ? -11.984 -12.031 -12.789 1 98 150 GLY B C 1
ATOM 3085 O O . GLY B 1 150 ? -12.094 -10.891 -13.25 1 98 150 GLY B O 1
ATOM 3086 N N . CYS B 1 151 ? -10.984 -12.375 -11.906 1 98.69 151 CYS B N 1
ATOM 3087 C CA . CYS B 1 151 ? -10.031 -11.367 -11.453 1 98.69 151 CYS B CA 1
ATOM 3088 C C . CYS B 1 151 ? -8.602 -11.883 -11.539 1 98.69 151 CYS B C 1
ATOM 3090 O O . CYS B 1 151 ? -8.375 -13.094 -11.586 1 98.69 151 CYS B O 1
ATOM 3092 N N . PHE B 1 152 ? -7.738 -10.953 -11.648 1 98.94 152 PHE B N 1
ATOM 3093 C CA . PHE B 1 152 ? -6.305 -11.203 -11.609 1 98.94 152 PHE B CA 1
ATOM 3094 C C . PHE B 1 152 ? -5.637 -10.359 -10.523 1 98.94 152 PHE B C 1
ATOM 3096 O O . PHE B 1 152 ? -5.895 -9.164 -10.414 1 98.94 152 PHE B O 1
ATOM 3103 N N . TRP B 1 153 ? -4.746 -11.008 -9.695 1 98.94 153 TRP B N 1
ATOM 3104 C CA . TRP B 1 153 ? -3.996 -10.312 -8.656 1 98.94 153 TRP B CA 1
ATOM 3105 C C . TRP B 1 153 ? -2.547 -10.781 -8.617 1 98.94 153 TRP B C 1
ATOM 3107 O O . TRP B 1 153 ? -2.281 -11.984 -8.523 1 98.94 153 TRP B O 1
ATOM 3117 N N . ASN B 1 154 ? -1.642 -9.891 -8.688 1 98.94 154 ASN B N 1
ATOM 3118 C CA . ASN B 1 154 ? -0.206 -10.148 -8.664 1 98.94 154 ASN B CA 1
ATOM 3119 C C . ASN B 1 154 ? 0.504 -9.273 -7.637 1 98.94 154 ASN B C 1
ATOM 3121 O O . ASN B 1 154 ? 0.24 -8.078 -7.543 1 98.94 154 ASN B O 1
ATOM 3125 N N . ALA B 1 155 ? 1.337 -9.859 -6.805 1 98.94 155 ALA B N 1
ATOM 3126 C CA . ALA B 1 155 ? 2.236 -9.117 -5.926 1 98.94 155 ALA B CA 1
ATOM 3127 C C . ALA B 1 155 ? 3.691 -9.305 -6.344 1 98.94 155 ALA B C 1
ATOM 3129 O O . ALA B 1 155 ? 4.176 -10.438 -6.434 1 98.94 155 ALA B O 1
ATOM 3130 N N . ASP B 1 156 ? 4.391 -8.203 -6.602 1 98.81 156 ASP B N 1
ATOM 3131 C CA . ASP B 1 156 ? 5.754 -8.234 -7.129 1 98.81 156 ASP B CA 1
ATOM 3132 C C . ASP B 1 156 ? 6.52 -6.973 -6.746 1 98.81 156 ASP B C 1
ATOM 3134 O O . ASP B 1 156 ? 5.922 -5.969 -6.355 1 98.81 156 ASP B O 1
ATOM 3138 N N . PRO B 1 157 ? 7.883 -7.074 -6.77 1 98.56 157 PRO B N 1
ATOM 3139 C CA . PRO B 1 157 ? 8.656 -5.84 -6.621 1 98.56 157 PRO B CA 1
ATOM 3140 C C . PRO B 1 157 ? 8.461 -4.875 -7.789 1 98.56 157 PRO B C 1
ATOM 3142 O O . PRO B 1 157 ? 8.273 -5.309 -8.93 1 98.56 157 PRO B O 1
ATOM 3145 N N . VAL B 1 158 ? 8.477 -3.602 -7.52 1 98.44 158 VAL B N 1
ATOM 3146 C CA . VAL B 1 158 ? 8.305 -2.57 -8.539 1 98.44 158 VAL B CA 1
ATOM 3147 C C . VAL B 1 158 ? 9.469 -1.578 -8.469 1 98.44 158 VAL B C 1
ATOM 3149 O O . VAL B 1 158 ? 10.141 -1.47 -7.438 1 98.44 158 VAL B O 1
ATOM 3152 N N . VAL B 1 159 ? 9.695 -0.89 -9.539 1 97.44 159 VAL B N 1
ATOM 3153 C CA . VAL B 1 159 ? 10.734 0.137 -9.617 1 97.44 159 VAL B CA 1
ATOM 3154 C C . VAL B 1 159 ? 10.234 1.419 -8.953 1 97.44 159 VAL B C 1
ATOM 3156 O O . VAL B 1 159 ? 9.117 1.865 -9.203 1 97.44 159 VAL B O 1
ATOM 3159 N N . PRO B 1 160 ? 11.109 2.008 -8.086 1 96.81 160 PRO B N 1
ATOM 3160 C CA . PRO B 1 160 ? 10.734 3.297 -7.5 1 96.81 160 PRO B CA 1
ATOM 3161 C C . PRO B 1 160 ? 10.648 4.414 -8.539 1 96.81 160 PRO B C 1
ATOM 3163 O O . PRO B 1 160 ? 11.328 4.367 -9.562 1 96.81 160 PRO B O 1
ATOM 3166 N N . GLU B 1 161 ? 9.891 5.391 -8.25 1 95 161 GLU B N 1
ATOM 3167 C CA . GLU B 1 161 ? 9.555 6.453 -9.188 1 95 161 GLU B CA 1
ATOM 3168 C C . GLU B 1 161 ? 10.688 7.477 -9.289 1 95 161 GLU B C 1
ATOM 3170 O O . GLU B 1 161 ? 10.836 8.148 -10.312 1 95 161 GLU B O 1
ATOM 3175 N N . THR B 1 162 ? 11.477 7.707 -8.227 1 95.94 162 THR B N 1
ATOM 3176 C CA . THR B 1 162 ? 12.539 8.703 -8.188 1 95.94 162 THR B CA 1
ATOM 3177 C C . THR B 1 162 ? 13.758 8.172 -7.441 1 95.94 162 THR B C 1
ATOM 3179 O O . THR B 1 162 ? 13.656 7.191 -6.699 1 95.94 162 THR B O 1
ATOM 3182 N N . PRO B 1 163 ? 14.883 8.812 -7.629 1 96.06 163 PRO B N 1
ATOM 3183 C CA . PRO B 1 163 ? 16.047 8.438 -6.824 1 96.06 163 PRO B CA 1
ATOM 3184 C C . PRO B 1 163 ? 15.789 8.555 -5.324 1 96.06 163 PRO B C 1
ATOM 3186 O O . PRO B 1 163 ? 16.266 7.719 -4.547 1 96.06 163 PRO B O 1
ATOM 3189 N N . HIS B 1 164 ? 15.039 9.531 -4.945 1 96.69 164 HIS B N 1
ATOM 3190 C CA . HIS B 1 164 ? 14.734 9.695 -3.531 1 96.69 164 HIS B CA 1
ATOM 3191 C C . HIS B 1 164 ? 13.906 8.523 -3.012 1 96.69 164 HIS B C 1
ATOM 3193 O O . HIS B 1 164 ? 14.219 7.953 -1.965 1 96.69 164 HIS B O 1
ATOM 3199 N N . LEU B 1 165 ? 12.898 8.164 -3.744 1 98.12 165 LEU B N 1
ATOM 3200 C CA . LEU B 1 165 ? 12.07 7.043 -3.318 1 98.12 165 LEU B CA 1
ATOM 3201 C C . LEU B 1 165 ? 12.859 5.738 -3.354 1 98.12 165 LEU B C 1
ATOM 3203 O O . LEU B 1 165 ? 12.594 4.828 -2.562 1 98.12 165 LEU B O 1
ATOM 3207 N N . ARG B 1 166 ? 13.828 5.633 -4.258 1 98.19 166 ARG B N 1
ATOM 3208 C CA . ARG B 1 166 ? 14.719 4.48 -4.246 1 98.19 166 ARG B CA 1
ATOM 3209 C C . ARG B 1 166 ? 15.445 4.359 -2.908 1 98.19 166 ARG B C 1
ATOM 3211 O O . ARG B 1 166 ? 15.547 3.268 -2.348 1 98.19 166 ARG B O 1
ATOM 3218 N N . GLU B 1 167 ? 15.922 5.453 -2.43 1 98.06 167 GLU B N 1
ATOM 3219 C CA . GLU B 1 167 ? 16.594 5.461 -1.135 1 98.06 167 GLU B CA 1
ATOM 3220 C C . GLU B 1 167 ? 15.633 5.086 -0.01 1 98.06 167 GLU B C 1
ATOM 3222 O O . GLU B 1 167 ? 16 4.355 0.91 1 98.06 167 GLU B O 1
ATOM 3227 N N . VAL B 1 168 ? 14.438 5.57 -0.107 1 98.31 168 VAL B N 1
ATOM 3228 C CA . VAL B 1 168 ? 13.422 5.281 0.898 1 98.31 168 VAL B CA 1
ATOM 3229 C C . VAL B 1 168 ? 13.125 3.783 0.918 1 98.31 168 VAL B C 1
ATOM 3231 O O . VAL B 1 168 ? 13.164 3.152 1.977 1 98.31 168 VAL B O 1
ATOM 3234 N N . TYR B 1 169 ? 12.836 3.219 -0.257 1 98.31 169 TYR B N 1
ATOM 3235 C CA . TYR B 1 169 ? 12.516 1.798 -0.345 1 98.31 169 TYR B CA 1
ATOM 3236 C C . TYR B 1 169 ? 13.68 0.946 0.146 1 98.31 169 TYR B C 1
ATOM 3238 O O . TYR B 1 169 ? 13.484 -0.046 0.851 1 98.31 169 TYR B O 1
ATOM 3246 N N . GLN B 1 170 ? 14.883 1.347 -0.191 1 97.69 170 GLN B N 1
ATOM 3247 C CA . GLN B 1 170 ? 16.078 0.637 0.24 1 97.69 170 GLN B CA 1
ATOM 3248 C C . GLN B 1 170 ? 16.234 0.688 1.758 1 97.69 170 GLN B C 1
ATOM 3250 O O . GLN B 1 170 ? 16.625 -0.301 2.381 1 97.69 170 GLN B O 1
ATOM 3255 N N . SER B 1 171 ? 15.938 1.812 2.35 1 97.75 171 SER B N 1
ATOM 3256 C CA . SER B 1 171 ? 16.078 1.949 3.795 1 97.75 171 SER B CA 1
ATOM 3257 C C . SER B 1 171 ? 15.125 1.021 4.535 1 97.75 171 SER B C 1
ATOM 3259 O O . SER B 1 171 ? 15.453 0.509 5.605 1 97.75 171 SER B O 1
ATOM 3261 N N . VAL B 1 172 ? 13.953 0.853 3.982 1 98.06 172 VAL B N 1
ATOM 3262 C CA . VAL B 1 172 ? 12.977 -0.053 4.574 1 98.06 172 VAL B CA 1
ATOM 3263 C C . VAL B 1 172 ? 13.508 -1.484 4.539 1 98.06 172 VAL B C 1
ATOM 3265 O O . VAL B 1 172 ? 13.406 -2.217 5.523 1 98.06 172 VAL B O 1
ATOM 3268 N N . ARG B 1 173 ? 14.109 -1.885 3.461 1 96.94 173 ARG B N 1
ATOM 3269 C CA . ARG B 1 173 ? 14.695 -3.213 3.328 1 96.94 173 ARG B CA 1
ATOM 3270 C C . ARG B 1 173 ? 15.859 -3.393 4.297 1 96.94 173 ARG B C 1
ATOM 3272 O O . ARG B 1 173 ? 16.016 -4.461 4.891 1 96.94 173 ARG B O 1
ATOM 3279 N N . GLU B 1 174 ? 16.641 -2.373 4.426 1 97.19 174 GLU B N 1
ATOM 3280 C CA . GLU B 1 174 ? 17.812 -2.428 5.312 1 97.19 174 GLU B CA 1
ATOM 3281 C C . GLU B 1 174 ? 17.375 -2.529 6.773 1 97.19 174 GLU B C 1
ATOM 3283 O O . GLU B 1 174 ? 17.984 -3.268 7.555 1 97.19 174 GLU B O 1
ATOM 3288 N N . GLU B 1 175 ? 16.406 -1.778 7.109 1 97.56 175 GLU B N 1
ATOM 3289 C CA . GLU B 1 175 ? 15.883 -1.866 8.469 1 97.56 175 GLU B CA 1
ATOM 3290 C C . GLU B 1 175 ? 15.375 -3.271 8.773 1 97.56 175 GLU B C 1
ATOM 3292 O O . GLU B 1 175 ? 15.578 -3.785 9.883 1 97.56 175 GLU B O 1
ATOM 3297 N N . TRP B 1 176 ? 14.688 -3.854 7.852 1 97.75 176 TRP B N 1
ATOM 3298 C CA . TRP B 1 176 ? 14.227 -5.227 8.016 1 97.75 176 TRP B CA 1
ATOM 3299 C C . TRP B 1 176 ? 15.406 -6.18 8.195 1 97.75 176 TRP B C 1
ATOM 3301 O O . TRP B 1 176 ? 15.398 -7.023 9.094 1 97.75 176 TRP B O 1
ATOM 3311 N N . ALA B 1 177 ? 16.391 -6.031 7.359 1 96.81 177 ALA B N 1
ATOM 3312 C CA . ALA B 1 177 ? 17.578 -6.867 7.457 1 96.81 177 ALA B CA 1
ATOM 3313 C C . ALA B 1 177 ? 18.219 -6.742 8.836 1 96.81 177 ALA B C 1
ATOM 3315 O O . ALA B 1 177 ? 18.641 -7.742 9.43 1 96.81 177 ALA B O 1
ATOM 3316 N N . GLN B 1 178 ? 18.266 -5.551 9.336 1 97.06 178 GLN B N 1
ATOM 3317 C CA . GLN B 1 178 ? 18.828 -5.312 10.656 1 97.06 178 GLN B CA 1
ATOM 3318 C C . GLN B 1 178 ? 18.031 -6.016 11.742 1 97.06 178 GLN B C 1
ATOM 3320 O O . GLN B 1 178 ? 18.594 -6.586 12.672 1 97.06 178 GLN B O 1
ATOM 3325 N N . LYS B 1 179 ? 16.766 -5.953 11.578 1 97.06 179 LYS B N 1
ATOM 3326 C CA . LYS B 1 179 ? 15.875 -6.586 12.555 1 97.06 179 LYS B CA 1
ATOM 3327 C C . LYS B 1 179 ? 16.062 -8.102 12.562 1 97.06 179 LYS B C 1
ATOM 3329 O O . LYS B 1 179 ? 15.875 -8.75 13.594 1 97.06 179 LYS B O 1
ATOM 3334 N N . GLN B 1 180 ? 16.422 -8.672 11.406 1 96.5 180 GLN B N 1
ATOM 3335 C CA . GLN B 1 180 ? 16.625 -10.117 11.297 1 96.5 180 GLN B CA 1
ATOM 3336 C C . GLN B 1 180 ? 17.922 -10.547 11.969 1 96.5 180 GLN B C 1
ATOM 3338 O O . GLN B 1 180 ? 18.125 -11.734 12.234 1 96.5 180 GLN B O 1
ATOM 3343 N N . GLY B 1 181 ? 18.828 -9.648 12.188 1 94.56 181 GLY B N 1
ATOM 3344 C CA . GLY B 1 181 ? 20.078 -9.945 12.875 1 94.56 181 GLY B CA 1
ATOM 3345 C C . GLY B 1 181 ? 20.969 -10.914 12.117 1 94.56 181 GLY B C 1
ATOM 3346 O O . GLY B 1 181 ? 21.219 -10.734 10.93 1 94.56 181 GLY B O 1
ATOM 3347 N N . GLU B 1 182 ? 21.328 -11.922 12.812 1 92.44 182 GLU B N 1
ATOM 3348 C CA . GLU B 1 182 ? 22.25 -12.891 12.227 1 92.44 182 GLU B CA 1
ATOM 3349 C C . GLU B 1 182 ? 21.547 -13.789 11.219 1 92.44 182 GLU B C 1
ATOM 3351 O O . GLU B 1 182 ? 22.188 -14.359 10.328 1 92.44 182 GLU B O 1
ATOM 3356 N N . ALA B 1 183 ? 20.328 -13.852 11.336 1 94.62 183 ALA B N 1
ATOM 3357 C CA . ALA B 1 183 ? 19.547 -14.727 10.453 1 94.62 183 ALA B CA 1
ATOM 3358 C C . ALA B 1 183 ? 19.656 -14.281 9 1 94.62 183 ALA B C 1
ATOM 3360 O O . ALA B 1 183 ? 19.672 -15.109 8.086 1 94.62 183 ALA B O 1
ATOM 3361 N N . ILE B 1 184 ? 19.828 -13.008 8.758 1 96 184 ILE B N 1
ATOM 3362 C CA . ILE B 1 184 ? 19.844 -12.492 7.395 1 96 184 ILE B CA 1
ATOM 3363 C C . ILE B 1 184 ? 21.141 -12.891 6.711 1 96 184 ILE B C 1
ATOM 3365 O O . ILE B 1 184 ? 21.156 -13.258 5.531 1 96 184 ILE B O 1
ATOM 3369 N N . ALA B 1 185 ? 22.219 -12.781 7.387 1 95.56 185 ALA B N 1
ATOM 3370 C CA . ALA B 1 185 ? 23.5 -13.172 6.82 1 95.56 185 ALA B CA 1
ATOM 3371 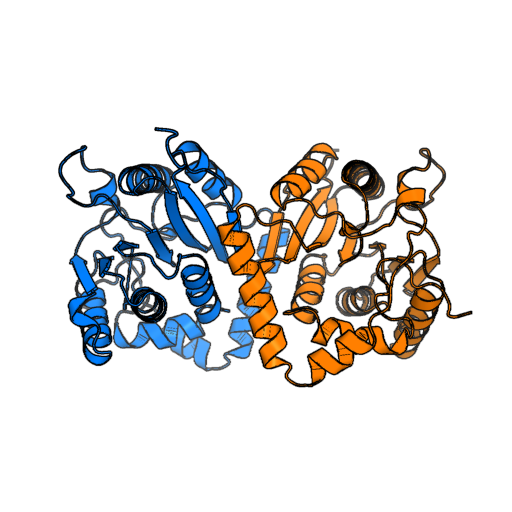C C . ALA B 1 185 ? 23.531 -14.656 6.488 1 95.56 185 ALA B C 1
ATOM 3373 O O . ALA B 1 185 ? 24.016 -15.055 5.422 1 95.56 185 ALA B O 1
ATOM 3374 N N . ALA B 1 186 ? 23.062 -15.414 7.406 1 97.19 186 ALA B N 1
ATOM 3375 C CA . ALA B 1 186 ? 23.016 -16.859 7.199 1 97.19 186 ALA B CA 1
ATOM 3376 C C . ALA B 1 186 ? 22.125 -17.219 6 1 97.19 186 ALA B C 1
ATOM 3378 O O . ALA B 1 186 ? 22.469 -18.109 5.219 1 97.19 186 ALA B O 1
ATOM 3379 N N . THR B 1 187 ? 21.047 -16.562 5.867 1 97.75 187 THR B N 1
ATOM 3380 C CA . THR B 1 187 ? 20.125 -16.812 4.77 1 97.75 187 THR B CA 1
ATOM 3381 C C . THR B 1 187 ? 20.734 -16.375 3.439 1 97.75 187 THR B C 1
ATOM 3383 O O . THR B 1 187 ? 20.641 -17.109 2.447 1 97.75 187 THR B O 1
ATOM 3386 N N . ARG B 1 188 ? 21.344 -15.258 3.422 1 96.62 188 ARG B N 1
ATOM 3387 C CA . ARG B 1 188 ? 21.969 -14.727 2.213 1 96.62 188 ARG B CA 1
ATOM 3388 C C . ARG B 1 188 ? 23.094 -15.648 1.729 1 96.62 188 ARG B C 1
ATOM 3390 O O . ARG B 1 188 ? 23.297 -15.789 0.524 1 96.62 188 ARG B O 1
ATOM 3397 N N . ALA B 1 189 ? 23.719 -16.281 2.646 1 96.62 189 ALA B N 1
ATOM 3398 C CA . ALA B 1 189 ? 24.812 -17.188 2.305 1 96.62 189 ALA B CA 1
ATOM 3399 C C . ALA B 1 189 ? 24.281 -18.422 1.557 1 96.62 189 ALA B C 1
ATOM 3401 O O . ALA B 1 189 ? 25.047 -19.094 0.854 1 96.62 189 ALA B O 1
ATOM 3402 N N . LYS B 1 190 ? 23.016 -18.688 1.709 1 96.75 190 LYS B N 1
ATOM 3403 C CA . LYS B 1 190 ? 22.422 -19.875 1.104 1 96.75 190 LYS B CA 1
ATOM 3404 C C . LYS B 1 190 ? 21.828 -19.562 -0.266 1 96.75 190 LYS B C 1
ATOM 3406 O O . LYS B 1 190 ? 21.391 -20.469 -0.98 1 96.75 190 LYS B O 1
ATOM 3411 N N . VAL B 1 191 ? 21.766 -18.281 -0.597 1 96 191 VAL B N 1
ATOM 3412 C CA . VAL B 1 191 ? 21.172 -17.875 -1.865 1 96 191 VAL B CA 1
ATOM 3413 C C . VAL B 1 191 ? 22.062 -18.312 -3.021 1 96 191 VAL B C 1
ATOM 3415 O O . VAL B 1 191 ? 23.297 -18.188 -2.957 1 96 191 VAL B O 1
ATOM 3418 N N . GLY B 1 192 ? 21.438 -18.875 -3.99 1 94.5 192 GLY B N 1
ATOM 3419 C CA . GLY B 1 192 ? 22.188 -19.312 -5.152 1 94.5 192 GLY B CA 1
ATOM 3420 C C . GLY B 1 192 ? 22.141 -18.328 -6.305 1 94.5 192 GLY B C 1
ATOM 3421 O O . GLY B 1 192 ? 21.484 -17.297 -6.223 1 94.5 192 GLY B O 1
ATOM 3422 N N . GLU B 1 193 ? 22.891 -18.656 -7.305 1 91.75 193 GLU B N 1
ATOM 3423 C CA . GLU B 1 193 ? 22.891 -17.891 -8.547 1 91.75 193 GLU B CA 1
ATOM 3424 C C . GLU B 1 193 ? 21.953 -18.516 -9.57 1 91.75 193 GLU B C 1
ATOM 3426 O O . GLU B 1 193 ? 22.109 -19.672 -9.945 1 91.75 193 GLU B O 1
ATOM 3431 N N . SER B 1 194 ? 21.062 -17.719 -9.977 1 93.44 194 SER B N 1
ATOM 3432 C CA . SER B 1 194 ? 20.078 -18.234 -10.922 1 93.44 194 SER B CA 1
ATOM 3433 C C . SER B 1 194 ? 20.578 -18.125 -12.352 1 93.44 194 SER B C 1
ATOM 3435 O O . SER B 1 194 ? 21.328 -17.203 -12.688 1 93.44 194 SER B O 1
ATOM 3437 N N . VAL B 1 195 ? 20.172 -19.031 -13.164 1 93.75 195 VAL B N 1
ATOM 3438 C CA . VAL B 1 195 ? 20.406 -19.016 -14.602 1 93.75 195 VAL B CA 1
ATOM 3439 C C . VAL B 1 195 ? 19.062 -18.875 -15.328 1 93.75 195 VAL B C 1
ATOM 3441 O O . VAL B 1 195 ? 18.062 -19.469 -14.922 1 93.75 195 VAL B O 1
ATOM 3444 N N . PRO B 1 196 ? 19.078 -18.078 -16.391 1 94.81 196 PRO B N 1
ATOM 3445 C CA . PRO B 1 196 ? 17.812 -17.906 -17.109 1 94.81 196 PRO B CA 1
ATOM 3446 C C . PRO B 1 196 ? 17.188 -19.234 -17.531 1 94.81 196 PRO B C 1
ATOM 3448 O O . PRO B 1 196 ? 17.906 -20.203 -17.828 1 94.81 196 PRO B O 1
ATOM 3451 N N . GLN B 1 197 ? 15.906 -19.25 -17.5 1 94.56 197 GLN B N 1
ATOM 3452 C CA . GLN B 1 197 ? 15.109 -20.422 -17.891 1 94.56 197 GLN B CA 1
ATOM 3453 C C . GLN B 1 197 ? 13.859 -20 -18.656 1 94.56 197 GLN B C 1
ATOM 3455 O O . GLN B 1 197 ? 13.031 -19.25 -18.141 1 94.56 197 GLN B O 1
ATOM 3460 N N . GLY B 1 198 ? 13.734 -20.516 -19.938 1 95.06 198 GLY B N 1
ATOM 3461 C CA . GLY B 1 198 ? 12.609 -20.094 -20.75 1 95.06 198 GLY B CA 1
ATOM 3462 C C . GLY B 1 198 ? 12.523 -18.594 -20.938 1 95.06 198 GLY B C 1
ATOM 3463 O O . GLY B 1 198 ? 13.492 -17.953 -21.359 1 95.06 198 GLY B O 1
ATOM 3464 N N . HIS B 1 199 ? 11.383 -18.094 -20.547 1 96.06 199 HIS B N 1
ATOM 3465 C CA . HIS B 1 199 ? 11.164 -16.672 -20.703 1 96.06 199 HIS B CA 1
ATOM 3466 C C . HIS B 1 199 ? 11.594 -15.898 -19.469 1 96.06 199 HIS B C 1
ATOM 3468 O O . HIS B 1 199 ? 11.531 -14.664 -19.438 1 96.06 199 HIS B O 1
ATOM 3474 N N . SER B 1 200 ? 12.055 -16.625 -18.453 1 96.12 200 SER B N 1
ATOM 3475 C CA . SER B 1 200 ? 12.383 -15.984 -17.188 1 96.12 200 SER B CA 1
ATOM 3476 C C . SER B 1 200 ? 13.883 -15.773 -17.047 1 96.12 200 SER B C 1
ATOM 3478 O O . SER B 1 200 ? 14.672 -16.656 -17.359 1 96.12 200 SER B O 1
ATOM 3480 N N . GLY B 1 201 ? 14.297 -14.57 -16.656 1 95.38 201 GLY B N 1
ATOM 3481 C CA . GLY B 1 201 ? 15.688 -14.219 -16.391 1 95.38 201 GLY B CA 1
ATOM 3482 C C . GLY B 1 201 ? 15.859 -13.438 -15.094 1 95.38 201 GLY B C 1
ATOM 3483 O O . GLY B 1 201 ? 15.102 -13.633 -14.141 1 95.38 201 GLY B O 1
ATOM 3484 N N . GLN B 1 202 ? 16.938 -12.703 -15.039 1 92 202 GLN B N 1
ATOM 3485 C CA . GLN B 1 202 ? 17.141 -11.797 -13.906 1 92 202 GLN B CA 1
ATOM 3486 C C . GLN B 1 202 ? 15.961 -10.844 -13.734 1 92 202 GLN B C 1
ATOM 3488 O O . GLN B 1 202 ? 15.148 -10.68 -14.656 1 92 202 GLN B O 1
ATOM 3493 N N . ASP B 1 203 ? 15.906 -10.211 -12.602 1 94.81 203 ASP B N 1
ATOM 3494 C CA . ASP B 1 203 ? 14.812 -9.297 -12.297 1 94.81 203 ASP B CA 1
ATOM 3495 C C . ASP B 1 203 ? 14.641 -8.258 -13.398 1 94.81 203 ASP B C 1
ATOM 3497 O O . ASP B 1 203 ? 15.602 -7.578 -13.766 1 94.81 203 ASP B O 1
ATOM 3501 N N . ARG B 1 204 ? 13.539 -8.188 -13.922 1 96.19 204 ARG B N 1
ATOM 3502 C CA . ARG B 1 204 ? 13.109 -7.156 -14.859 1 96.19 204 ARG B CA 1
ATOM 3503 C C . ARG B 1 204 ? 11.945 -6.355 -14.297 1 96.19 204 ARG B C 1
ATOM 3505 O O . ARG B 1 204 ? 10.805 -6.508 -14.742 1 96.19 204 ARG B O 1
ATOM 3512 N N . LEU B 1 205 ? 12.266 -5.438 -13.484 1 97.88 205 LEU B N 1
ATOM 3513 C CA . LEU B 1 205 ? 11.234 -4.723 -12.734 1 97.88 205 LEU B CA 1
ATOM 3514 C C . LEU B 1 205 ? 10.625 -3.607 -13.578 1 97.88 205 LEU B C 1
ATOM 3516 O O . LEU B 1 205 ? 11.305 -3.018 -14.422 1 97.88 205 LEU B O 1
ATOM 3520 N N . ALA B 1 206 ? 9.414 -3.355 -13.422 1 98.06 206 ALA B N 1
ATOM 3521 C CA . ALA B 1 206 ? 8.68 -2.229 -13.992 1 98.06 206 ALA B CA 1
ATOM 3522 C C . ALA B 1 206 ? 7.988 -1.414 -12.898 1 98.06 206 ALA B C 1
ATOM 3524 O O . ALA B 1 206 ? 7.809 -1.896 -11.773 1 98.06 206 ALA B O 1
ATOM 3525 N N . SER B 1 207 ? 7.672 -0.212 -13.227 1 96.81 207 SER B N 1
ATOM 3526 C CA . SER B 1 207 ? 6.965 0.618 -12.258 1 96.81 207 SER B CA 1
ATOM 3527 C C . SER B 1 207 ? 5.539 0.117 -12.031 1 96.81 207 SER B C 1
ATOM 3529 O O . SER B 1 207 ? 4.996 -0.613 -12.867 1 96.81 207 SER B O 1
ATOM 3531 N N . LEU B 1 208 ? 4.996 0.493 -10.938 1 97.75 208 LEU B N 1
ATOM 3532 C CA . LEU B 1 208 ? 3.604 0.165 -10.656 1 97.75 208 LEU B CA 1
ATOM 3533 C C . LEU B 1 208 ? 2.688 0.708 -11.75 1 97.75 208 LEU B C 1
ATOM 3535 O O . LEU B 1 208 ? 1.806 -0.003 -12.234 1 97.75 208 LEU B O 1
ATOM 3539 N N . GLN B 1 209 ? 2.904 1.926 -12.164 1 95.44 209 GLN B N 1
ATOM 3540 C CA . GLN B 1 209 ? 2.082 2.562 -13.188 1 95.44 209 GLN B CA 1
ATOM 3541 C C . GLN B 1 209 ? 2.154 1.8 -14.508 1 95.44 209 GLN B C 1
ATOM 3543 O O . GLN B 1 209 ? 1.142 1.638 -15.195 1 95.44 209 GLN B O 1
ATOM 3548 N N . ARG B 1 210 ? 3.324 1.355 -14.812 1 97.31 210 ARG B N 1
ATOM 3549 C CA . ARG B 1 210 ? 3.488 0.59 -16.047 1 97.31 210 ARG B CA 1
ATOM 3550 C C . ARG B 1 210 ? 2.686 -0.705 -16 1 97.31 210 ARG B C 1
ATOM 3552 O O . ARG B 1 210 ? 2.066 -1.095 -16.984 1 97.31 210 ARG B O 1
ATOM 3559 N N . HIS B 1 211 ? 2.715 -1.37 -14.898 1 98.62 211 HIS B N 1
ATOM 3560 C CA . HIS B 1 211 ? 1.935 -2.592 -14.742 1 98.62 211 HIS B CA 1
ATOM 3561 C C . HIS B 1 211 ? 0.443 -2.318 -14.914 1 98.62 211 HIS B C 1
ATOM 3563 O O . HIS B 1 211 ? -0.258 -3.072 -15.594 1 98.62 211 HIS B O 1
ATOM 3569 N N . LEU B 1 212 ? -0.037 -1.272 -14.281 1 97.94 212 LEU B N 1
ATOM 3570 C CA . LEU B 1 212 ? -1.453 -0.934 -14.375 1 97.94 212 LEU B CA 1
ATOM 3571 C C . LEU B 1 212 ? -1.842 -0.612 -15.812 1 97.94 212 LEU B C 1
ATOM 3573 O O . LEU B 1 212 ? -2.928 -0.985 -16.266 1 97.94 212 LEU B O 1
ATOM 3577 N N . GLN B 1 213 ? -0.944 0.06 -16.516 1 97.75 213 GLN B N 1
ATOM 3578 C CA . GLN B 1 213 ? -1.178 0.355 -17.922 1 97.75 213 GLN B CA 1
ATOM 3579 C C . GLN B 1 213 ? -1.245 -0.926 -18.75 1 97.75 213 GLN B C 1
ATOM 3581 O O . GLN B 1 213 ? -2.096 -1.057 -19.625 1 97.75 213 GLN B O 1
ATOM 3586 N N . MET B 1 214 ? -0.349 -1.851 -18.469 1 98.75 214 MET B N 1
ATOM 3587 C CA . MET B 1 214 ? -0.343 -3.121 -19.188 1 98.75 214 MET B CA 1
ATOM 3588 C C . MET B 1 214 ? -1.64 -3.887 -18.953 1 98.75 214 MET B C 1
ATOM 3590 O O . MET B 1 214 ? -2.188 -4.488 -19.875 1 98.75 214 MET B O 1
ATOM 3594 N N . LEU B 1 215 ? -2.125 -3.859 -17.734 1 98.75 215 LEU B N 1
ATOM 3595 C CA . LEU B 1 215 ? -3.377 -4.539 -17.406 1 98.75 215 LEU B CA 1
ATOM 3596 C C . LEU B 1 215 ? -4.547 -3.891 -18.141 1 98.75 215 LEU B C 1
ATOM 3598 O O . LEU B 1 215 ? -5.391 -4.586 -18.719 1 98.75 215 LEU B O 1
ATOM 3602 N N . THR B 1 216 ? -4.594 -2.539 -18.109 1 98.12 216 THR B N 1
ATOM 3603 C CA . THR B 1 216 ? -5.645 -1.812 -18.812 1 98.12 216 THR B CA 1
ATOM 3604 C C . THR B 1 216 ? -5.609 -2.119 -20.312 1 98.12 216 THR B C 1
ATOM 3606 O O . THR B 1 216 ? -6.648 -2.369 -20.922 1 98.12 216 THR B O 1
ATOM 3609 N N . SER B 1 217 ? -4.434 -2.141 -20.875 1 98.5 217 SER B N 1
ATOM 3610 C CA . SER B 1 217 ? -4.25 -2.432 -22.297 1 98.5 217 SER B CA 1
ATOM 3611 C C . SER B 1 217 ? -4.715 -3.844 -22.625 1 98.5 217 SER B C 1
ATOM 3613 O O . SER B 1 217 ? -5.18 -4.098 -23.734 1 98.5 217 SER B O 1
ATOM 3615 N N . ALA B 1 218 ? -4.555 -4.77 -21.688 1 98.38 218 ALA B N 1
ATOM 3616 C CA . ALA B 1 218 ? -4.969 -6.156 -21.875 1 98.38 218 ALA B CA 1
ATOM 3617 C C . ALA B 1 218 ? -6.484 -6.293 -21.812 1 98.38 218 ALA B C 1
ATOM 3619 O O . ALA B 1 218 ? -7.035 -7.352 -22.125 1 98.38 218 ALA B O 1
ATOM 3620 N N . GLY B 1 219 ? -7.184 -5.254 -21.281 1 98.12 219 GLY B N 1
ATOM 3621 C CA . GLY B 1 219 ? -8.641 -5.266 -21.25 1 98.12 219 GLY B CA 1
ATOM 3622 C C . GLY B 1 219 ? -9.211 -5.285 -19.844 1 98.12 219 GLY B C 1
ATOM 3623 O O . GLY B 1 219 ? -10.422 -5.18 -19.656 1 98.12 219 GLY B O 1
ATOM 3624 N N . PHE B 1 220 ? -8.352 -5.352 -18.844 1 98.44 220 PHE B N 1
ATOM 3625 C CA . PHE B 1 220 ? -8.836 -5.414 -17.469 1 98.44 220 PHE B CA 1
ATOM 3626 C C . PHE B 1 220 ? -9.531 -4.117 -17.078 1 98.44 220 PHE B C 1
ATOM 3628 O O . PHE B 1 220 ? -9.102 -3.031 -17.469 1 98.44 220 PHE B O 1
ATOM 3635 N N . GLN B 1 221 ? -10.539 -4.227 -16.344 1 97.31 221 GLN B N 1
ATOM 3636 C CA . GLN B 1 221 ? -11.266 -3.1 -15.773 1 97.31 221 GLN B CA 1
ATOM 3637 C C . GLN B 1 221 ? -11.031 -2.988 -14.266 1 97.31 221 GLN B C 1
ATOM 3639 O O . GLN B 1 221 ? -10.586 -3.947 -13.633 1 97.31 221 GLN B O 1
ATOM 3644 N N . ASP B 1 222 ? -11.281 -1.79 -13.781 1 96.62 222 ASP B N 1
ATOM 3645 C CA . ASP B 1 222 ? -11.18 -1.52 -12.352 1 96.62 222 ASP B CA 1
ATOM 3646 C C . ASP B 1 222 ? -9.828 -1.977 -11.805 1 96.62 222 ASP B C 1
ATOM 3648 O O . ASP B 1 222 ? -9.773 -2.701 -10.805 1 96.62 222 ASP B O 1
ATOM 3652 N N . VAL B 1 223 ? -8.797 -1.668 -12.547 1 97.88 223 VAL B N 1
ATOM 3653 C CA . VAL B 1 223 ? -7.449 -1.983 -12.086 1 97.88 223 VAL B CA 1
ATOM 3654 C C . VAL B 1 223 ? -7.188 -1.298 -10.75 1 97.88 223 VAL B C 1
ATOM 3656 O O . VAL B 1 223 ? -7.59 -0.151 -10.539 1 97.88 223 VAL B O 1
ATOM 3659 N N . ALA B 1 224 ? -6.535 -2.029 -9.828 1 98.31 224 ALA B N 1
ATOM 3660 C CA . ALA B 1 224 ? -6.445 -1.537 -8.453 1 98.31 224 ALA B CA 1
ATOM 3661 C C . ALA B 1 224 ? -5.137 -1.974 -7.797 1 98.31 224 ALA B C 1
ATOM 3663 O O . ALA B 1 224 ? -4.461 -2.877 -8.289 1 98.31 224 ALA B O 1
ATOM 3664 N N . VAL B 1 225 ? -4.781 -1.282 -6.734 1 98.75 225 VAL B N 1
ATOM 3665 C CA . VAL B 1 225 ? -3.652 -1.57 -5.855 1 98.75 225 VAL B CA 1
ATOM 3666 C C . VAL B 1 225 ? -4.141 -1.712 -4.414 1 98.75 225 VAL B C 1
ATOM 3668 O O . VAL B 1 225 ? -4.078 -0.759 -3.635 1 98.75 225 VAL B O 1
ATOM 3671 N N . PRO B 1 226 ? -4.5 -2.875 -3.994 1 98.81 226 PRO B N 1
ATOM 3672 C CA . PRO B 1 226 ? -5.062 -3.045 -2.652 1 98.81 226 PRO B CA 1
ATOM 3673 C C . PRO B 1 226 ? -4.016 -2.908 -1.551 1 98.81 226 PRO B C 1
ATOM 3675 O O . PRO B 1 226 ? -4.348 -2.545 -0.419 1 98.81 226 PRO B O 1
ATOM 3678 N N . TRP B 1 227 ? -2.811 -3.191 -1.931 1 98.81 227 TRP B N 1
ATOM 3679 C CA . TRP B 1 227 ? -1.751 -3.256 -0.929 1 98.81 227 TRP B CA 1
ATOM 3680 C C . TRP B 1 227 ? -0.409 -2.85 -1.528 1 98.81 227 TRP B C 1
ATOM 3682 O O . TRP B 1 227 ? -0.089 -3.221 -2.66 1 98.81 227 TRP B O 1
ATOM 3692 N N . LYS B 1 228 ? 0.328 -2.094 -0.85 1 98.88 228 LYS B N 1
ATOM 3693 C CA . LYS B 1 228 ? 1.701 -1.75 -1.208 1 98.88 228 LYS B CA 1
ATOM 3694 C C . LYS B 1 228 ? 2.533 -1.446 0.034 1 98.88 228 LYS B C 1
ATOM 3696 O O . LYS B 1 228 ? 2.082 -0.73 0.931 1 98.88 228 LYS B O 1
ATOM 3701 N N . TYR B 1 229 ? 3.594 -2.012 0.097 1 98.81 229 TYR B N 1
ATOM 3702 C CA . TYR B 1 229 ? 4.598 -1.723 1.117 1 98.81 229 TYR B CA 1
ATOM 3703 C C . TYR B 1 229 ? 5.941 -1.385 0.482 1 98.81 229 TYR B C 1
ATOM 3705 O O . TYR B 1 229 ? 6.797 -2.256 0.328 1 98.81 229 TYR B O 1
ATOM 3713 N N . PHE B 1 230 ? 6.066 -0.12 0.078 1 98.19 230 PHE B N 1
ATOM 3714 C CA . PHE B 1 230 ? 7.234 0.474 -0.561 1 98.19 230 PHE B CA 1
ATOM 3715 C C . PHE B 1 230 ? 7.617 -0.301 -1.815 1 98.19 230 PHE B C 1
ATOM 3717 O O . PHE B 1 230 ? 6.883 -0.294 -2.805 1 98.19 230 PHE B O 1
ATOM 3724 N N . GLY B 1 231 ? 8.555 -1.144 -1.759 1 98.12 231 GLY B N 1
ATOM 3725 C CA . GLY B 1 231 ? 9.102 -1.76 -2.953 1 98.12 231 GLY B CA 1
ATOM 3726 C C . GLY B 1 231 ? 8.273 -2.916 -3.471 1 98.12 231 GLY B C 1
ATOM 3727 O O . GLY B 1 231 ? 8.547 -3.461 -4.543 1 98.12 231 GLY B O 1
ATOM 3728 N N . PHE B 1 232 ? 7.215 -3.334 -2.785 1 98.75 232 PHE B N 1
ATOM 3729 C CA . PHE B 1 232 ? 6.344 -4.426 -3.201 1 98.75 232 PHE B CA 1
ATOM 3730 C C . PHE B 1 232 ? 4.898 -3.957 -3.309 1 98.75 232 PHE B C 1
ATOM 3732 O O . PHE B 1 232 ? 4.418 -3.209 -2.455 1 98.75 232 PHE B O 1
ATOM 3739 N N . ALA B 1 233 ? 4.262 -4.371 -4.363 1 98.88 233 ALA B N 1
ATOM 3740 C CA . ALA B 1 233 ? 2.881 -3.947 -4.59 1 98.88 233 ALA B CA 1
ATOM 3741 C C . ALA B 1 233 ? 2.006 -5.129 -5 1 98.88 233 ALA B C 1
ATOM 3743 O O . ALA B 1 233 ? 2.439 -6 -5.754 1 98.88 233 ALA B O 1
ATOM 3744 N N . LEU B 1 234 ? 0.854 -5.156 -4.453 1 98.94 234 LEU B N 1
ATOM 3745 C CA . LEU B 1 234 ? -0.236 -5.988 -4.945 1 98.94 234 LEU B CA 1
ATOM 3746 C C . LEU B 1 234 ? -1.135 -5.199 -5.895 1 98.94 234 LEU B C 1
ATOM 3748 O O . LEU B 1 234 ? -1.691 -4.168 -5.516 1 98.94 234 LEU B O 1
ATOM 3752 N N . PHE B 1 235 ? -1.284 -5.664 -7.141 1 98.88 235 PHE B N 1
ATOM 3753 C CA . PHE B 1 235 ? -2.113 -4.988 -8.133 1 98.88 235 PHE B CA 1
ATOM 3754 C C . PHE B 1 235 ? -2.84 -6.004 -9.008 1 98.88 235 PHE B C 1
ATOM 3756 O O . PHE B 1 235 ? -2.449 -7.168 -9.07 1 98.88 235 PHE B O 1
ATOM 3763 N N . GLY B 1 236 ? -3.885 -5.586 -9.633 1 98.75 236 GLY B N 1
ATOM 3764 C CA . GLY B 1 236 ? -4.695 -6.445 -10.477 1 98.75 236 GLY B CA 1
ATOM 3765 C C . GLY B 1 236 ? -5.906 -5.742 -11.062 1 98.75 236 GLY B C 1
ATOM 3766 O O . GLY B 1 236 ? -5.902 -4.52 -11.227 1 98.75 236 GLY B O 1
ATOM 3767 N N . GLY B 1 237 ? -6.867 -6.531 -11.461 1 98.44 237 GLY B N 1
ATOM 3768 C CA . GLY B 1 237 ? -8.086 -6.043 -12.078 1 98.44 237 GLY B CA 1
ATOM 3769 C C . GLY B 1 237 ? -9.078 -7.145 -12.398 1 98.44 237 GLY B C 1
ATOM 3770 O O . GLY B 1 237 ? -8.914 -8.281 -11.953 1 98.44 237 GLY B O 1
ATOM 3771 N N . TYR B 1 238 ? -10.125 -6.762 -13.117 1 98.19 238 TYR B N 1
ATOM 3772 C CA . TYR B 1 238 ? -11.227 -7.676 -13.391 1 98.19 238 TYR B CA 1
ATOM 3773 C C . TYR B 1 238 ? -11.492 -7.777 -14.883 1 98.19 238 TYR B C 1
ATOM 3775 O O . TYR B 1 238 ? -11.32 -6.801 -15.617 1 98.19 238 TYR B O 1
ATOM 3783 N N . ARG B 1 239 ? -11.781 -9.062 -15.234 1 96.88 239 ARG B N 1
ATOM 3784 C CA . ARG B 1 239 ? -12.414 -9.188 -16.547 1 96.88 239 ARG B CA 1
ATOM 3785 C C . ARG B 1 239 ? -13.875 -8.758 -16.5 1 96.88 239 ARG B C 1
ATOM 3787 O O . ARG B 1 239 ? -14.695 -9.414 -15.844 1 96.88 239 ARG B O 1
ATOM 3794 N N . GLY B 1 240 ? -14.234 -7.566 -17.031 1 90.56 240 GLY B N 1
ATOM 3795 C CA . GLY B 1 240 ? -15.578 -7.023 -17 1 90.56 240 GLY B CA 1
ATOM 3796 C C . GLY B 1 240 ? -16.641 -8.047 -17.359 1 90.56 240 GLY B C 1
ATOM 3797 O O . GLY B 1 240 ? -16.344 -9.078 -17.969 1 90.56 240 GLY B O 1
ATOM 3798 N N . ILE B 1 241 ? -17.938 -7.832 -16.766 1 83.19 241 ILE B N 1
ATOM 3799 C CA . ILE B 1 241 ? -19.062 -8.719 -17.062 1 83.19 241 ILE B CA 1
ATOM 3800 C C . ILE B 1 241 ? -19.641 -8.391 -18.438 1 83.19 241 ILE B C 1
ATOM 3802 O O . ILE B 1 241 ? -19.75 -7.223 -18.812 1 83.19 241 ILE B O 1
ATOM 3806 N N . MET B 1 242 ? -19.281 -8.961 -19.547 1 59.88 242 MET B N 1
ATOM 3807 C CA . MET B 1 242 ? -19.938 -8.719 -20.844 1 59.88 242 MET B CA 1
ATOM 3808 C C . MET B 1 242 ? -21.438 -8.539 -20.672 1 59.88 242 MET B C 1
ATOM 3810 O O . MET B 1 242 ? -22.062 -9.211 -19.844 1 59.88 242 MET B O 1
ATOM 3814 N N . ASP B 1 243 ? -22.016 -7.25 -20.719 1 43.66 243 ASP B N 1
ATOM 3815 C CA . ASP B 1 243 ? -23.469 -7.148 -20.922 1 43.66 243 ASP B CA 1
ATOM 3816 C C . ASP B 1 243 ? -23.953 -8.219 -21.891 1 43.66 243 ASP B C 1
ATOM 3818 O O . ASP B 1 243 ? -23.453 -8.328 -23.016 1 43.66 243 ASP B O 1
ATOM 3822 N N . LYS B 1 244 ? -24.344 -9.484 -21.516 1 29.98 244 LYS B N 1
ATOM 3823 C CA . LYS B 1 244 ? -25.328 -10.164 -22.375 1 29.98 244 LYS B CA 1
ATOM 3824 C C . LYS B 1 244 ? -26.578 -9.312 -22.562 1 29.98 244 LYS B C 1
ATOM 3826 O O . LYS B 1 244 ? -27.047 -8.68 -21.609 1 29.98 244 LYS B O 1
#

Solvent-accessible surface area (backbone atoms only — not comparable to full-atom values): 25307 Å² total; per-residue (Å²): 125,84,70,83,24,43,58,75,49,53,28,67,51,69,87,48,35,72,65,38,50,53,57,72,34,81,59,45,66,59,52,48,51,52,53,46,57,72,46,66,50,81,36,46,31,32,36,31,45,42,34,47,62,27,65,60,56,54,52,41,47,68,62,11,77,68,30,33,36,42,31,30,26,64,48,66,68,35,46,51,52,15,48,52,54,37,42,75,72,69,44,48,90,37,49,44,80,40,82,39,51,66,57,57,62,34,65,48,66,94,80,68,72,87,64,61,63,23,41,31,37,36,36,51,62,41,68,41,21,23,49,72,69,53,44,40,42,34,42,36,37,52,50,67,23,32,29,71,59,8,37,38,41,38,35,35,61,38,44,62,79,41,75,67,48,40,52,41,37,49,50,55,54,49,50,46,41,58,72,46,48,68,56,35,59,59,44,58,71,52,50,49,71,60,44,69,48,92,66,30,32,68,84,36,64,49,36,64,67,56,52,54,49,40,38,44,74,40,59,35,35,67,64,45,62,53,32,24,64,50,44,32,37,33,37,38,29,25,34,58,63,72,84,125,128,84,70,82,24,44,59,76,49,54,30,67,52,68,86,49,35,73,64,38,50,54,58,72,34,80,62,45,67,57,53,50,50,52,54,46,57,72,45,66,51,80,36,47,32,32,36,31,43,43,35,46,62,27,65,60,56,53,52,40,49,69,60,12,77,68,28,31,35,41,30,28,26,63,48,65,68,35,47,52,52,15,50,53,53,36,42,75,71,70,44,48,92,36,49,45,83,39,82,39,50,65,57,55,63,33,66,48,64,93,79,69,70,87,64,62,62,24,42,29,38,37,35,50,64,41,68,41,21,23,48,72,68,53,44,41,40,35,40,36,37,53,48,67,23,33,29,73,60,8,38,39,42,37,35,35,62,38,44,61,81,42,74,66,49,40,52,41,38,48,48,54,53,49,52,46,40,58,72,48,48,69,58,35,59,59,44,58,70,52,48,50,72,60,44,71,48,92,65,30,34,69,84,36,63,48,36,62,68,54,52,52,49,40,38,45,73,42,59,35,35,68,63,46,63,51,32,24,63,48,46,32,37,32,38,36,27,25,33,57,66,71,85,124